Protein AF-0000000082288672 (afdb_homodimer)

Organism: NCBI:txid303405

Secondary structure (DSSP, 8-state):
---EEEEE----SEETTEE--B-THHHHHHHHHHHHTT-EEEEEESS-B---B-GGGGSGGGS-HHHHHHHH-HHHHHHHHTBEEHHHH--TTS-SEEEE---TTHHHHSSS-HHHHHHHHHHHHTT-EEEEETTGGGGGGG-B-TTSSBTTTT-EE--S-HHHHHHTT-TTTSSS-HHHHHHHTT-EE---SSTTS--EEEETTEEEE-SGGGHHHHHHHHHHHHH-/---EEEEE----SEETTEE--B-THHHHHHHHHHHHTT-EEEEEESS-B---B-GGGGSGGGS-HHHHHHHH-HHHHHHHHTBEEHHHH--TTS-SEEEE---TTHHHHSSS-HHHHHHHHHHHHTT-EEEEETTGGGGGGG-B-TTSSBTTTT-EE--S-HHHHHHTT-TTTSSS-HHHHHHHTT-EE---SSTTS--EEEETTEEEE-SGGGHHHHHHHHHHHHH-

Radius of gyration: 23.81 Å; Cα contacts (8 Å, |Δi|>4): 1147; chains: 2; bounding box: 45×72×55 Å

Sequence (456 aa):
MTKKICFVVTSAPFLKDMKTGLWLEELAAPYYVFKEAGYDITITTPAGGPIPIDCNSLRGDFFTDAAKKFLYDADAMDMFCHSKKLEDVTVPGDFDCLYLPGGHGCCTDGINNPVLKKSIEATYNAGKLVATVCHGPIALAECNKSDGTPLVQDLIVTGFSDAEEAAVQQTEAVPFLIETRFKEQGAKYEKAENDWAPKVCVDGNLVTGQNPASSEPAAKKVVELLSAMTKKICFVVTSAPFLKDMKTGLWLEELAAPYYVFKEAGYDITITTPAGGPIPIDCNSLRGDFFTDAAKKFLYDADAMDMFCHSKKLEDVTVPGDFDCLYLPGGHGCCTDGINNPVLKKSIEATYNAGKLVATVCHGPIALAECNKSDGTPLVQDLIVTGFSDAEEAAVQQTEAVPFLIETRFKEQGAKYEKAENDWAPKVCVDGNLVTGQNPASSEPAAKKVVELLSA

InterPro domains:
  IPR002818 DJ-1/PfpI [PF01965] (26-224)
  IPR050325 Protein/nucleic acid deglycase [PTHR48094] (3-226)

Nearest PDB structures (foldseek):
  1u9c-assembly1_A  TM=9.443E-01  e=1.542E-27  Geobacillus stearothermophilus
  4p5p-assembly1_A  TM=9.470E-01  e=6.143E-25  Francisella tularensis subsp. novicida U112
  4qyx-assembly1_A  TM=9.037E-01  e=1.713E-18  Saccharomyces cerevisiae
  1pv2-assembly3_E  TM=8.055E-01  e=6.759E-15  Escherichia coli
  1n57-assembly1_A  TM=8.035E-01  e=1.278E-14  Escherichia coli

Solvent-accessible surface area (backbone atoms only — not comparable to full-atom values): 22171 Å² total; per-residue (Å²): 131,78,50,28,38,33,35,48,36,38,55,24,35,36,45,83,90,40,82,22,4,24,31,46,40,30,49,28,33,27,49,51,53,40,48,74,72,59,37,46,79,44,47,21,14,76,72,28,36,31,52,12,46,22,38,71,31,46,39,77,85,50,40,34,71,44,30,57,50,36,78,63,30,35,72,56,41,39,38,45,19,52,15,40,33,39,80,79,66,68,46,82,76,73,44,53,24,42,36,23,34,18,22,60,2,22,60,49,60,36,47,99,32,68,63,60,35,49,50,52,34,44,31,46,73,69,68,23,33,35,32,25,18,18,42,23,42,52,34,47,76,77,21,42,40,97,87,66,46,51,50,46,40,74,31,47,35,35,25,34,39,55,68,54,35,50,73,70,70,40,65,84,73,41,86,68,50,48,45,60,51,40,45,74,51,45,23,46,69,52,75,43,94,47,85,79,48,56,32,66,28,72,42,91,48,37,38,19,4,20,32,74,62,7,22,46,62,37,36,52,50,50,52,54,62,72,70,99,129,75,50,29,38,34,34,46,37,38,55,24,35,35,44,86,90,41,81,22,5,23,31,46,41,30,48,28,34,27,50,52,53,39,49,74,72,58,38,47,78,46,47,22,12,77,73,28,37,32,53,11,46,22,37,71,30,46,38,76,86,48,41,34,70,44,30,56,49,36,78,64,30,36,71,58,40,40,38,43,20,52,15,40,32,39,80,79,62,66,47,83,76,73,45,51,25,43,35,22,34,17,22,61,1,21,61,50,61,35,47,99,31,68,65,59,36,49,48,52,33,44,32,46,74,69,66,22,32,35,34,26,18,17,41,23,42,51,34,48,77,79,22,41,41,98,87,66,45,52,50,48,40,74,31,46,35,36,26,34,39,56,68,54,36,49,74,71,69,41,65,86,74,41,85,67,51,48,45,60,52,40,45,74,51,45,23,47,69,54,76,44,96,46,85,78,47,55,31,68,27,70,42,90,46,37,37,20,5,20,30,73,62,6,22,48,60,36,35,50,48,50,52,54,60,72,71,100

Foldseek 3Di:
DAAEEEEEFFQFQDLVPHGKWFLQLLCQLLVVLSVVLVHHYAYEYQVFFATHHGCVCCDDPSVDPSSVVQVVDPVNVVRRRGHHNLLVPQDQPPHLEYEYGDMLSCLVALPPPPSNQVSQQSCVQVQGAYEYEAHRCVNQLPHDHPVRARPQAAFEEAYAAPVNCVVVPCCVSGPHGNQVSSVVSHHNYDDDPDPPAWDWGDDRRYIYIYHSNPSNVSSNVSSVVVVD/DAAEEEEEFFQFQDLVPHGKWFLQLLCQLLVVLSVVLVHHYAYEYQVFFATHHGCVCCDDPSVDPSSVVQVVDPVNVVRRRGHHNLLVPQDQPPHLEYEYGDMLSCLVALPPPPSNQVSQASCVQVQGAYEYEAHRCVNQLPHDHPVRARPQAAFEEAYAAPVNCVVVPCCVSGPHGNQVSSVVSHHNYDDDPDPPAWDWGDDRRYIYIYHSNPSNVSSVVSSVVVVD

pLDDT: mean 97.33, std 4.99, range [58.31, 99.0]

Structure (mmCIF, N/CA/C/O backbone):
data_AF-0000000082288672-model_v1
#
loop_
_entity.id
_entity.type
_entity.pdbx_description
1 polymer 'ThiJ/PfpI domain containing protein'
#
loop_
_atom_site.group_PDB
_atom_site.id
_atom_site.type_symbol
_atom_site.label_atom_id
_atom_site.label_alt_id
_atom_site.label_comp_id
_atom_site.label_asym_id
_atom_site.label_entity_id
_atom_site.label_seq_id
_atom_site.pdbx_PDB_ins_code
_atom_site.Cartn_x
_atom_site.Cartn_y
_atom_site.Cartn_z
_atom_site.occupancy
_atom_site.B_iso_or_equiv
_atom_site.auth_seq_id
_atom_site.auth_comp_id
_atom_site.auth_asym_id
_atom_site.auth_atom_id
_atom_site.pdbx_PDB_model_num
ATOM 1 N N . MET A 1 1 ? -23.422 -23.062 -4.637 1 79.06 1 MET A N 1
ATOM 2 C CA . MET A 1 1 ? -22.828 -22.109 -3.711 1 79.06 1 MET A CA 1
ATOM 3 C C . MET A 1 1 ? -21.75 -21.266 -4.406 1 79.06 1 MET A C 1
ATOM 5 O O . MET A 1 1 ? -21.125 -21.734 -5.355 1 79.06 1 MET A O 1
ATOM 9 N N . THR A 1 2 ? -21.625 -19.969 -4.117 1 93 2 THR A N 1
ATOM 10 C CA . THR A 1 2 ? -20.656 -19.078 -4.75 1 93 2 THR A CA 1
ATOM 11 C C . THR A 1 2 ? -19.234 -19.531 -4.477 1 93 2 THR A C 1
ATOM 13 O O . THR A 1 2 ? -18.891 -19.891 -3.344 1 93 2 THR A O 1
ATOM 16 N N . LYS A 1 3 ? -18.422 -19.766 -5.547 1 97 3 LYS A N 1
ATOM 17 C CA . LYS A 1 3 ? -17.031 -20.172 -5.367 1 97 3 LYS A CA 1
ATOM 18 C C . LYS A 1 3 ? -16.234 -19.094 -4.645 1 97 3 LYS A C 1
ATOM 20 O O . LYS A 1 3 ? -16.547 -17.906 -4.758 1 97 3 LYS A O 1
ATOM 25 N N . LYS A 1 4 ? -15.273 -19.547 -3.865 1 97.56 4 LYS A N 1
ATOM 26 C CA . LYS A 1 4 ? -14.445 -18.641 -3.059 1 97.56 4 LYS A CA 1
ATOM 27 C C . LYS A 1 4 ? -12.984 -18.703 -3.48 1 97.56 4 LYS A C 1
ATOM 29 O O . LYS A 1 4 ? -12.391 -19.797 -3.521 1 97.56 4 LYS A O 1
ATOM 34 N N . ILE A 1 5 ? -12.422 -17.516 -3.787 1 98 5 ILE A N 1
ATOM 35 C CA . ILE A 1 5 ? -11.023 -17.406 -4.188 1 98 5 ILE A CA 1
ATOM 36 C C . ILE A 1 5 ? -10.227 -16.688 -3.096 1 98 5 ILE A C 1
ATOM 38 O O . ILE A 1 5 ? -10.656 -15.641 -2.596 1 98 5 ILE A O 1
ATOM 42 N N . CYS A 1 6 ? -9.125 -17.25 -2.721 1 97.88 6 CYS A N 1
ATOM 43 C CA . CYS A 1 6 ? -8.172 -16.578 -1.85 1 97.88 6 CYS A CA 1
ATOM 44 C C . CYS A 1 6 ? -6.902 -16.203 -2.613 1 97.88 6 CYS A C 1
ATOM 46 O O . CYS A 1 6 ? -6.141 -17.078 -3.021 1 97.88 6 CYS A O 1
ATOM 48 N N . PHE A 1 7 ? -6.742 -14.898 -2.814 1 98.56 7 PHE A N 1
ATOM 49 C CA . PHE A 1 7 ? -5.445 -14.445 -3.305 1 98.56 7 PHE A CA 1
ATOM 50 C C . PHE A 1 7 ? -4.406 -14.469 -2.189 1 98.56 7 PHE A C 1
ATOM 52 O O . PHE A 1 7 ? -4.672 -14.008 -1.077 1 98.56 7 PHE A O 1
ATOM 59 N N . VAL A 1 8 ? -3.25 -15.016 -2.469 1 98.12 8 VAL A N 1
ATOM 60 C CA . VAL A 1 8 ? -2.102 -14.898 -1.575 1 98.12 8 VAL A CA 1
ATOM 61 C C . VAL A 1 8 ? -1.013 -14.062 -2.24 1 98.12 8 VAL A C 1
ATOM 63 O O . VAL A 1 8 ? -0.284 -14.555 -3.105 1 98.12 8 VAL A O 1
ATOM 66 N N . VAL A 1 9 ? -0.902 -12.805 -1.812 1 98.88 9 VAL A N 1
ATOM 67 C CA . VAL A 1 9 ? -0.042 -11.805 -2.436 1 98.88 9 VAL A CA 1
ATOM 68 C C . VAL A 1 9 ? 1.149 -11.508 -1.528 1 98.88 9 VAL A C 1
ATOM 70 O O . VAL A 1 9 ? 1.031 -11.562 -0.302 1 98.88 9 VAL A O 1
ATOM 73 N N . THR A 1 10 ? 2.303 -11.227 -2.092 1 98.94 10 THR A N 1
ATOM 74 C CA . THR A 1 10 ? 3.502 -10.93 -1.315 1 98.94 10 THR A CA 1
ATOM 75 C C . THR A 1 10 ? 3.289 -9.703 -0.437 1 98.94 10 THR A C 1
ATOM 77 O O . THR A 1 10 ? 2.596 -8.758 -0.832 1 98.94 10 THR A O 1
ATOM 80 N N . SER A 1 11 ? 3.93 -9.688 0.722 1 98.81 11 SER A N 1
ATOM 81 C CA . SER A 1 11 ? 4.02 -8.523 1.599 1 98.81 11 SER A CA 1
ATOM 82 C C . SER A 1 11 ? 5.363 -7.82 1.445 1 98.81 11 SER A C 1
ATOM 84 O O . SER A 1 11 ? 5.605 -6.793 2.082 1 98.81 11 SER A O 1
ATOM 86 N N . ALA A 1 12 ? 6.254 -8.367 0.629 1 98.88 12 ALA A N 1
ATOM 87 C CA . ALA A 1 12 ? 7.648 -7.938 0.673 1 98.88 12 ALA A CA 1
ATOM 88 C C . ALA A 1 12 ? 7.895 -6.777 -0.289 1 98.88 12 ALA A C 1
ATOM 90 O O . ALA A 1 12 ? 7.777 -6.938 -1.506 1 98.88 12 ALA A O 1
ATOM 91 N N . PRO A 1 13 ? 8.312 -5.664 0.252 1 98.81 13 PRO A N 1
ATOM 92 C CA . PRO A 1 13 ? 8.594 -4.523 -0.622 1 98.81 13 PRO A CA 1
ATOM 93 C C . PRO A 1 13 ? 10 -4.57 -1.213 1 98.81 13 PRO A C 1
ATOM 95 O O . PRO A 1 13 ? 10.328 -3.775 -2.1 1 98.81 13 PRO A O 1
ATOM 98 N N . PHE A 1 14 ? 10.805 -5.488 -0.729 1 98.69 14 PHE A N 1
ATOM 99 C CA . PHE A 1 14 ? 12.195 -5.547 -1.169 1 98.69 14 PHE A CA 1
ATOM 100 C C . PHE A 1 14 ? 12.625 -6.988 -1.407 1 98.69 14 PHE A C 1
ATOM 102 O O . PHE A 1 14 ? 12.18 -7.898 -0.711 1 98.69 14 PHE A O 1
ATOM 109 N N . LEU A 1 15 ? 13.375 -7.25 -2.396 1 98.62 15 LEU A N 1
ATOM 110 C CA . LEU A 1 15 ? 14.258 -8.398 -2.551 1 98.62 15 LEU A CA 1
ATOM 111 C C . LEU A 1 15 ? 15.711 -8.008 -2.312 1 98.62 15 LEU A C 1
ATOM 113 O O . LEU A 1 15 ? 16.344 -7.387 -3.174 1 98.62 15 LEU A O 1
ATOM 117 N N . LYS A 1 16 ? 16.172 -8.297 -1.104 1 96.69 16 LYS A N 1
ATOM 118 C CA . LYS A 1 16 ? 17.422 -7.727 -0.642 1 96.69 16 LYS A CA 1
ATOM 119 C C . LYS A 1 16 ? 17.375 -6.203 -0.633 1 96.69 16 LYS A C 1
ATOM 121 O O . LYS A 1 16 ? 16.5 -5.613 0.007 1 96.69 16 LYS A O 1
ATOM 126 N N . ASP A 1 17 ? 18.094 -5.523 -1.464 1 95.88 17 ASP A N 1
ATOM 127 C CA . ASP A 1 17 ? 18.109 -4.062 -1.465 1 95.88 17 ASP A CA 1
ATOM 128 C C . ASP A 1 17 ? 17.297 -3.504 -2.629 1 95.88 17 ASP A C 1
ATOM 130 O O . ASP A 1 17 ? 17.125 -2.289 -2.746 1 95.88 17 ASP A O 1
ATOM 134 N N . MET A 1 18 ? 16.734 -4.367 -3.391 1 97.56 18 MET A N 1
ATOM 135 C CA . MET A 1 18 ? 15.992 -3.938 -4.566 1 97.56 18 MET A CA 1
ATOM 136 C C . MET A 1 18 ? 14.516 -3.729 -4.23 1 97.56 18 MET A C 1
ATOM 138 O O . MET A 1 18 ? 13.844 -4.652 -3.77 1 97.56 18 MET A O 1
ATOM 142 N N . LYS A 1 19 ? 14.055 -2.543 -4.488 1 98.56 19 LYS A N 1
ATOM 143 C CA . LYS A 1 19 ? 12.625 -2.285 -4.352 1 98.56 19 LYS A CA 1
ATOM 144 C C . LYS A 1 19 ? 11.812 -3.189 -5.27 1 98.56 19 LYS A C 1
ATOM 146 O O . LYS A 1 19 ? 12.148 -3.357 -6.445 1 98.56 19 LYS A O 1
ATOM 151 N N . THR A 1 20 ? 10.797 -3.809 -4.727 1 98.75 20 THR A N 1
ATOM 152 C CA . THR A 1 20 ? 9.914 -4.664 -5.516 1 98.75 20 THR A CA 1
ATOM 153 C C . THR A 1 20 ? 8.562 -4.84 -4.82 1 98.75 20 THR A C 1
ATOM 155 O O . THR A 1 20 ? 8.164 -3.998 -4.016 1 98.75 20 THR A O 1
ATOM 158 N N . GLY A 1 21 ? 7.797 -5.844 -5.121 1 98.88 21 GLY A N 1
ATOM 159 C CA . GLY A 1 21 ? 6.473 -6.184 -4.629 1 98.88 21 GLY A CA 1
ATOM 160 C C . GLY A 1 21 ? 5.676 -7.043 -5.598 1 98.88 21 GLY A C 1
ATOM 161 O O . GLY A 1 21 ? 6.242 -7.887 -6.293 1 98.88 21 GLY A O 1
ATOM 162 N N . LEU A 1 22 ? 4.422 -6.84 -5.523 1 98.94 22 LEU A N 1
ATOM 163 C CA . LEU A 1 22 ? 3.469 -7.465 -6.434 1 98.94 22 LEU A CA 1
ATOM 164 C C . LEU A 1 22 ? 3.631 -6.918 -7.848 1 98.94 22 LEU A C 1
ATOM 166 O O . LEU A 1 22 ? 3.811 -5.711 -8.031 1 98.94 22 LEU A O 1
ATOM 170 N N . TRP A 1 23 ? 3.703 -7.785 -8.812 1 98.94 23 TRP A N 1
ATOM 171 C CA . TRP A 1 23 ? 3.459 -7.336 -10.18 1 98.94 23 TRP A CA 1
ATOM 172 C C . TRP A 1 23 ? 1.972 -7.105 -10.422 1 98.94 23 TRP A C 1
ATOM 174 O O . TRP A 1 23 ? 1.2 -8.062 -10.547 1 98.94 23 TRP A O 1
ATOM 184 N N . LEU A 1 24 ? 1.504 -5.895 -10.539 1 98.94 24 LEU A N 1
ATOM 185 C CA . LEU A 1 24 ? 0.118 -5.496 -10.312 1 98.94 24 LEU A CA 1
ATOM 186 C C . LEU A 1 24 ? -0.819 -6.234 -11.266 1 98.94 24 LEU A C 1
ATOM 188 O O . LEU A 1 24 ? -1.89 -6.691 -10.852 1 98.94 24 LEU A O 1
ATOM 192 N N . GLU A 1 25 ? -0.435 -6.375 -12.547 1 98.88 25 GLU A N 1
ATOM 193 C CA . GLU A 1 25 ? -1.271 -7.043 -13.539 1 98.88 25 GLU A CA 1
ATOM 194 C C . GLU A 1 25 ? -1.664 -8.445 -13.078 1 98.88 25 GLU A C 1
ATOM 196 O O . GLU A 1 25 ? -2.768 -8.914 -13.367 1 98.88 25 GLU A O 1
ATOM 201 N N . GLU A 1 26 ? -0.837 -9.086 -12.281 1 98.94 26 GLU A N 1
ATOM 202 C CA . GLU A 1 26 ? -1.009 -10.492 -11.922 1 98.94 26 GLU A CA 1
ATOM 203 C C . GLU A 1 26 ? -2.033 -10.656 -10.805 1 98.94 26 GLU A C 1
ATOM 205 O O . GLU A 1 26 ? -2.484 -11.766 -10.531 1 98.94 26 GLU A O 1
ATOM 210 N N . LEU A 1 27 ? -2.4 -9.633 -10.188 1 99 27 LEU A N 1
ATOM 211 C CA . LEU A 1 27 ? -3.547 -9.586 -9.289 1 99 27 LEU A CA 1
ATOM 212 C C . LEU A 1 27 ? -4.77 -9.008 -9.992 1 99 27 LEU A C 1
ATOM 214 O O . LEU A 1 27 ? -5.871 -9.547 -9.875 1 99 27 LEU A O 1
ATOM 218 N N . ALA A 1 28 ? -4.594 -7.914 -10.734 1 98.94 28 ALA A N 1
ATOM 219 C CA . ALA A 1 28 ? -5.676 -7.113 -11.297 1 98.94 28 ALA A CA 1
ATOM 220 C C . ALA A 1 28 ? -6.484 -7.914 -12.312 1 98.94 28 ALA A C 1
ATOM 222 O O . ALA A 1 28 ? -7.711 -8 -12.211 1 98.94 28 ALA A O 1
ATOM 223 N N . ALA A 1 29 ? -5.801 -8.508 -13.273 1 98.94 29 ALA A N 1
ATOM 224 C CA . ALA A 1 29 ? -6.512 -9.234 -14.32 1 98.94 29 ALA A CA 1
ATOM 225 C C . ALA A 1 29 ? -7.285 -10.422 -13.742 1 98.94 29 ALA A C 1
ATOM 227 O O . ALA A 1 29 ? -8.484 -10.562 -13.977 1 98.94 29 ALA A O 1
ATOM 228 N N . PRO A 1 30 ? -6.605 -11.266 -12.914 1 99 30 PRO A N 1
ATOM 229 C CA . PRO A 1 30 ? -7.355 -12.375 -12.312 1 99 30 PRO A CA 1
ATOM 230 C C . PRO A 1 30 ? -8.508 -11.891 -11.43 1 99 30 PRO A C 1
ATOM 232 O O . PRO A 1 30 ? -9.57 -12.523 -11.398 1 99 30 PRO A O 1
ATOM 235 N N . TYR A 1 31 ? -8.305 -10.789 -10.656 1 99 31 TYR A N 1
ATOM 236 C CA . TYR A 1 31 ? -9.367 -10.219 -9.828 1 99 31 TYR A CA 1
ATOM 237 C C . TYR A 1 31 ? -10.633 -10 -10.641 1 99 31 TYR A C 1
ATOM 239 O O . TYR A 1 31 ? -11.719 -10.414 -10.242 1 99 31 TYR A O 1
ATOM 247 N N . TYR A 1 32 ? -10.531 -9.398 -11.805 1 98.94 32 TYR A N 1
ATOM 248 C CA . TYR A 1 32 ? -11.719 -9.055 -12.578 1 98.94 32 TYR A CA 1
ATOM 249 C C . TYR A 1 32 ? -12.289 -10.289 -13.273 1 98.94 32 TYR A C 1
ATOM 251 O O . TYR A 1 32 ? -13.508 -10.398 -13.453 1 98.94 32 TYR A O 1
ATOM 259 N N . VAL A 1 33 ? -11.406 -11.266 -13.688 1 98.94 33 VAL A N 1
ATOM 260 C CA . VAL A 1 33 ? -11.898 -12.531 -14.234 1 98.94 33 VAL A CA 1
ATOM 261 C C . VAL A 1 33 ? -12.773 -13.242 -13.203 1 98.94 33 VAL A C 1
ATOM 263 O O . VAL A 1 33 ? -13.875 -13.695 -13.516 1 98.94 33 VAL A O 1
ATOM 266 N N . PHE A 1 34 ? -12.32 -13.312 -11.953 1 98.94 34 PHE A N 1
ATOM 267 C CA . PHE A 1 34 ? -13.047 -14 -10.891 1 98.94 34 PHE A CA 1
ATOM 268 C C . PHE A 1 34 ? -14.297 -13.219 -10.5 1 98.94 34 PHE A C 1
ATOM 270 O O . PHE A 1 34 ? -15.344 -13.812 -10.227 1 98.94 34 PHE A O 1
ATOM 277 N N . LYS A 1 35 ? -14.172 -11.883 -10.445 1 98.81 35 LYS A N 1
ATOM 278 C CA . LYS A 1 35 ? -15.328 -11.047 -10.148 1 98.81 35 LYS A CA 1
ATOM 279 C C . LYS A 1 35 ? -16.422 -11.234 -11.195 1 98.81 35 LYS A C 1
ATOM 281 O O . LYS A 1 35 ? -17.594 -11.359 -10.844 1 98.81 35 LYS A O 1
ATOM 286 N N . GLU A 1 36 ? -16.031 -11.219 -12.477 1 98.5 36 GLU A N 1
ATOM 287 C CA . GLU A 1 36 ? -16.984 -11.406 -13.57 1 98.5 36 GLU A CA 1
ATOM 288 C C . GLU A 1 36 ? -17.656 -12.773 -13.484 1 98.5 36 GLU A C 1
ATOM 290 O O . GLU A 1 36 ? -18.828 -12.906 -13.828 1 98.5 36 GLU A O 1
ATOM 295 N N . ALA A 1 37 ? -16.953 -13.805 -12.992 1 98.62 37 ALA A N 1
ATOM 296 C CA . ALA A 1 37 ? -17.5 -15.148 -12.828 1 98.62 37 ALA A CA 1
ATOM 297 C C . ALA A 1 37 ? -18.422 -15.227 -11.617 1 98.62 37 ALA A C 1
ATOM 299 O O . ALA A 1 37 ? -19.047 -16.266 -11.375 1 98.62 37 ALA A O 1
ATOM 300 N N . GLY A 1 38 ? -18.469 -14.156 -10.797 1 98.44 38 GLY A N 1
ATOM 301 C CA . GLY A 1 38 ? -19.375 -14.102 -9.648 1 98.44 38 GLY A CA 1
ATOM 302 C C . GLY A 1 38 ? -18.797 -14.734 -8.398 1 98.44 38 GLY A C 1
ATOM 303 O O . GLY A 1 38 ? -19.531 -15.148 -7.508 1 98.44 38 GLY A O 1
ATOM 304 N N . TYR A 1 39 ? -17.469 -14.867 -8.289 1 98.56 39 TYR A N 1
ATOM 305 C CA . TYR A 1 39 ? -16.828 -15.523 -7.16 1 98.56 39 TYR A CA 1
ATOM 306 C C . TYR A 1 39 ? -16.609 -14.555 -6.008 1 98.56 39 TYR A C 1
ATOM 308 O O . TYR A 1 39 ? -16.516 -13.344 -6.215 1 98.56 39 TYR A O 1
ATOM 316 N N . ASP A 1 40 ? -16.656 -15.039 -4.797 1 97.69 40 ASP A N 1
ATOM 317 C CA . ASP A 1 40 ? -16.25 -14.281 -3.621 1 97.69 40 ASP A CA 1
ATOM 318 C C . ASP A 1 40 ? -14.727 -14.227 -3.512 1 97.69 40 ASP A C 1
ATOM 320 O O . ASP A 1 40 ? -14.055 -15.25 -3.594 1 97.69 40 ASP A O 1
ATOM 324 N N . ILE A 1 41 ? -14.242 -13.031 -3.355 1 98.19 41 ILE A N 1
ATOM 325 C CA . ILE A 1 41 ? -12.797 -12.844 -3.43 1 98.19 41 ILE A CA 1
ATOM 326 C C . ILE A 1 41 ? -12.273 -12.344 -2.084 1 98.19 41 ILE A C 1
ATOM 328 O O . ILE A 1 41 ? -12.844 -11.43 -1.486 1 98.19 41 ILE A O 1
ATOM 332 N N . THR A 1 42 ? -11.242 -12.938 -1.58 1 98 42 THR A N 1
ATOM 333 C CA . THR A 1 42 ? -10.445 -12.492 -0.443 1 98 42 THR A CA 1
ATOM 334 C C . THR A 1 42 ? -8.992 -12.258 -0.854 1 98 42 THR A C 1
ATOM 336 O O . THR A 1 42 ? -8.414 -13.078 -1.569 1 98 42 THR A O 1
ATOM 339 N N . ILE A 1 43 ? -8.422 -11.125 -0.447 1 98.62 43 ILE A N 1
ATOM 340 C CA . ILE A 1 43 ? -7 -10.883 -0.684 1 98.62 43 ILE A CA 1
ATOM 341 C C . ILE A 1 43 ? -6.23 -11.016 0.626 1 98.62 43 ILE A C 1
ATOM 343 O O . ILE A 1 43 ? -6.539 -10.336 1.609 1 98.62 43 ILE A O 1
ATOM 347 N N . THR A 1 44 ? -5.238 -11.914 0.618 1 98.12 44 THR A N 1
ATOM 348 C CA . THR A 1 44 ? -4.402 -12.141 1.789 1 98.12 44 THR A CA 1
ATOM 349 C C . THR A 1 44 ? -2.932 -11.891 1.458 1 98.12 44 THR A C 1
ATOM 351 O O . THR A 1 44 ? -2.537 -11.938 0.291 1 98.12 44 THR A O 1
ATOM 354 N N . THR A 1 45 ? -2.188 -11.586 2.451 1 98.38 45 THR A N 1
ATOM 355 C CA . THR A 1 45 ? -0.731 -11.523 2.428 1 98.38 45 THR A CA 1
ATOM 356 C C . THR A 1 45 ? -0.141 -12.156 3.684 1 98.38 45 THR A C 1
ATOM 358 O O . THR A 1 45 ? -0.85 -12.367 4.672 1 98.38 45 THR A O 1
ATOM 361 N N . PRO A 1 46 ? 1.136 -12.531 3.617 1 97.75 46 PRO A N 1
ATOM 362 C CA . PRO A 1 46 ? 1.745 -13.094 4.824 1 97.75 46 PRO A CA 1
ATOM 363 C C . PRO A 1 46 ? 1.651 -12.148 6.023 1 97.75 46 PRO A C 1
ATOM 365 O O . PRO A 1 46 ? 1.387 -12.602 7.145 1 97.75 46 PRO A O 1
ATOM 368 N N . ALA A 1 47 ? 1.77 -10.844 5.816 1 97.69 47 ALA A N 1
ATOM 369 C CA . ALA A 1 47 ? 1.87 -9.898 6.93 1 97.69 47 ALA A CA 1
ATOM 370 C C . ALA A 1 47 ? 0.528 -9.227 7.199 1 97.69 47 ALA A C 1
ATOM 372 O O . ALA A 1 47 ? 0.333 -8.617 8.258 1 97.69 47 ALA A O 1
ATOM 373 N N . GLY A 1 48 ? -0.468 -9.383 6.262 1 98.06 48 GLY A N 1
ATOM 374 C CA . GLY A 1 48 ? -1.64 -8.523 6.312 1 98.06 48 GLY A CA 1
ATOM 375 C C . GLY A 1 48 ? -1.322 -7.066 6.023 1 98.06 48 GLY A C 1
ATOM 376 O O . GLY A 1 48 ? -0.153 -6.688 5.941 1 98.06 48 GLY A O 1
ATOM 377 N N . GLY A 1 49 ? -2.41 -6.242 5.777 1 98.38 49 GLY A N 1
ATOM 378 C CA . GLY A 1 49 ? -2.191 -4.82 5.574 1 98.38 49 GLY A CA 1
ATOM 379 C C . GLY A 1 49 ? -1.94 -4.457 4.125 1 98.38 49 GLY A C 1
ATOM 380 O O . GLY A 1 49 ? -2.301 -5.211 3.219 1 98.38 49 GLY A O 1
ATOM 381 N N . PRO A 1 50 ? -1.392 -3.283 3.906 1 98.88 50 PRO A N 1
ATOM 382 C CA . PRO A 1 50 ? -1.206 -2.807 2.533 1 98.88 50 PRO A CA 1
ATOM 383 C C . PRO A 1 50 ? -0.157 -3.607 1.767 1 98.88 50 PRO A C 1
ATOM 385 O O . PRO A 1 50 ? 0.812 -4.086 2.359 1 98.88 50 PRO A O 1
ATOM 388 N N . ILE A 1 51 ? -0.324 -3.711 0.471 1 98.94 51 ILE A N 1
ATOM 389 C CA . ILE A 1 51 ? 0.505 -4.547 -0.391 1 98.94 51 ILE A CA 1
ATOM 390 C C . ILE A 1 51 ? 1.458 -3.668 -1.199 1 98.94 51 ILE A C 1
ATOM 392 O O . ILE A 1 51 ? 1.033 -2.695 -1.828 1 98.94 51 ILE A O 1
ATOM 396 N N . PRO A 1 52 ? 2.783 -3.932 -1.14 1 98.94 52 PRO A N 1
ATOM 397 C CA . PRO A 1 52 ? 3.701 -3.197 -2.016 1 98.94 52 PRO A CA 1
ATOM 398 C C . PRO A 1 52 ? 3.58 -3.613 -3.479 1 98.94 52 PRO A C 1
ATOM 400 O O . PRO A 1 52 ? 3.354 -4.789 -3.773 1 98.94 52 PRO A O 1
ATOM 403 N N . ILE A 1 53 ? 3.74 -2.676 -4.344 1 98.94 53 ILE A N 1
ATOM 404 C CA . ILE A 1 53 ? 3.746 -2.922 -5.781 1 98.94 53 ILE A CA 1
ATOM 405 C C . ILE A 1 53 ? 5.164 -2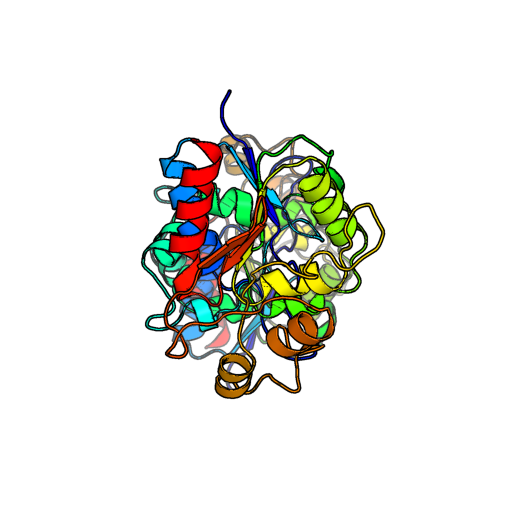.762 -6.328 1 98.94 53 ILE A C 1
ATOM 407 O O . ILE A 1 53 ? 5.895 -1.86 -5.914 1 98.94 53 ILE A O 1
ATOM 411 N N . ASP A 1 54 ? 5.637 -3.691 -7.152 1 98.88 54 ASP A N 1
ATOM 412 C CA . ASP A 1 54 ? 6.75 -3.373 -8.047 1 98.88 54 ASP A CA 1
ATOM 413 C C . ASP A 1 54 ? 6.34 -2.33 -9.078 1 98.88 54 ASP A C 1
ATOM 415 O O . ASP A 1 54 ? 5.652 -2.65 -10.055 1 98.88 54 ASP A O 1
ATOM 419 N N . CYS A 1 55 ? 6.746 -1.137 -8.961 1 98.5 55 CYS A N 1
ATOM 420 C CA . CYS A 1 55 ? 6.156 -0.025 -9.695 1 98.5 55 CYS A CA 1
ATOM 421 C C . CYS A 1 55 ? 6.621 -0.021 -11.148 1 98.5 55 CYS A C 1
ATOM 423 O O . CYS A 1 55 ? 6.109 0.745 -11.961 1 98.5 55 CYS A O 1
ATOM 425 N N . ASN A 1 56 ? 7.605 -0.922 -11.484 1 98.31 56 ASN A N 1
ATOM 426 C CA . ASN A 1 56 ? 7.832 -1.172 -12.906 1 98.31 56 ASN A CA 1
ATOM 427 C C . ASN A 1 56 ? 6.574 -1.699 -13.594 1 98.31 56 ASN A C 1
ATOM 429 O O . ASN A 1 56 ? 6.387 -1.498 -14.789 1 98.31 56 ASN A O 1
ATOM 433 N N . SER A 1 57 ? 5.715 -2.338 -12.828 1 98.81 57 SER A N 1
ATOM 434 C CA . SER A 1 57 ? 4.477 -2.875 -13.383 1 98.81 57 SER A CA 1
ATOM 435 C C . SER A 1 57 ? 3.473 -1.763 -13.664 1 98.81 57 SER A C 1
ATOM 437 O O . SER A 1 57 ? 2.395 -2.016 -14.203 1 98.81 57 SER A O 1
ATOM 439 N N . LEU A 1 58 ? 3.795 -0.503 -13.281 1 98.81 58 LEU A N 1
ATOM 440 C CA . LEU A 1 58 ? 2.951 0.657 -13.547 1 98.81 58 LEU A CA 1
ATOM 441 C C . LEU A 1 58 ? 3.482 1.459 -14.727 1 98.81 58 LEU A C 1
ATOM 443 O O . LEU A 1 58 ? 3.102 2.615 -14.922 1 98.81 58 LEU A O 1
ATOM 447 N N . ARG A 1 59 ? 4.402 0.889 -15.523 1 98.5 59 ARG A N 1
ATOM 448 C CA . ARG A 1 59 ? 5.055 1.629 -16.594 1 98.5 59 ARG A CA 1
ATOM 449 C C . ARG A 1 59 ? 4.777 0.984 -17.953 1 98.5 59 ARG A C 1
ATOM 451 O O . ARG A 1 59 ? 4.738 -0.243 -18.062 1 98.5 59 ARG A O 1
ATOM 458 N N . GLY A 1 60 ? 4.637 1.821 -18.953 1 97.5 60 GLY A N 1
ATOM 459 C CA . GLY A 1 60 ? 4.551 1.357 -20.328 1 97.5 60 GLY A CA 1
ATOM 460 C C . GLY A 1 60 ? 3.467 0.314 -20.547 1 97.5 60 GLY A C 1
ATOM 461 O O . GLY A 1 60 ? 2.35 0.463 -20.047 1 97.5 60 GLY A O 1
ATOM 462 N N . ASP A 1 61 ? 3.816 -0.762 -21.266 1 96.25 61 ASP A N 1
ATOM 463 C CA . ASP A 1 61 ? 2.859 -1.803 -21.641 1 96.25 61 ASP A CA 1
ATOM 464 C C . ASP A 1 61 ? 2.559 -2.713 -20.438 1 96.25 61 ASP A C 1
ATOM 466 O O . ASP A 1 61 ? 1.592 -3.477 -20.469 1 96.25 61 ASP A O 1
ATOM 470 N N . PHE A 1 62 ? 3.395 -2.58 -19.453 1 97.31 62 PHE A N 1
ATOM 471 C CA . PHE A 1 62 ? 3.172 -3.385 -18.25 1 97.31 62 PHE A CA 1
ATOM 472 C C . PHE A 1 62 ? 1.987 -2.852 -17.453 1 97.31 62 PHE A C 1
ATOM 474 O O . PHE A 1 62 ? 1.43 -3.561 -16.609 1 97.31 62 PHE A O 1
ATOM 481 N N . PHE A 1 63 ? 1.743 -1.537 -17.641 1 98.62 63 PHE A N 1
ATOM 482 C CA . PHE A 1 63 ? 0.608 -0.915 -16.969 1 98.62 63 PHE A CA 1
ATOM 483 C C . PHE A 1 63 ? -0.675 -1.132 -17.766 1 98.62 63 PHE A C 1
ATOM 485 O O . PHE A 1 63 ? -1.15 -0.222 -18.453 1 98.62 63 PHE A O 1
ATOM 492 N N . THR A 1 64 ? -1.268 -2.338 -17.578 1 98.75 64 THR A N 1
ATOM 493 C CA . THR A 1 64 ? -2.375 -2.828 -18.406 1 98.75 64 THR A CA 1
ATOM 494 C C . THR A 1 64 ? -3.676 -2.125 -18.031 1 98.75 64 THR A C 1
ATOM 496 O O . THR A 1 64 ? -3.744 -1.439 -17 1 98.75 64 THR A O 1
ATOM 499 N N . ASP A 1 65 ? -4.699 -2.275 -18.875 1 98.69 65 ASP A N 1
ATOM 500 C CA . ASP A 1 65 ? -6.012 -1.7 -18.594 1 98.69 65 ASP A CA 1
ATOM 501 C C . ASP A 1 65 ? -6.586 -2.256 -17.281 1 98.69 65 ASP A C 1
ATOM 503 O O . ASP A 1 65 ? -7.223 -1.526 -16.531 1 98.69 65 ASP A O 1
ATOM 507 N N . ALA A 1 66 ? -6.367 -3.531 -17 1 98.88 66 ALA A N 1
ATOM 508 C CA . ALA A 1 66 ? -6.836 -4.125 -15.758 1 98.88 66 ALA A CA 1
ATOM 509 C C . ALA A 1 66 ? -6.141 -3.494 -14.555 1 98.88 66 ALA A C 1
ATOM 511 O O . ALA A 1 66 ? -6.777 -3.234 -13.531 1 98.88 66 ALA A O 1
ATOM 512 N N . ALA A 1 67 ? -4.844 -3.301 -14.703 1 98.88 67 ALA A N 1
ATOM 513 C CA . ALA A 1 67 ? -4.082 -2.67 -13.633 1 98.88 67 ALA A CA 1
ATOM 514 C C . ALA A 1 67 ? -4.57 -1.248 -13.367 1 98.88 67 ALA A C 1
ATOM 516 O O . ALA A 1 67 ? -4.766 -0.851 -12.219 1 98.88 67 ALA A O 1
ATOM 517 N N . LYS A 1 68 ? -4.754 -0.472 -14.453 1 98.88 68 LYS A N 1
ATOM 518 C CA . LYS A 1 68 ? -5.277 0.886 -14.336 1 98.88 68 LYS A CA 1
ATOM 519 C C . LYS A 1 68 ? -6.652 0.893 -13.664 1 98.88 68 LYS A C 1
ATOM 521 O O . LYS A 1 68 ? -6.898 1.683 -12.758 1 98.88 68 LYS A O 1
ATOM 526 N N . LYS A 1 69 ? -7.508 -0 -14.141 1 98.88 69 LYS A N 1
ATOM 527 C CA . LYS A 1 69 ? -8.852 -0.117 -13.57 1 98.88 69 LYS A CA 1
ATOM 528 C C . LYS A 1 69 ? -8.789 -0.463 -12.086 1 98.88 69 LYS A C 1
ATOM 530 O O . LYS A 1 69 ? -9.539 0.093 -11.281 1 98.88 69 LYS A O 1
ATOM 535 N N . PHE A 1 70 ? -7.906 -1.35 -11.711 1 98.94 70 PHE A N 1
ATOM 536 C CA . PHE A 1 70 ? -7.773 -1.825 -10.344 1 98.94 70 PHE A CA 1
ATOM 537 C C . PHE A 1 70 ? -7.43 -0.676 -9.398 1 98.94 70 PHE A C 1
ATOM 539 O O . PHE A 1 70 ? -8.039 -0.534 -8.336 1 98.94 70 PHE A O 1
ATOM 546 N N . LEU A 1 71 ? -6.504 0.185 -9.805 1 98.88 71 LEU A N 1
ATOM 547 C CA . LEU A 1 71 ? -6.043 1.277 -8.961 1 98.88 71 LEU A CA 1
ATOM 548 C C . LEU A 1 71 ? -7.137 2.32 -8.766 1 98.88 71 LEU A C 1
ATOM 550 O O . LEU A 1 71 ? -7.129 3.064 -7.785 1 98.88 71 LEU A O 1
ATOM 554 N N . TYR A 1 72 ? -8.109 2.359 -9.68 1 98.81 72 TYR A N 1
ATOM 555 C CA . TYR A 1 72 ? -9.195 3.324 -9.586 1 98.81 72 TYR A CA 1
ATOM 556 C C . TYR A 1 72 ? -10.453 2.678 -9.008 1 98.81 72 TYR A C 1
ATOM 558 O O . TYR A 1 72 ? -11.477 3.338 -8.836 1 98.81 72 TYR A O 1
ATOM 566 N N . ASP A 1 73 ? -10.453 1.366 -8.711 1 98.88 73 ASP A N 1
ATOM 567 C CA . ASP A 1 73 ? -11.555 0.613 -8.117 1 98.88 73 ASP A CA 1
ATOM 568 C C . ASP A 1 73 ? -11.469 0.624 -6.594 1 98.88 73 ASP A C 1
ATOM 570 O O . ASP A 1 73 ? -10.734 -0.171 -6.004 1 98.88 73 ASP A O 1
ATOM 574 N N . ALA A 1 74 ? -12.273 1.446 -5.965 1 98.81 74 ALA A N 1
ATOM 575 C CA . ALA A 1 74 ? -12.195 1.667 -4.523 1 98.81 74 ALA A CA 1
ATOM 576 C C . ALA A 1 74 ? -12.414 0.366 -3.756 1 98.81 74 ALA A C 1
ATOM 578 O O . ALA A 1 74 ? -11.797 0.141 -2.715 1 98.81 74 ALA A O 1
ATOM 579 N N . ASP A 1 75 ? -13.289 -0.473 -4.242 1 98.75 75 ASP A N 1
ATOM 580 C CA . ASP A 1 75 ? -13.562 -1.734 -3.561 1 98.75 75 ASP A CA 1
ATOM 581 C C . ASP A 1 75 ? -12.375 -2.684 -3.666 1 98.75 75 ASP A C 1
ATOM 583 O O . ASP A 1 75 ? -12.008 -3.34 -2.688 1 98.75 75 ASP A O 1
ATOM 587 N N . ALA A 1 76 ? -11.766 -2.799 -4.844 1 98.88 76 ALA A N 1
ATOM 588 C CA . ALA A 1 76 ? -10.578 -3.625 -5.023 1 98.88 76 ALA A CA 1
ATOM 589 C C . ALA A 1 76 ? -9.414 -3.107 -4.176 1 98.88 76 ALA A C 1
ATOM 591 O O . ALA A 1 76 ? -8.75 -3.881 -3.48 1 98.88 76 ALA A O 1
ATOM 592 N N . MET A 1 77 ? -9.273 -1.751 -4.219 1 98.94 77 MET A N 1
ATOM 593 C CA . MET A 1 77 ? -8.188 -1.12 -3.473 1 98.94 77 MET A CA 1
ATOM 594 C C . MET A 1 77 ? -8.398 -1.283 -1.971 1 98.94 77 MET A C 1
ATOM 596 O O . MET A 1 77 ? -7.43 -1.394 -1.214 1 98.94 77 MET A O 1
ATOM 600 N N . ASP A 1 78 ? -9.648 -1.332 -1.554 1 98.88 78 ASP A N 1
ATOM 601 C CA . ASP A 1 78 ? -9.914 -1.54 -0.134 1 98.88 78 ASP A CA 1
ATOM 602 C C . ASP A 1 78 ? -9.398 -2.898 0.33 1 98.88 78 ASP A C 1
ATOM 604 O O . ASP A 1 78 ? -8.766 -3 1.385 1 98.88 78 ASP A O 1
ATOM 608 N N . MET A 1 79 ? -9.609 -3.973 -0.446 1 98.81 79 MET A N 1
ATOM 609 C CA . MET A 1 79 ? -9.047 -5.281 -0.123 1 98.81 79 MET A CA 1
ATOM 610 C C . MET A 1 79 ? -7.527 -5.258 -0.199 1 98.81 79 MET A C 1
ATOM 612 O O . MET A 1 79 ? -6.852 -5.871 0.628 1 98.81 79 MET A O 1
ATOM 616 N N . PHE A 1 80 ? -7.027 -4.488 -1.162 1 98.94 80 PHE A N 1
ATOM 617 C CA . PHE A 1 80 ? -5.602 -4.379 -1.447 1 98.94 80 PHE A CA 1
ATOM 618 C C . PHE A 1 80 ? -4.875 -3.666 -0.312 1 98.94 80 PHE A C 1
ATOM 620 O O . PHE A 1 80 ? -3.805 -4.102 0.118 1 98.94 80 PHE A O 1
ATOM 627 N N . CYS A 1 81 ? -5.43 -2.609 0.277 1 98.81 81 CYS A N 1
ATOM 628 C CA . CYS A 1 81 ? -4.824 -1.803 1.33 1 98.81 81 CYS A CA 1
ATOM 629 C C . CYS A 1 81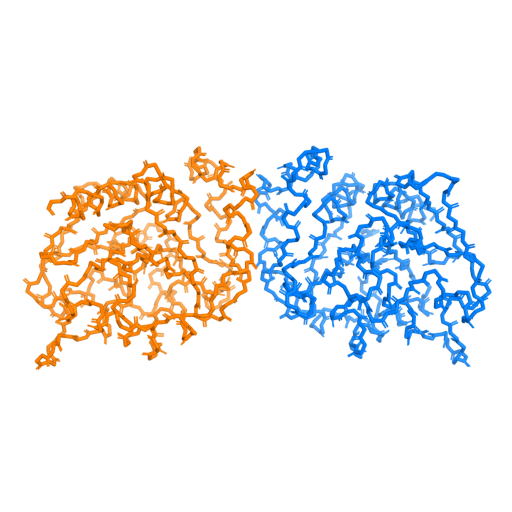 ? -5.016 -2.455 2.695 1 98.81 81 CYS A C 1
ATOM 631 O O . CYS A 1 81 ? -4.336 -2.096 3.658 1 98.81 81 CYS A O 1
ATOM 633 N N . HIS A 1 82 ? -5.977 -3.373 2.781 1 98.88 82 HIS A N 1
ATOM 634 C CA . HIS A 1 82 ? -6.344 -3.99 4.051 1 98.88 82 HIS A CA 1
ATOM 635 C C . HIS A 1 82 ? -6.414 -5.508 3.924 1 98.88 82 HIS A C 1
ATOM 637 O O . HIS A 1 82 ? -7.359 -6.133 4.414 1 98.88 82 HIS A O 1
ATOM 643 N N . SER A 1 83 ? -5.422 -6.059 3.174 1 98.69 83 SER A N 1
ATOM 644 C CA . SER A 1 83 ? -5.387 -7.508 3.01 1 98.69 83 SER A CA 1
ATOM 645 C C . SER A 1 83 ? -5.395 -8.219 4.359 1 98.69 83 SER A C 1
ATOM 647 O O . SER A 1 83 ? -4.918 -7.668 5.355 1 98.69 83 SER A O 1
ATOM 649 N N . LYS A 1 84 ? -5.992 -9.367 4.406 1 97.56 84 LYS A N 1
ATOM 650 C CA . LYS A 1 84 ? -6 -10.188 5.613 1 97.56 84 LYS A CA 1
ATOM 651 C C . LYS A 1 84 ? -4.695 -10.969 5.758 1 97.56 84 LYS A C 1
ATOM 653 O O . LYS A 1 84 ? -4.07 -11.328 4.758 1 97.56 84 LYS A O 1
ATOM 658 N N . LYS A 1 85 ? -4.289 -11.164 7.016 1 97.5 85 LYS A N 1
ATOM 659 C CA . LYS A 1 85 ? -3.152 -12.047 7.258 1 97.5 85 LYS A CA 1
ATOM 660 C C . LYS A 1 85 ? -3.484 -13.492 6.875 1 97.5 85 LYS A C 1
ATOM 662 O O . LYS A 1 85 ? -4.52 -14.023 7.285 1 97.5 85 LYS A O 1
ATOM 667 N N . LEU A 1 86 ? -2.633 -14.055 6.039 1 96.69 86 LEU A N 1
ATOM 668 C CA . LEU A 1 86 ? -2.883 -15.406 5.543 1 96.69 86 LEU A CA 1
ATOM 669 C C . LEU A 1 86 ? -3.16 -16.375 6.691 1 96.69 86 LEU A C 1
ATOM 671 O O . LEU A 1 86 ? -4.078 -17.188 6.617 1 96.69 86 LEU A O 1
ATOM 675 N N . GLU A 1 87 ? -2.443 -16.203 7.797 1 95 87 GLU A N 1
ATOM 676 C CA . GLU A 1 87 ? -2.549 -17.109 8.945 1 95 87 GLU A CA 1
ATOM 677 C C . GLU A 1 87 ? -3.928 -17.016 9.594 1 95 87 GLU A C 1
ATOM 679 O O . GLU A 1 87 ? -4.375 -17.953 10.258 1 95 87 GLU A O 1
ATOM 684 N N . ASP A 1 88 ? -4.602 -15.906 9.367 1 93.94 88 ASP A N 1
ATOM 685 C CA . ASP A 1 88 ? -5.875 -15.656 10.039 1 93.94 88 ASP A CA 1
ATOM 686 C C . ASP A 1 88 ? -7.043 -16.188 9.211 1 93.94 88 ASP A C 1
ATOM 688 O O . ASP A 1 88 ? -8.18 -16.25 9.703 1 93.94 88 ASP A O 1
ATOM 692 N N . VAL A 1 89 ? -6.852 -16.5 7.93 1 89.19 89 VAL A N 1
ATOM 693 C CA . VAL A 1 89 ? -7.984 -16.875 7.086 1 89.19 89 VAL A CA 1
ATOM 694 C C . VAL A 1 89 ? -7.918 -18.359 6.75 1 89.19 89 VAL A C 1
ATOM 696 O O . VAL A 1 89 ? -8.914 -18.953 6.32 1 89.19 89 VAL A O 1
ATOM 699 N N . THR A 1 90 ? -6.82 -18.859 6.664 1 66.62 90 THR A N 1
ATOM 700 C CA . THR A 1 90 ? -6.648 -20.172 6.031 1 66.62 90 THR A CA 1
ATOM 701 C C . THR A 1 90 ? -7.109 -21.281 6.965 1 66.62 90 THR A C 1
ATOM 703 O O . THR A 1 90 ? -6.598 -21.422 8.078 1 66.62 90 THR A O 1
ATOM 706 N N . VAL A 1 91 ? -8.359 -21.5 6.773 1 60.81 91 VAL A N 1
ATOM 707 C CA . VAL A 1 91 ? -8.75 -22.828 7.215 1 60.81 91 VAL A CA 1
ATOM 708 C C . VAL A 1 91 ? -8.93 -23.75 6.004 1 60.81 91 VAL A C 1
ATOM 710 O O . VAL A 1 91 ? -9.43 -23.312 4.965 1 60.81 91 VAL A O 1
ATOM 713 N N . PRO A 1 92 ? -8.258 -24.859 6.074 1 58.78 92 PRO A N 1
ATOM 714 C CA . PRO A 1 92 ? -8.414 -25.859 5.012 1 58.78 92 PRO A CA 1
ATOM 715 C C . PRO A 1 92 ? -9.867 -26.031 4.582 1 58.78 92 PRO A C 1
ATOM 717 O O . PRO A 1 92 ? -10.758 -26.141 5.434 1 58.78 92 PRO A O 1
ATOM 720 N N . GLY A 1 93 ? -10.102 -25.688 3.35 1 71.12 93 GLY A N 1
ATOM 721 C CA . GLY A 1 93 ? -11.43 -25.984 2.824 1 71.12 93 GLY A CA 1
ATOM 722 C C . GLY A 1 93 ? -12.305 -24.75 2.678 1 71.12 93 GLY A C 1
ATOM 723 O O . GLY A 1 93 ? -13.383 -24.812 2.086 1 71.12 93 GLY A O 1
ATOM 724 N N . ASP A 1 94 ? -11.859 -23.672 3.088 1 85.88 94 ASP A N 1
ATOM 725 C CA . ASP A 1 94 ? -12.734 -22.5 3.066 1 85.88 94 ASP A CA 1
ATOM 726 C C . ASP A 1 94 ? -12.734 -21.844 1.688 1 85.88 94 ASP A C 1
ATOM 728 O O . ASP A 1 94 ? -13.648 -21.078 1.356 1 85.88 94 ASP A O 1
ATOM 732 N N . PHE A 1 95 ? -11.75 -22.219 0.883 1 95.75 95 PHE A N 1
ATOM 733 C CA . PHE A 1 95 ? -11.641 -21.609 -0.441 1 95.75 95 PHE A CA 1
ATOM 734 C C . PHE A 1 95 ? -11.602 -22.688 -1.521 1 95.75 95 PHE A C 1
ATOM 736 O O . PHE A 1 95 ? -11.133 -23.797 -1.284 1 95.75 95 PHE A O 1
ATOM 743 N N . ASP A 1 96 ? -12.125 -22.359 -2.639 1 97.06 96 ASP A N 1
ATOM 744 C CA . ASP A 1 96 ? -12.125 -23.266 -3.779 1 97.06 96 ASP A CA 1
ATOM 745 C C . ASP A 1 96 ? -10.828 -23.156 -4.574 1 97.06 96 ASP A C 1
ATOM 747 O O . ASP A 1 96 ? -10.484 -24.062 -5.34 1 97.06 96 ASP A O 1
ATOM 751 N N . CYS A 1 97 ? -10.102 -22.062 -4.348 1 97.5 97 CYS A N 1
ATOM 752 C CA . CYS A 1 97 ? -8.836 -21.828 -5.035 1 97.5 97 CYS A CA 1
ATOM 753 C C . CYS A 1 97 ? -7.949 -20.875 -4.25 1 97.5 97 CYS A C 1
ATOM 755 O O . CYS A 1 97 ? -8.422 -19.844 -3.756 1 97.5 97 CYS A O 1
ATOM 757 N N . LEU A 1 98 ? -6.742 -21.281 -4.074 1 97.62 98 LEU A N 1
ATOM 758 C CA . LEU A 1 98 ? -5.68 -20.344 -3.715 1 97.62 98 LEU A CA 1
ATOM 759 C C . LEU A 1 98 ? -4.965 -19.828 -4.961 1 97.62 98 LEU A C 1
ATOM 761 O O . LEU A 1 98 ? -4.414 -20.625 -5.738 1 97.62 98 LEU A O 1
ATOM 765 N N . TYR A 1 99 ? -5.027 -18.578 -5.184 1 98.62 99 TYR A N 1
ATOM 766 C CA . TYR A 1 99 ? -4.371 -17.969 -6.34 1 98.62 99 TYR A CA 1
ATOM 767 C C . TYR A 1 99 ? -3.191 -17.109 -5.906 1 98.62 99 TYR A C 1
ATOM 769 O O . TYR A 1 99 ? -3.361 -16.125 -5.168 1 98.62 99 TYR A O 1
ATOM 777 N N . LEU A 1 100 ? -1.969 -17.406 -6.352 1 98.75 100 LEU A N 1
ATOM 778 C CA . LEU A 1 100 ? -0.749 -16.703 -5.965 1 98.75 100 LEU A CA 1
ATOM 779 C C . LEU A 1 100 ? -0.188 -15.898 -7.133 1 98.75 100 LEU A C 1
ATOM 781 O O . LEU A 1 100 ? 0.543 -16.438 -7.969 1 98.75 100 LEU A O 1
ATOM 785 N N . PRO A 1 101 ? -0.52 -14.57 -7.219 1 98.94 101 PRO A N 1
ATOM 786 C CA . PRO A 1 101 ? 0.167 -13.727 -8.203 1 98.94 101 PRO A CA 1
ATOM 787 C C . PRO A 1 101 ? 1.652 -13.547 -7.891 1 98.94 101 PRO A C 1
ATOM 789 O O . PRO A 1 101 ? 2.082 -13.773 -6.758 1 98.94 101 PRO A O 1
ATOM 792 N N . GLY A 1 102 ? 2.396 -13.172 -8.898 1 98.88 102 GLY A N 1
ATOM 793 C CA . GLY A 1 102 ? 3.84 -13.078 -8.734 1 98.88 102 GLY A CA 1
ATOM 794 C C . GLY A 1 102 ? 4.324 -11.664 -8.492 1 98.88 102 GLY A C 1
ATOM 795 O O . GLY A 1 102 ? 3.566 -10.812 -8.016 1 98.88 102 GLY A O 1
ATOM 796 N N . GLY A 1 103 ? 5.477 -11.406 -8.867 1 98.88 103 GLY A N 1
ATOM 797 C CA . GLY A 1 103 ? 6.363 -10.312 -8.508 1 98.88 103 GLY A CA 1
ATOM 798 C C . GLY A 1 103 ? 7.578 -10.766 -7.723 1 98.88 103 GLY A C 1
ATOM 799 O O . GLY A 1 103 ? 7.512 -11.742 -6.977 1 98.88 103 GLY A O 1
ATOM 800 N N . HIS A 1 104 ? 8.625 -9.969 -7.82 1 98.94 104 HIS A N 1
ATOM 801 C CA . HIS A 1 104 ? 9.859 -10.398 -7.18 1 98.94 104 HIS A CA 1
ATOM 802 C C . HIS A 1 104 ? 9.727 -10.398 -5.66 1 98.94 104 HIS A C 1
ATOM 804 O O . HIS A 1 104 ? 10.547 -10.992 -4.957 1 98.94 104 HIS A O 1
ATOM 810 N N . GLY A 1 105 ? 8.703 -9.727 -5.133 1 98.88 105 GLY A N 1
ATOM 811 C CA . GLY A 1 105 ? 8.438 -9.836 -3.707 1 98.88 105 GLY A CA 1
ATOM 812 C C . GLY A 1 105 ? 8.266 -11.266 -3.24 1 98.88 105 GLY A C 1
ATOM 813 O O . GLY A 1 105 ? 8.617 -11.602 -2.111 1 98.88 105 GLY A O 1
ATOM 814 N N . CYS A 1 106 ? 7.762 -12.148 -4.105 1 98.88 106 CYS A N 1
ATOM 815 C CA . CYS A 1 106 ? 7.543 -13.555 -3.785 1 98.88 106 CYS A CA 1
ATOM 816 C C . CYS A 1 106 ? 8.859 -14.242 -3.436 1 98.88 106 CYS A C 1
ATOM 818 O O . CYS A 1 106 ? 8.875 -15.203 -2.668 1 98.88 106 CYS A O 1
ATOM 820 N N . CYS A 1 107 ? 9.93 -13.711 -3.979 1 98.88 107 CYS A N 1
ATOM 821 C CA . CYS A 1 107 ? 11.242 -14.305 -3.746 1 98.88 107 CYS A CA 1
ATOM 822 C C . CYS A 1 107 ? 11.742 -13.984 -2.342 1 98.88 107 CYS A C 1
ATOM 824 O O . CYS A 1 107 ? 12.711 -14.586 -1.874 1 98.88 107 CYS A O 1
ATOM 826 N N . THR A 1 108 ? 11.141 -13.055 -1.647 1 98.81 108 THR A N 1
ATOM 827 C CA . THR A 1 108 ? 11.5 -12.688 -0.283 1 98.81 108 THR A CA 1
ATOM 828 C C . THR A 1 108 ? 10.641 -13.445 0.727 1 98.81 108 THR A C 1
ATOM 830 O O . THR A 1 108 ? 11.164 -14.055 1.661 1 98.81 108 THR A O 1
ATOM 833 N N . ASP A 1 109 ? 9.344 -13.555 0.504 1 98.75 109 ASP A N 1
ATOM 834 C CA . ASP A 1 109 ? 8.508 -14.078 1.579 1 98.75 109 ASP A CA 1
ATOM 835 C C . ASP A 1 109 ? 7.695 -15.281 1.104 1 98.75 109 ASP A C 1
ATOM 837 O O . ASP A 1 109 ? 6.887 -15.82 1.858 1 98.75 109 ASP A O 1
ATOM 841 N N . GLY A 1 110 ? 7.93 -15.695 -0.165 1 98.12 110 GLY A N 1
ATOM 842 C CA . GLY A 1 110 ? 7.289 -16.891 -0.68 1 98.12 110 GLY A CA 1
ATOM 843 C C . GLY A 1 110 ? 8.055 -18.156 -0.36 1 98.12 110 GLY A C 1
ATOM 844 O O . GLY A 1 110 ? 7.531 -19.266 -0.54 1 98.12 110 GLY A O 1
ATOM 845 N N . ILE A 1 111 ? 9.281 -17.969 0.068 1 97.62 111 ILE A N 1
ATOM 846 C CA . ILE A 1 111 ? 10.125 -19.094 0.458 1 97.62 111 ILE A CA 1
ATOM 847 C C . ILE A 1 111 ? 10.375 -19.047 1.964 1 97.62 111 ILE A C 1
ATOM 849 O O . ILE A 1 111 ? 10.289 -18 2.588 1 97.62 111 ILE A O 1
ATOM 853 N N . ASN A 1 112 ? 10.656 -20.188 2.635 1 97.81 112 ASN A N 1
ATOM 854 C CA . ASN A 1 112 ? 10.859 -20.312 4.074 1 97.81 112 ASN A CA 1
ATOM 855 C C . ASN A 1 112 ? 9.695 -19.719 4.859 1 97.81 112 ASN A C 1
ATOM 857 O O . ASN A 1 112 ? 9.898 -18.984 5.824 1 97.81 112 ASN A O 1
ATOM 861 N N . ASN A 1 113 ? 8.477 -19.938 4.328 1 97.38 113 ASN A N 1
ATOM 862 C CA . ASN A 1 113 ? 7.227 -19.469 4.914 1 97.38 113 ASN A CA 1
ATOM 863 C C . ASN A 1 113 ? 6.309 -20.625 5.281 1 97.38 113 ASN A C 1
ATOM 865 O O . ASN A 1 113 ? 5.508 -21.078 4.457 1 97.38 113 ASN A O 1
ATOM 869 N N . PRO A 1 114 ? 6.402 -21.016 6.543 1 96.62 114 PRO A N 1
ATOM 870 C CA . PRO A 1 114 ? 5.688 -22.234 6.934 1 96.62 114 PRO A CA 1
ATOM 871 C C . PRO A 1 114 ? 4.172 -22.094 6.789 1 96.62 114 PRO A C 1
ATOM 873 O O . PRO A 1 114 ? 3.484 -23.078 6.484 1 96.62 114 PRO A O 1
ATOM 876 N N . VAL A 1 115 ? 3.604 -20.922 6.992 1 96.06 115 VAL A N 1
ATOM 877 C CA . VAL A 1 115 ? 2.162 -20.719 6.879 1 96.06 115 VAL A CA 1
ATOM 878 C C . VAL A 1 115 ? 1.732 -20.859 5.422 1 96.06 115 VAL A C 1
ATOM 880 O O . VAL A 1 115 ? 0.727 -21.516 5.125 1 96.06 115 VAL A O 1
ATOM 883 N N . LEU A 1 116 ? 2.5 -20.234 4.551 1 96.75 116 LEU A N 1
ATOM 884 C CA . LEU A 1 116 ? 2.199 -20.344 3.127 1 96.75 116 LEU A CA 1
ATOM 885 C C . LEU A 1 116 ? 2.316 -21.781 2.646 1 96.75 116 LEU A C 1
ATOM 887 O O . LEU A 1 116 ? 1.43 -22.281 1.951 1 96.75 116 LEU A O 1
ATOM 891 N N . LYS A 1 117 ? 3.41 -22.453 3.014 1 96.56 117 LYS A N 1
ATOM 892 C CA . LYS A 1 117 ? 3.605 -23.844 2.66 1 96.56 117 LYS A CA 1
ATOM 893 C C . LYS A 1 117 ? 2.422 -24.703 3.109 1 96.56 117 LYS A C 1
ATOM 895 O O . LYS A 1 117 ? 1.856 -25.453 2.314 1 96.56 117 LYS A O 1
ATOM 900 N N . LYS A 1 118 ? 2.066 -24.516 4.348 1 95.62 118 LYS A N 1
ATOM 901 C CA . LYS A 1 118 ? 0.96 -25.281 4.906 1 95.62 118 LYS A CA 1
ATOM 902 C C . LYS A 1 118 ? -0.341 -25 4.16 1 95.62 118 LYS A C 1
ATOM 904 O O . LYS A 1 118 ? -1.124 -25.922 3.9 1 95.62 118 LYS A O 1
ATOM 909 N N . SER A 1 119 ? -0.615 -23.766 3.855 1 96.06 119 SER A N 1
ATOM 910 C CA . SER A 1 119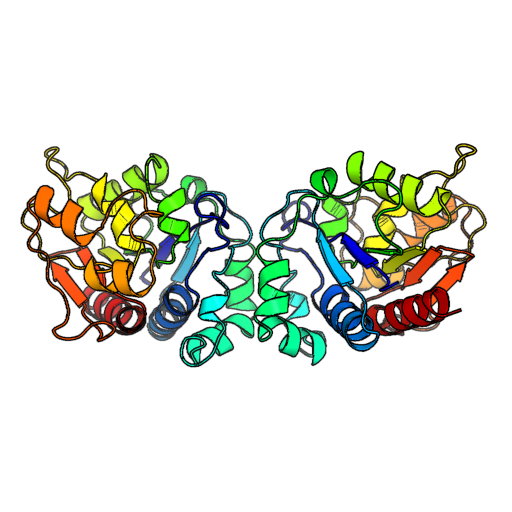 ? -1.84 -23.375 3.164 1 96.06 119 SER A CA 1
ATOM 911 C C . SER A 1 119 ? -1.909 -24 1.773 1 96.06 119 SER A C 1
ATOM 913 O O . SER A 1 119 ? -2.953 -24.516 1.37 1 96.06 119 SER A O 1
ATOM 915 N N . ILE A 1 120 ? -0.8 -23.953 1.054 1 96.88 120 ILE A N 1
ATOM 916 C CA . ILE A 1 120 ? -0.748 -24.516 -0.29 1 96.88 120 ILE A CA 1
ATOM 917 C C . ILE A 1 120 ? -0.946 -26.031 -0.221 1 96.88 120 ILE A C 1
ATOM 919 O O . ILE A 1 120 ? -1.779 -26.578 -0.941 1 96.88 120 ILE A O 1
ATOM 923 N N . GLU A 1 121 ? -0.209 -26.672 0.685 1 96.44 121 GLU A N 1
ATOM 924 C CA . GLU A 1 121 ? -0.29 -28.125 0.802 1 96.44 121 GLU A CA 1
ATOM 925 C C . GLU A 1 121 ? -1.695 -28.578 1.197 1 96.44 121 GLU A C 1
ATOM 927 O O . GLU A 1 121 ? -2.234 -29.531 0.629 1 96.44 121 GLU A O 1
ATOM 932 N N . ALA A 1 122 ? -2.26 -27.891 2.156 1 94.88 122 ALA A N 1
ATOM 933 C CA . ALA A 1 122 ? -3.6 -28.25 2.617 1 94.88 122 ALA A CA 1
ATOM 934 C C . ALA A 1 122 ? -4.625 -28.094 1.499 1 94.88 122 ALA A C 1
ATOM 936 O O . ALA A 1 122 ? -5.492 -28.953 1.317 1 94.88 122 ALA A O 1
ATOM 937 N N . THR A 1 123 ? -4.555 -27 0.784 1 95.38 123 THR A N 1
ATOM 938 C CA . THR A 1 123 ? -5.473 -26.75 -0.317 1 95.38 123 THR A CA 1
ATOM 939 C C . THR A 1 123 ? -5.32 -27.812 -1.408 1 95.38 123 THR A C 1
ATOM 941 O O . THR A 1 123 ? -6.305 -28.406 -1.838 1 95.38 123 THR A O 1
ATOM 944 N N . TYR A 1 124 ? -4.094 -28.031 -1.79 1 95.44 124 TYR A N 1
ATOM 945 C CA . TYR A 1 124 ? -3.787 -29 -2.84 1 95.44 124 TYR A CA 1
ATOM 946 C C . TYR A 1 124 ? -4.242 -30.406 -2.445 1 95.44 124 TYR A C 1
ATOM 948 O O . TYR A 1 124 ? -4.887 -31.094 -3.232 1 95.44 124 TYR A O 1
ATOM 956 N N . ASN A 1 125 ? -3.932 -30.781 -1.213 1 92.44 125 ASN A N 1
ATOM 957 C CA . ASN A 1 125 ? -4.234 -32.125 -0.749 1 92.44 125 ASN A CA 1
ATOM 958 C C . ASN A 1 125 ? -5.73 -32.344 -0.546 1 92.44 125 ASN A C 1
ATOM 960 O O . ASN A 1 125 ? -6.219 -33.469 -0.572 1 92.44 125 ASN A O 1
ATOM 964 N N . ALA A 1 126 ? -6.434 -31.297 -0.369 1 92.44 126 ALA A N 1
ATOM 965 C CA . ALA A 1 126 ? -7.883 -31.375 -0.226 1 92.44 126 ALA A CA 1
ATOM 966 C C . ALA A 1 126 ? -8.562 -31.438 -1.589 1 92.44 126 ALA A C 1
ATOM 968 O O . ALA A 1 126 ? -9.797 -31.484 -1.673 1 92.44 126 ALA A O 1
ATOM 969 N N . GLY A 1 127 ? -7.789 -31.359 -2.637 1 94.06 127 GLY A N 1
ATOM 970 C CA . GLY A 1 127 ? -8.328 -31.438 -3.986 1 94.06 127 GLY A CA 1
ATOM 971 C C . GLY A 1 127 ? -8.82 -30.109 -4.512 1 94.06 127 GLY A C 1
ATOM 972 O O . GLY A 1 127 ? -9.523 -30.062 -5.527 1 94.06 127 GLY A O 1
ATOM 973 N N . LYS A 1 128 ? -8.555 -29.062 -3.781 1 95.69 128 LYS A N 1
ATOM 974 C CA . LYS A 1 128 ? -8.906 -27.703 -4.219 1 95.69 128 LYS A CA 1
ATOM 975 C C . LYS A 1 128 ? -7.828 -27.125 -5.125 1 95.69 128 LYS A C 1
ATOM 977 O O . LYS A 1 128 ? -6.699 -27.609 -5.148 1 95.69 128 LYS A O 1
ATOM 982 N N . LEU A 1 129 ? -8.164 -26.078 -5.84 1 97.69 129 LEU A N 1
ATOM 983 C CA . LEU A 1 129 ? -7.258 -25.547 -6.852 1 97.69 129 LEU A CA 1
ATOM 984 C C . LEU A 1 129 ? -6.18 -24.672 -6.211 1 97.69 129 LEU A C 1
ATOM 986 O O . LEU A 1 129 ? -6.461 -23.906 -5.289 1 97.69 129 LEU A O 1
ATOM 990 N N . VAL A 1 130 ? -5.004 -24.906 -6.625 1 98.06 130 VAL A N 1
ATOM 991 C CA . VAL A 1 130 ? -3.902 -23.969 -6.426 1 98.06 130 VAL A CA 1
ATOM 992 C C . VAL A 1 130 ? -3.465 -23.391 -7.77 1 98.06 130 VAL A C 1
ATOM 994 O O . VAL A 1 130 ? -3.131 -24.141 -8.695 1 98.06 130 VAL A O 1
ATOM 997 N N . ALA A 1 131 ? -3.512 -22.109 -7.891 1 98.81 131 ALA A N 1
ATOM 998 C CA . ALA A 1 131 ? -3.113 -21.422 -9.117 1 98.81 131 ALA A CA 1
ATOM 999 C C . ALA A 1 131 ? -2.064 -20.344 -8.828 1 98.81 131 ALA A C 1
ATOM 1001 O O . ALA A 1 131 ? -2.139 -19.656 -7.816 1 98.81 131 ALA A O 1
ATOM 1002 N N . THR A 1 132 ? -1.031 -20.281 -9.656 1 98.88 132 THR A N 1
ATOM 1003 C CA . THR A 1 132 ? 0.06 -19.344 -9.406 1 98.88 132 THR A CA 1
ATOM 1004 C C . THR A 1 132 ? 0.721 -18.922 -10.719 1 98.88 132 THR A C 1
ATOM 1006 O O . THR A 1 132 ? 0.667 -19.656 -11.711 1 98.88 132 THR A O 1
ATOM 1009 N N . VAL A 1 133 ? 1.297 -17.703 -10.797 1 98.94 133 VAL A N 1
ATOM 1010 C CA . VAL A 1 133 ? 1.852 -17.172 -12.039 1 98.94 133 VAL A CA 1
ATOM 1011 C C . VAL A 1 133 ? 3.191 -16.484 -11.758 1 98.94 133 VAL A C 1
ATOM 1013 O O . VAL A 1 133 ? 3.453 -16.062 -10.633 1 98.94 133 VAL A O 1
ATOM 1016 N N . CYS A 1 134 ? 4.074 -16.453 -12.789 1 98.88 134 CYS A N 1
ATOM 1017 C CA . CYS A 1 134 ? 5.316 -15.688 -12.781 1 98.88 134 CYS A CA 1
ATOM 1018 C C . CYS A 1 134 ? 6.223 -16.125 -11.641 1 98.88 134 CYS A C 1
ATOM 1020 O O . CYS A 1 134 ? 6.68 -17.266 -11.602 1 98.88 134 CYS A O 1
ATOM 1022 N N . HIS A 1 135 ? 6.5 -15.234 -10.656 1 98.94 135 HIS A N 1
ATOM 1023 C CA . HIS A 1 135 ? 7.359 -15.594 -9.531 1 98.94 135 HIS A CA 1
ATOM 1024 C C . HIS A 1 135 ? 6.555 -16.266 -8.422 1 98.94 135 HIS A C 1
ATOM 1026 O O . HIS A 1 135 ? 7.133 -16.844 -7.496 1 98.94 135 HIS A O 1
ATOM 1032 N N . GLY A 1 136 ? 5.223 -16.312 -8.492 1 98.88 136 GLY A N 1
ATOM 1033 C CA . GLY A 1 136 ? 4.379 -16.984 -7.516 1 98.88 136 GLY A CA 1
ATOM 1034 C C . GLY A 1 136 ? 4.746 -18.438 -7.312 1 98.88 136 GLY A C 1
ATOM 1035 O O . GLY A 1 136 ? 4.84 -18.906 -6.176 1 98.88 136 GLY A O 1
ATOM 1036 N N . PRO A 1 137 ? 5.039 -19.188 -8.352 1 98.88 137 PRO A N 1
ATOM 1037 C CA . PRO A 1 137 ? 5.348 -20.625 -8.281 1 98.88 137 PRO A CA 1
ATOM 1038 C C . PRO A 1 137 ? 6.566 -20.922 -7.41 1 98.88 137 PRO A C 1
ATOM 1040 O O . PRO A 1 137 ? 6.82 -22.078 -7.074 1 98.88 137 PRO A O 1
ATOM 1043 N N . ILE A 1 138 ? 7.348 -19.891 -7.027 1 98.88 138 ILE A N 1
ATOM 1044 C CA . ILE A 1 138 ? 8.516 -20.125 -6.191 1 98.88 138 ILE A CA 1
ATOM 1045 C C . ILE A 1 138 ? 8.094 -20.781 -4.879 1 98.88 138 ILE A C 1
ATOM 1047 O O . ILE A 1 138 ? 8.844 -21.562 -4.297 1 98.88 138 ILE A O 1
ATOM 1051 N N . ALA A 1 139 ? 6.898 -20.516 -4.453 1 98.56 139 ALA A N 1
ATOM 1052 C CA . ALA A 1 139 ? 6.371 -21.047 -3.201 1 98.56 139 ALA A CA 1
ATOM 1053 C C . ALA A 1 139 ? 6.16 -22.562 -3.295 1 98.56 139 ALA A C 1
ATOM 1055 O O . ALA A 1 139 ? 6.195 -23.266 -2.281 1 98.56 139 ALA A O 1
ATOM 1056 N N . LEU A 1 140 ? 5.934 -23.109 -4.484 1 98.81 140 LEU A N 1
ATOM 1057 C CA . LEU A 1 140 ? 5.676 -24.531 -4.684 1 98.81 140 LEU A CA 1
ATOM 1058 C C . LEU A 1 140 ? 6.934 -25.344 -4.434 1 98.81 140 LEU A C 1
ATOM 1060 O O . LEU A 1 140 ? 6.848 -26.531 -4.121 1 98.81 140 LEU A O 1
ATOM 1064 N N . ALA A 1 141 ? 8.086 -24.688 -4.566 1 98.25 141 ALA A N 1
ATOM 1065 C CA . ALA A 1 141 ? 9.359 -25.391 -4.496 1 98.25 141 ALA A CA 1
ATOM 1066 C C . ALA A 1 141 ? 9.586 -26 -3.109 1 98.25 141 ALA A C 1
ATOM 1068 O O . ALA A 1 141 ? 10.359 -26.938 -2.951 1 98.25 141 ALA A O 1
ATOM 1069 N N . GLU A 1 142 ? 8.891 -25.5 -2.104 1 96.88 142 GLU A N 1
ATOM 1070 C CA . GLU A 1 142 ? 9.078 -26.016 -0.75 1 96.88 142 GLU A CA 1
ATOM 1071 C C . GLU A 1 142 ? 7.902 -26.875 -0.318 1 96.88 142 GLU A C 1
ATOM 1073 O O . GLU A 1 142 ? 7.895 -27.406 0.792 1 96.88 142 GLU A O 1
ATOM 1078 N N . CYS A 1 143 ? 6.949 -27 -1.153 1 98.25 143 CYS A N 1
ATOM 1079 C CA . CYS A 1 143 ? 5.73 -27.719 -0.811 1 98.25 143 CYS A CA 1
ATOM 1080 C C . CYS A 1 143 ? 5.844 -29.188 -1.195 1 98.25 143 CYS A C 1
ATOM 1082 O O . CYS A 1 143 ? 6.562 -29.531 -2.135 1 98.25 143 CYS A O 1
ATOM 1084 N N . ASN A 1 144 ? 5.164 -30 -0.474 1 98 144 ASN A N 1
ATOM 1085 C CA . ASN A 1 144 ? 5.172 -31.438 -0.703 1 98 144 ASN A CA 1
ATOM 1086 C C . ASN A 1 144 ? 3.762 -31.984 -0.891 1 98 144 ASN A C 1
ATOM 1088 O O . ASN A 1 144 ? 2.795 -31.406 -0.398 1 98 144 ASN A O 1
ATOM 1092 N N . LYS A 1 145 ? 3.74 -33.125 -1.602 1 96.75 145 LYS A N 1
ATOM 1093 C CA . LYS A 1 145 ? 2.525 -33.938 -1.604 1 96.75 145 LYS A CA 1
ATOM 1094 C C . LYS A 1 145 ? 2.348 -34.656 -0.277 1 96.75 145 LYS A C 1
ATOM 1096 O O . LYS A 1 145 ? 3.211 -34.594 0.6 1 96.75 145 LYS A O 1
ATOM 1101 N N . SER A 1 146 ? 1.208 -35.312 -0.144 1 95.5 146 SER A N 1
ATOM 1102 C CA . SER A 1 146 ? 0.883 -36 1.097 1 95.5 146 SER A CA 1
ATOM 1103 C C . SER A 1 146 ? 1.884 -37.125 1.385 1 95.5 146 SER A C 1
ATOM 1105 O O . SER A 1 146 ? 2.107 -37.469 2.543 1 95.5 146 SER A O 1
ATOM 1107 N N . ASP A 1 147 ? 2.59 -37.656 0.358 1 95.94 147 ASP A N 1
ATOM 1108 C CA . ASP A 1 147 ? 3.518 -38.75 0.539 1 95.94 147 ASP A CA 1
ATOM 1109 C C . ASP A 1 147 ? 4.934 -38.25 0.81 1 95.94 147 ASP A C 1
ATOM 1111 O O . ASP A 1 147 ? 5.871 -39.031 0.921 1 95.94 147 ASP A O 1
ATOM 1115 N N . GLY A 1 148 ? 5.098 -36.906 0.833 1 96.19 148 GLY A N 1
ATOM 1116 C CA . GLY A 1 148 ? 6.379 -36.312 1.206 1 96.19 148 GLY A CA 1
ATOM 1117 C C . GLY A 1 148 ? 7.227 -35.938 0.01 1 96.19 148 GLY A C 1
ATOM 1118 O O . GLY A 1 148 ? 8.25 -35.25 0.16 1 96.19 148 GLY A O 1
ATOM 1119 N N . THR A 1 149 ? 6.785 -36.344 -1.191 1 97.62 149 THR A N 1
ATOM 1120 C CA . THR A 1 149 ? 7.531 -35.969 -2.387 1 97.62 149 THR A CA 1
ATOM 1121 C C . THR A 1 149 ? 7.254 -34.531 -2.756 1 97.62 149 THR A C 1
ATOM 1123 O O . THR A 1 149 ? 6.223 -33.969 -2.377 1 97.62 149 THR A O 1
ATOM 1126 N N . PRO A 1 150 ? 8.164 -33.906 -3.473 1 98.62 150 PRO A N 1
ATOM 1127 C CA . PRO A 1 150 ? 7.926 -32.531 -3.893 1 98.62 150 PRO A CA 1
ATOM 1128 C C . PRO A 1 150 ? 6.586 -32.344 -4.609 1 98.62 150 PRO A C 1
ATOM 1130 O O . PRO A 1 150 ? 6.188 -33.219 -5.395 1 98.62 150 PRO A O 1
ATOM 1133 N N . LEU A 1 151 ? 5.941 -31.297 -4.359 1 98.69 151 LEU A N 1
ATOM 1134 C CA . LEU A 1 151 ? 4.605 -31.062 -4.898 1 98.69 151 LEU A CA 1
ATOM 1135 C C . LEU A 1 151 ? 4.621 -31.109 -6.422 1 98.69 151 LEU A C 1
ATOM 1137 O O . LEU A 1 151 ? 3.717 -31.688 -7.039 1 98.69 151 LEU A O 1
ATOM 1141 N N . VAL A 1 152 ? 5.73 -30.641 -7.016 1 98.81 152 VAL A N 1
ATOM 1142 C CA . VAL A 1 152 ? 5.746 -30.422 -8.461 1 98.81 152 VAL A CA 1
ATOM 1143 C C . VAL A 1 152 ? 6.266 -31.672 -9.156 1 98.81 152 VAL A C 1
ATOM 1145 O O . VAL A 1 152 ? 6.293 -31.734 -10.391 1 98.81 152 VAL A O 1
ATOM 1148 N N . GLN A 1 153 ? 6.754 -32.656 -8.367 1 98.75 153 GLN A N 1
ATOM 1149 C CA . GLN A 1 153 ? 7.344 -33.844 -8.961 1 98.75 153 GLN A CA 1
ATOM 1150 C C . GLN A 1 153 ? 6.367 -34.531 -9.922 1 98.75 153 GLN A C 1
ATOM 1152 O O . GLN A 1 153 ? 5.223 -34.812 -9.555 1 98.75 153 GLN A O 1
ATOM 1157 N N . ASP A 1 154 ? 6.77 -34.719 -11.125 1 98.69 154 ASP A N 1
ATOM 1158 C CA . ASP A 1 154 ? 6.09 -35.469 -12.188 1 98.69 154 ASP A CA 1
ATOM 1159 C C . ASP A 1 154 ? 4.875 -34.688 -12.703 1 98.69 154 ASP A C 1
ATOM 1161 O O . ASP A 1 154 ? 4.07 -35.219 -13.469 1 98.69 154 ASP A O 1
ATOM 1165 N N . LEU A 1 155 ? 4.691 -33.438 -12.32 1 98.88 155 LEU A N 1
ATOM 1166 C CA . LEU A 1 155 ? 3.59 -32.594 -12.789 1 98.88 155 LEU A CA 1
ATOM 1167 C C . LEU A 1 155 ? 4.051 -31.672 -13.898 1 98.88 155 LEU A C 1
ATOM 1169 O O . LEU A 1 155 ? 5.207 -31.25 -13.922 1 98.88 155 LEU A O 1
ATOM 1173 N N . ILE A 1 156 ? 3.164 -31.422 -14.828 1 98.94 156 ILE A N 1
ATOM 1174 C CA . ILE A 1 156 ? 3.404 -30.391 -15.844 1 98.94 156 ILE A CA 1
ATOM 1175 C C . ILE A 1 156 ? 3.197 -29 -15.242 1 98.94 156 ILE A C 1
ATOM 1177 O O . ILE A 1 156 ? 2.076 -28.641 -14.891 1 98.94 156 ILE A O 1
ATOM 1181 N N . VAL A 1 157 ? 4.281 -28.25 -15.117 1 98.94 157 VAL A N 1
ATOM 1182 C CA . VAL A 1 157 ? 4.211 -26.953 -14.469 1 98.94 157 VAL A CA 1
ATOM 1183 C C . VAL A 1 157 ? 5.004 -25.922 -15.273 1 98.94 157 VAL A C 1
ATOM 1185 O O . VAL A 1 157 ? 5.805 -26.297 -16.141 1 98.94 157 VAL A O 1
ATOM 1188 N N . THR A 1 158 ? 4.703 -24.688 -15.094 1 98.94 158 THR A N 1
ATOM 1189 C CA . THR A 1 158 ? 5.508 -23.578 -15.578 1 98.94 158 THR A CA 1
ATOM 1190 C C . THR A 1 158 ? 5.738 -22.547 -14.469 1 98.94 158 THR A C 1
ATOM 1192 O O . THR A 1 158 ? 5.469 -22.828 -13.297 1 98.94 158 THR A O 1
ATOM 1195 N N . GLY A 1 159 ? 6.375 -21.516 -14.68 1 98.88 159 GLY A N 1
ATOM 1196 C CA . GLY A 1 159 ? 6.812 -20.391 -13.867 1 98.88 159 GLY A CA 1
ATOM 1197 C C . GLY A 1 159 ? 7.805 -19.5 -14.586 1 98.88 159 GLY A C 1
ATOM 1198 O O . GLY A 1 159 ? 8.195 -19.781 -15.719 1 98.88 159 GLY A O 1
ATOM 1199 N N . PHE A 1 160 ? 8.117 -18.469 -13.938 1 98.94 160 PHE A N 1
ATOM 1200 C CA . PHE A 1 160 ? 9.039 -17.547 -14.602 1 98.94 160 PHE A CA 1
ATOM 1201 C C . PHE A 1 160 ? 10.305 -18.281 -15.031 1 98.94 160 PHE A C 1
ATOM 1203 O O . PHE A 1 160 ? 11.008 -18.859 -14.203 1 98.94 160 PHE A O 1
ATOM 1210 N N . SER A 1 161 ? 10.609 -18.25 -16.312 1 98.88 161 SER A N 1
ATOM 1211 C CA . SER A 1 161 ? 11.672 -19.078 -16.875 1 98.88 161 SER A CA 1
ATOM 1212 C C . SER A 1 161 ? 13.047 -18.516 -16.547 1 98.88 161 SER A C 1
ATOM 1214 O O . SER A 1 161 ? 13.188 -17.328 -16.25 1 98.88 161 SER A O 1
ATOM 1216 N N . ASP A 1 162 ? 14.031 -19.422 -16.547 1 98.81 162 ASP A N 1
ATOM 1217 C CA . ASP A 1 162 ? 15.414 -18.984 -16.344 1 98.81 162 ASP A CA 1
ATOM 1218 C C . ASP A 1 162 ? 15.812 -17.922 -17.359 1 98.81 162 ASP A C 1
ATOM 1220 O O . ASP A 1 162 ? 16.516 -16.969 -17.031 1 98.81 162 ASP A O 1
ATOM 1224 N N . ALA A 1 163 ? 15.367 -18.094 -18.594 1 98.75 163 ALA A N 1
ATOM 1225 C CA . ALA A 1 163 ? 15.68 -17.156 -19.656 1 98.75 163 ALA A CA 1
ATOM 1226 C C . ALA A 1 163 ? 15.062 -15.789 -19.375 1 98.75 163 ALA A C 1
ATOM 1228 O O . ALA A 1 163 ? 15.711 -14.758 -19.578 1 98.75 163 ALA A O 1
ATOM 1229 N N . GLU A 1 164 ? 13.844 -15.711 -18.922 1 98.81 164 GLU A N 1
ATOM 1230 C CA . GLU A 1 164 ? 13.18 -14.445 -18.609 1 98.81 164 GLU A CA 1
ATOM 1231 C C . GLU A 1 164 ? 13.844 -13.773 -17.406 1 98.81 164 GLU A C 1
ATOM 1233 O O . GLU A 1 164 ? 14.008 -12.547 -17.391 1 98.81 164 GLU A O 1
ATOM 1238 N N . GLU A 1 165 ? 14.234 -14.594 -16.406 1 98.81 165 GLU A N 1
ATOM 1239 C CA . GLU A 1 165 ? 14.938 -14.039 -15.25 1 98.81 165 GLU A CA 1
ATOM 1240 C C . GLU A 1 165 ? 16.25 -13.391 -15.664 1 98.81 165 GLU A C 1
ATOM 1242 O O . GLU A 1 165 ? 16.609 -12.312 -15.18 1 98.81 165 GLU A O 1
ATOM 1247 N N . ALA A 1 166 ? 16.969 -14.078 -16.5 1 98.69 166 ALA A N 1
ATOM 1248 C CA . ALA A 1 166 ? 18.219 -13.531 -17.031 1 98.69 166 ALA A CA 1
ATOM 1249 C C . ALA A 1 166 ? 17.969 -12.234 -17.797 1 98.69 166 ALA A C 1
ATOM 1251 O O . ALA A 1 166 ? 18.75 -11.289 -17.703 1 98.69 166 ALA A O 1
ATOM 1252 N N . ALA A 1 167 ? 16.906 -12.18 -18.594 1 98.25 167 ALA A N 1
ATOM 1253 C CA . ALA A 1 167 ? 16.578 -11.016 -19.422 1 98.25 167 ALA A CA 1
ATOM 1254 C C . ALA A 1 167 ? 16.328 -9.789 -18.547 1 98.25 167 ALA A C 1
ATOM 1256 O O . ALA A 1 167 ? 16.625 -8.664 -18.953 1 98.25 167 ALA A O 1
ATOM 1257 N N . VAL A 1 168 ? 15.75 -10.031 -17.312 1 97.38 168 VAL A N 1
ATOM 1258 C CA . VAL A 1 168 ? 15.484 -8.883 -16.453 1 97.38 168 VAL A CA 1
ATOM 1259 C C . VAL A 1 168 ? 16.656 -8.672 -15.492 1 97.38 168 VAL A C 1
ATOM 1261 O O . VAL A 1 168 ? 16.578 -7.848 -14.578 1 97.38 168 VAL A O 1
ATOM 1264 N N . GLN A 1 169 ? 17.734 -9.445 -15.641 1 97.75 169 GLN A N 1
ATOM 1265 C CA . GLN A 1 169 ? 19.031 -9.305 -14.984 1 97.75 169 GLN A CA 1
ATOM 1266 C C . GLN A 1 169 ? 18.891 -9.477 -13.469 1 97.75 169 GLN A C 1
ATOM 1268 O O . GLN A 1 169 ? 19.484 -8.719 -12.703 1 97.75 169 GLN A O 1
ATOM 1273 N N . GLN A 1 170 ? 18.047 -10.57 -13.023 1 97.94 170 GLN A N 1
ATOM 1274 C CA . GLN A 1 170 ? 17.859 -10.773 -11.594 1 97.94 170 GLN A CA 1
ATOM 1275 C C . GLN A 1 170 ? 18.234 -12.195 -11.188 1 97.94 170 GLN A C 1
ATOM 1277 O O . GLN A 1 170 ? 17.859 -12.664 -10.109 1 97.94 170 GLN A O 1
ATOM 1282 N N . THR A 1 171 ? 19.062 -12.875 -12.008 1 98.19 171 THR A N 1
ATOM 1283 C CA . THR A 1 171 ? 19.406 -14.266 -11.766 1 98.19 171 THR A CA 1
ATOM 1284 C C . THR A 1 171 ? 20.172 -14.414 -10.445 1 98.19 171 THR A C 1
ATOM 1286 O O . THR A 1 171 ? 20.031 -15.414 -9.75 1 98.19 171 THR A O 1
ATOM 1289 N N . GLU A 1 172 ? 20.953 -13.367 -10.086 1 97.56 172 GLU A N 1
ATOM 1290 C CA . GLU A 1 172 ? 21.766 -13.445 -8.875 1 97.56 172 GLU A CA 1
ATOM 1291 C C . GLU A 1 172 ? 21 -12.938 -7.66 1 97.56 172 GLU A C 1
ATOM 1293 O O . GLU A 1 172 ? 21.391 -13.18 -6.52 1 97.56 172 GLU A O 1
ATOM 1298 N N . ALA A 1 173 ? 19.922 -12.258 -7.934 1 97.94 173 ALA A N 1
ATOM 1299 C CA . ALA A 1 173 ? 19.156 -11.656 -6.844 1 97.94 173 ALA A CA 1
ATOM 1300 C C . ALA A 1 173 ? 18.172 -12.648 -6.246 1 97.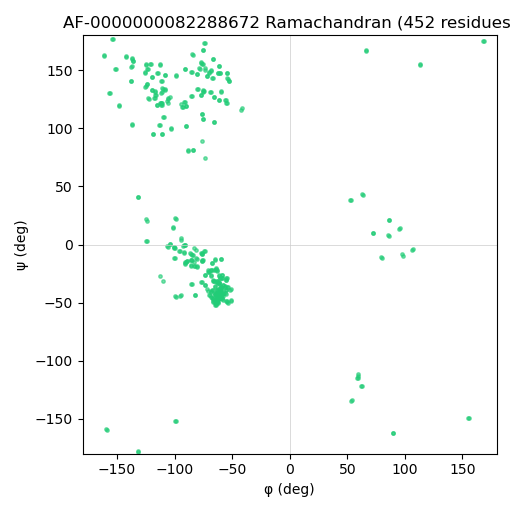94 173 ALA A C 1
ATOM 1302 O O . ALA A 1 173 ? 17.922 -12.648 -5.039 1 97.94 173 ALA A O 1
ATOM 1303 N N . VAL A 1 174 ? 17.656 -13.508 -7.082 1 98.75 174 VAL A N 1
ATOM 1304 C CA . VAL A 1 174 ? 16.625 -14.43 -6.613 1 98.75 174 VAL A CA 1
ATOM 1305 C C . VAL A 1 174 ? 17.266 -15.578 -5.84 1 98.75 174 VAL A C 1
ATOM 1307 O O . VAL A 1 174 ? 18.438 -15.906 -6.062 1 98.75 174 VAL A O 1
ATOM 1310 N N . PRO A 1 175 ? 16.547 -16.172 -4.879 1 98.62 175 PRO A N 1
ATOM 1311 C CA . PRO A 1 175 ? 17.141 -17.234 -4.07 1 98.62 175 PRO A CA 1
ATOM 1312 C C . PRO A 1 175 ? 17.453 -18.484 -4.887 1 98.62 175 PRO A C 1
ATOM 1314 O O . PRO A 1 175 ? 18.359 -19.25 -4.531 1 98.62 175 PRO A O 1
ATOM 1317 N N . PHE A 1 176 ? 16.719 -18.781 -5.895 1 98.75 176 PHE A N 1
ATOM 1318 C CA . PHE A 1 176 ? 16.969 -19.812 -6.895 1 98.75 176 PHE A CA 1
ATOM 1319 C C . PHE A 1 176 ? 16.156 -19.562 -8.148 1 98.75 176 PHE A C 1
ATOM 1321 O O . PHE A 1 176 ? 15.234 -18.734 -8.141 1 98.75 176 PHE A O 1
ATOM 1328 N N . LEU A 1 177 ? 16.5 -20.172 -9.219 1 98.88 177 LEU A N 1
ATOM 1329 C CA . LEU A 1 177 ? 15.766 -20.094 -10.477 1 98.88 177 LEU A CA 1
ATOM 1330 C C . LEU A 1 177 ? 14.641 -21.125 -10.508 1 98.88 177 LEU A C 1
ATOM 1332 O O . LEU A 1 177 ? 14.883 -22.328 -10.328 1 98.88 177 LEU A O 1
ATOM 1336 N N . ILE A 1 178 ? 13.414 -20.703 -10.797 1 98.88 178 ILE A N 1
ATOM 1337 C CA . ILE A 1 178 ? 12.219 -21.531 -10.664 1 98.88 178 ILE A CA 1
ATOM 1338 C C . ILE A 1 178 ? 12.281 -22.703 -11.633 1 98.88 178 ILE A C 1
ATOM 1340 O O . ILE A 1 178 ? 12.086 -23.859 -11.242 1 98.88 178 ILE A O 1
ATOM 1344 N N . GLU A 1 179 ? 12.555 -22.406 -12.922 1 98.94 179 GLU A N 1
ATOM 1345 C CA . GLU A 1 179 ? 12.656 -23.453 -13.922 1 98.94 179 GLU A CA 1
ATOM 1346 C C . GLU A 1 179 ? 13.672 -24.531 -13.508 1 98.94 179 GLU A C 1
ATOM 1348 O O . GLU A 1 179 ? 13.359 -25.719 -13.508 1 98.94 179 GLU A O 1
ATOM 1353 N N . THR A 1 180 ? 14.836 -24.062 -13.102 1 98.94 180 THR A N 1
ATOM 1354 C CA . THR A 1 180 ? 15.906 -24.984 -12.711 1 98.94 180 THR A CA 1
ATOM 1355 C C . THR A 1 180 ? 15.5 -25.797 -11.492 1 98.94 180 THR A C 1
ATOM 1357 O O . THR A 1 180 ? 15.672 -27.016 -11.477 1 98.94 180 THR A O 1
ATOM 1360 N N . ARG A 1 181 ? 14.969 -25.156 -10.492 1 98.88 181 ARG A N 1
ATOM 1361 C CA . ARG A 1 181 ? 14.57 -25.828 -9.258 1 98.88 181 ARG A CA 1
ATOM 1362 C C . ARG A 1 181 ? 13.469 -26.844 -9.523 1 98.88 181 ARG A C 1
ATOM 1364 O O . ARG A 1 181 ? 13.5 -27.953 -8.992 1 98.88 181 ARG A O 1
ATOM 1371 N N . PHE A 1 182 ? 12.484 -26.453 -10.336 1 98.94 182 PHE A N 1
ATOM 1372 C CA . PHE A 1 182 ? 11.391 -27.359 -10.656 1 98.94 182 PHE A CA 1
ATOM 1373 C C . PHE A 1 182 ? 11.914 -28.609 -11.375 1 98.94 182 PHE A C 1
ATOM 1375 O O . PHE A 1 182 ? 11.523 -29.719 -11.039 1 98.94 182 PHE A O 1
ATOM 1382 N N . LYS A 1 183 ? 12.797 -28.422 -12.312 1 98.88 183 LYS A N 1
ATOM 1383 C CA . LYS A 1 183 ? 13.383 -29.562 -13.031 1 98.88 183 LYS A CA 1
ATOM 1384 C C . LYS A 1 183 ? 14.172 -30.453 -12.086 1 98.88 183 LYS A C 1
ATOM 1386 O O . LYS A 1 183 ? 14.078 -31.688 -12.164 1 98.88 183 LYS A O 1
ATOM 1391 N N . GLU A 1 184 ? 14.922 -29.844 -11.164 1 98.81 184 GLU A N 1
ATOM 1392 C CA . GLU A 1 184 ? 15.68 -30.594 -10.164 1 98.81 184 GLU A CA 1
ATOM 1393 C C . GLU A 1 184 ? 14.758 -31.438 -9.289 1 98.81 184 GLU A C 1
ATOM 1395 O O . GLU A 1 184 ? 15.141 -32.531 -8.836 1 98.81 184 GLU A O 1
ATOM 1400 N N . GLN A 1 185 ? 13.562 -30.984 -9.117 1 98.81 185 GLN A N 1
ATOM 1401 C CA . GLN A 1 185 ? 12.602 -31.641 -8.234 1 98.81 185 GLN A CA 1
ATOM 1402 C C . GLN A 1 185 ? 11.773 -32.656 -9 1 98.81 185 GLN A C 1
ATOM 1404 O O . GLN A 1 185 ? 10.844 -33.25 -8.438 1 98.81 185 GLN A O 1
ATOM 1409 N N . GLY A 1 186 ? 12.039 -32.781 -10.297 1 98.75 186 GLY A N 1
ATOM 1410 C CA . GLY A 1 186 ? 11.398 -33.844 -11.078 1 98.75 186 GLY A CA 1
ATOM 1411 C C . GLY A 1 186 ? 10.141 -33.375 -11.781 1 98.75 186 GLY A C 1
ATOM 1412 O O . GLY A 1 186 ? 9.375 -34.219 -12.297 1 98.75 186 GLY A O 1
ATOM 1413 N N . ALA A 1 187 ? 9.914 -32.125 -11.859 1 98.88 187 ALA A N 1
ATOM 1414 C CA . ALA A 1 187 ? 8.758 -31.578 -12.57 1 98.88 187 ALA A CA 1
ATOM 1415 C C . ALA A 1 187 ? 8.938 -31.688 -14.078 1 98.88 187 ALA A C 1
ATOM 1417 O O . ALA A 1 187 ? 10.07 -31.719 -14.57 1 98.88 187 ALA A O 1
ATOM 1418 N N . LYS A 1 188 ? 7.809 -31.812 -14.781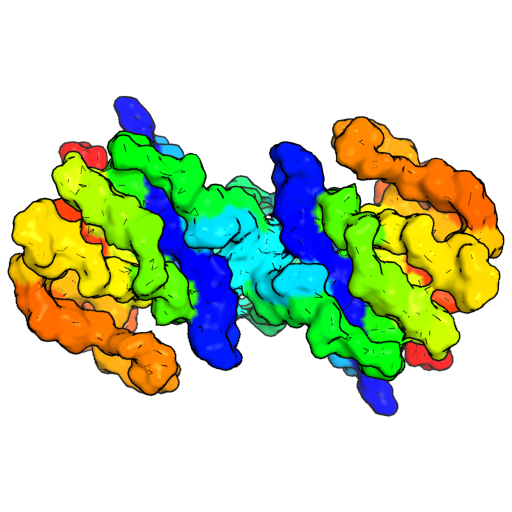 1 98.88 188 LYS A N 1
ATOM 1419 C CA . LYS A 1 188 ? 7.789 -31.625 -16.234 1 98.88 188 LYS A CA 1
ATOM 1420 C C . LYS A 1 188 ? 7.559 -30.156 -16.594 1 98.88 188 LYS A C 1
ATOM 1422 O O . LYS A 1 188 ? 6.457 -29.781 -17 1 98.88 188 LYS A O 1
ATOM 1427 N N . TYR A 1 189 ? 8.617 -29.406 -16.531 1 98.88 189 TYR A N 1
ATOM 1428 C CA . TYR A 1 189 ? 8.547 -27.969 -16.734 1 98.88 189 TYR A CA 1
ATOM 1429 C C . TYR A 1 189 ? 8.359 -27.641 -18.219 1 98.88 189 TYR A C 1
ATOM 1431 O O . TYR A 1 189 ? 9.055 -28.203 -19.078 1 98.88 189 TYR A O 1
ATOM 1439 N N . GLU A 1 190 ? 7.402 -26.766 -18.5 1 98.88 190 GLU A N 1
ATOM 1440 C CA . GLU A 1 190 ? 7.184 -26.25 -19.844 1 98.88 190 GLU A CA 1
ATOM 1441 C C . GLU A 1 190 ? 7.246 -24.734 -19.875 1 98.88 190 GLU A C 1
ATOM 1443 O O . GLU A 1 190 ? 7.035 -24.078 -18.844 1 98.88 190 GLU A O 1
ATOM 1448 N N . LYS A 1 191 ? 7.641 -24.188 -20.984 1 98.5 191 LYS A N 1
ATOM 1449 C CA . LYS A 1 191 ? 7.59 -22.734 -21.172 1 98.5 191 LYS A CA 1
ATOM 1450 C C . LYS A 1 191 ? 7.188 -22.375 -22.594 1 98.5 191 LYS A C 1
ATOM 1452 O O . LYS A 1 191 ? 7.199 -23.234 -23.484 1 98.5 191 LYS A O 1
ATOM 1457 N N . ALA A 1 192 ? 6.758 -21.156 -22.797 1 98.56 192 ALA A N 1
ATOM 1458 C CA . ALA A 1 192 ? 6.398 -20.672 -24.125 1 98.56 192 ALA A CA 1
ATOM 1459 C C . ALA A 1 192 ? 7.598 -20.719 -25.062 1 98.56 192 ALA A C 1
ATOM 1461 O O . ALA A 1 192 ? 8.75 -20.688 -24.609 1 98.56 192 ALA A O 1
ATOM 1462 N N . GLU A 1 193 ? 7.258 -20.828 -26.312 1 97.69 193 GLU A N 1
ATOM 1463 C CA . GLU A 1 193 ? 8.312 -20.859 -27.328 1 97.69 193 GLU A CA 1
ATOM 1464 C C . GLU A 1 193 ? 9.156 -19.578 -27.266 1 97.69 193 GLU A C 1
ATOM 1466 O O . GLU A 1 193 ? 10.383 -19.641 -27.391 1 97.69 193 GLU A O 1
ATOM 1471 N N . ASN A 1 194 ? 8.445 -18.469 -27.125 1 97.75 194 ASN A N 1
ATOM 1472 C CA . ASN A 1 194 ? 9.117 -17.188 -27 1 97.75 194 ASN A CA 1
ATOM 1473 C C . ASN A 1 194 ? 8.953 -16.594 -25.609 1 97.75 194 ASN A C 1
ATOM 1475 O O . ASN A 1 194 ? 7.871 -16.672 -25.031 1 97.75 194 ASN A O 1
ATOM 1479 N N . ASP A 1 195 ? 10.047 -16 -25.172 1 96.94 195 ASP A N 1
ATOM 1480 C CA . ASP A 1 195 ? 9.961 -15.305 -23.891 1 96.94 195 ASP A CA 1
ATOM 1481 C C . ASP A 1 195 ? 8.82 -14.289 -23.906 1 96.94 195 ASP A C 1
ATOM 1483 O O . ASP A 1 195 ? 8.531 -13.688 -24.938 1 96.94 195 ASP A O 1
ATOM 1487 N N . TRP A 1 196 ? 8.156 -14.164 -22.797 1 97.44 196 TRP A N 1
ATOM 1488 C CA . TRP A 1 196 ? 7.145 -13.148 -22.531 1 97.44 196 TRP A CA 1
ATOM 1489 C C . TRP A 1 196 ? 5.809 -13.531 -23.156 1 97.44 196 TRP A C 1
ATOM 1491 O O . TRP A 1 196 ? 4.785 -12.898 -22.891 1 97.44 196 TRP A O 1
ATOM 1501 N N . ALA A 1 197 ? 5.758 -14.57 -24.047 1 98.44 197 ALA A N 1
ATOM 1502 C CA . ALA A 1 197 ? 4.48 -15.094 -24.516 1 98.44 197 ALA A CA 1
ATOM 1503 C C . ALA A 1 197 ? 3.752 -15.844 -23.406 1 98.44 197 ALA A C 1
ATOM 1505 O O . ALA A 1 197 ? 4.387 -16.469 -22.547 1 98.44 197 ALA A O 1
ATOM 1506 N N . PRO A 1 198 ? 2.455 -15.805 -23.438 1 98.81 198 PRO A N 1
ATOM 1507 C CA . PRO A 1 198 ? 1.707 -16.484 -22.375 1 98.81 198 PRO A CA 1
ATOM 1508 C C . PRO A 1 198 ? 1.865 -18.016 -22.438 1 98.81 198 PRO A C 1
ATOM 1510 O O . PRO A 1 198 ? 1.964 -18.578 -23.531 1 98.81 198 PRO A O 1
ATOM 1513 N N . LYS A 1 199 ? 1.932 -18.672 -21.312 1 98.94 199 LYS A N 1
ATOM 1514 C CA . LYS A 1 199 ? 1.944 -20.125 -21.125 1 98.94 199 LYS A CA 1
ATOM 1515 C C . LYS A 1 199 ? 1.271 -20.516 -19.812 1 98.94 199 LYS A C 1
ATOM 1517 O O . LYS A 1 199 ? 1.632 -20.016 -18.75 1 98.94 199 LYS A O 1
ATOM 1522 N N . VAL A 1 200 ? 0.228 -21.297 -19.922 1 98.94 200 VAL A N 1
ATOM 1523 C CA . VAL A 1 200 ? -0.443 -21.844 -18.75 1 98.94 200 VAL A CA 1
ATOM 1524 C C . VAL A 1 200 ? -0.333 -23.375 -18.766 1 98.94 200 VAL A C 1
ATOM 1526 O O . VAL A 1 200 ? -0.543 -24 -19.797 1 98.94 200 VAL A O 1
ATOM 1529 N N . CYS A 1 201 ? 0.101 -23.953 -17.703 1 98.94 201 CYS A N 1
ATOM 1530 C CA . CYS A 1 201 ? 0.113 -25.391 -17.5 1 98.94 201 CYS A CA 1
ATOM 1531 C C . CYS A 1 201 ? -0.904 -25.812 -16.453 1 98.94 201 CYS A C 1
ATOM 1533 O O . CYS A 1 201 ? -1.054 -25.141 -15.422 1 98.94 201 CYS A O 1
ATOM 1535 N N . VAL A 1 202 ? -1.643 -26.844 -16.781 1 98.88 202 VAL A N 1
ATOM 1536 C CA . VAL A 1 202 ? -2.6 -27.422 -15.844 1 98.88 202 VAL A CA 1
ATOM 1537 C C . VAL A 1 202 ? -2.287 -28.906 -15.633 1 98.88 202 VAL A C 1
ATOM 1539 O O . VAL A 1 202 ? -2.145 -29.656 -16.594 1 98.88 202 VAL A O 1
ATOM 1542 N N . ASP A 1 203 ? -2.121 -29.297 -14.398 1 98.81 203 ASP A N 1
ATOM 1543 C CA . ASP A 1 203 ? -1.993 -30.703 -14.023 1 98.81 203 ASP A CA 1
ATOM 1544 C C . ASP A 1 203 ? -2.814 -31 -12.773 1 98.81 203 ASP A C 1
ATOM 1546 O O . ASP A 1 203 ? -2.41 -30.672 -11.656 1 98.81 203 ASP A O 1
ATOM 1550 N N . GLY A 1 204 ? -3.979 -31.641 -12.977 1 97.31 204 GLY A N 1
ATOM 1551 C CA . GLY A 1 204 ? -4.906 -31.828 -11.867 1 97.31 204 GLY A CA 1
ATOM 1552 C C . GLY A 1 204 ? -5.422 -30.531 -11.297 1 97.31 204 GLY A C 1
ATOM 1553 O O . GLY A 1 204 ? -5.969 -29.688 -12.023 1 97.31 204 GLY A O 1
ATOM 1554 N N . ASN A 1 205 ? -5.141 -30.375 -9.953 1 96.75 205 ASN A N 1
ATOM 1555 C CA . ASN A 1 205 ? -5.652 -29.188 -9.305 1 96.75 205 ASN A CA 1
ATOM 1556 C C . ASN A 1 205 ? -4.574 -28.109 -9.164 1 96.75 205 ASN A C 1
ATOM 1558 O O . ASN A 1 205 ? -4.672 -27.234 -8.312 1 96.75 205 ASN A O 1
ATOM 1562 N N . LEU A 1 206 ? -3.555 -28.172 -9.992 1 98.81 206 LEU A N 1
ATOM 1563 C CA . LEU A 1 206 ? -2.504 -27.156 -10.023 1 98.81 206 LEU A CA 1
ATOM 1564 C C . LEU A 1 206 ? -2.502 -26.422 -11.352 1 98.81 206 LEU A C 1
ATOM 1566 O O . LEU A 1 206 ? -2.412 -27.047 -12.414 1 98.81 206 LEU A O 1
ATOM 1570 N N . VAL A 1 207 ? -2.699 -25.125 -11.312 1 98.94 207 VAL A N 1
ATOM 1571 C CA . VAL A 1 207 ? -2.611 -24.234 -12.469 1 98.94 207 VAL A CA 1
ATOM 1572 C C . VAL A 1 207 ? -1.407 -23.312 -12.32 1 98.94 207 VAL A C 1
ATOM 1574 O O . VAL A 1 207 ? -1.275 -22.609 -11.305 1 98.94 207 VAL A O 1
ATOM 1577 N N . THR A 1 208 ? -0.482 -23.312 -13.242 1 98.94 208 THR A N 1
ATOM 1578 C CA . THR A 1 208 ? 0.677 -22.422 -13.18 1 98.94 208 THR A CA 1
ATOM 1579 C C . THR A 1 208 ? 0.78 -21.578 -14.453 1 98.94 208 THR A C 1
ATOM 1581 O O . THR A 1 208 ? 0.494 -22.062 -15.547 1 98.94 208 THR A O 1
ATOM 1584 N N . GLY A 1 209 ? 1.083 -20.344 -14.344 1 98.94 209 GLY A N 1
ATOM 1585 C CA . GLY A 1 209 ? 1.368 -19.438 -15.438 1 98.94 209 GLY A CA 1
ATOM 1586 C C . GLY A 1 209 ? 2.801 -18.938 -15.438 1 98.94 209 GLY A C 1
ATOM 1587 O O . GLY A 1 209 ? 3.375 -18.672 -14.375 1 98.94 209 GLY A O 1
ATOM 1588 N N . GLN A 1 210 ? 3.332 -18.703 -16.547 1 98.94 210 GLN A N 1
ATOM 1589 C CA . GLN A 1 210 ? 4.77 -18.5 -16.703 1 98.94 210 GLN A CA 1
ATOM 1590 C C . GLN A 1 210 ? 5.172 -17.078 -16.359 1 98.94 210 GLN A C 1
ATOM 1592 O O . GLN A 1 210 ? 6.223 -16.859 -15.742 1 98.94 210 GLN A O 1
ATOM 1597 N N . ASN A 1 211 ? 4.438 -16.125 -16.797 1 98.81 211 ASN A N 1
ATOM 1598 C CA . ASN A 1 211 ? 4.836 -14.711 -16.812 1 98.81 211 ASN A CA 1
ATOM 1599 C C . ASN A 1 211 ? 3.621 -13.789 -16.766 1 98.81 211 ASN A C 1
ATOM 1601 O O . ASN A 1 211 ? 2.482 -14.258 -16.703 1 98.81 211 ASN A O 1
ATOM 1605 N N . PRO A 1 212 ? 3.799 -12.477 -16.703 1 98.81 212 PRO A N 1
ATOM 1606 C CA . PRO A 1 212 ? 2.668 -11.562 -16.562 1 98.81 212 PRO A CA 1
ATOM 1607 C C . PRO A 1 212 ? 1.609 -11.758 -17.641 1 98.81 212 PRO A C 1
ATOM 1609 O O . PRO A 1 212 ? 0.41 -11.68 -17.359 1 98.81 212 PRO A O 1
ATOM 1612 N N . ALA A 1 213 ? 2.002 -12.055 -18.844 1 98.69 213 ALA A N 1
ATOM 1613 C CA . ALA A 1 213 ? 1.06 -12.266 -19.953 1 98.69 213 ALA A CA 1
ATOM 1614 C C . ALA A 1 213 ? 0.187 -13.492 -19.688 1 98.69 213 ALA A C 1
ATOM 1616 O O . ALA A 1 213 ? -0.835 -13.688 -20.359 1 98.69 213 ALA A O 1
ATOM 1617 N N . SER A 1 214 ? 0.532 -14.336 -18.703 1 98.88 214 SER A N 1
ATOM 1618 C CA . SER A 1 214 ? -0.153 -15.594 -18.422 1 98.88 214 SER A CA 1
ATOM 1619 C C . SER A 1 214 ? -1.197 -15.422 -17.328 1 98.88 214 SER A C 1
ATOM 1621 O O . SER A 1 214 ? -1.96 -16.344 -17.047 1 98.88 214 SER A O 1
ATOM 1623 N N . SER A 1 215 ? -1.283 -14.227 -16.688 1 98.81 215 SER A N 1
ATOM 1624 C CA . SER A 1 215 ? -2.127 -14.047 -15.508 1 98.81 215 SER A CA 1
ATOM 1625 C C . SER A 1 215 ? -3.604 -14.188 -15.859 1 98.81 215 SER A C 1
ATOM 1627 O O . SER A 1 215 ? -4.344 -14.914 -15.188 1 98.81 215 SER A O 1
ATOM 1629 N N . GLU A 1 216 ? -4.043 -13.469 -16.938 1 98.88 216 GLU A N 1
ATOM 1630 C CA . GLU A 1 216 ? -5.449 -13.555 -17.312 1 98.88 216 GLU A CA 1
ATOM 1631 C C . GLU A 1 216 ? -5.801 -14.953 -17.812 1 98.88 216 GLU A C 1
ATOM 1633 O O . GLU A 1 216 ? -6.785 -15.547 -17.375 1 98.88 216 GLU A O 1
ATOM 1638 N N . PRO A 1 217 ? -4.961 -15.57 -18.719 1 98.94 217 PRO A N 1
ATOM 1639 C CA . PRO A 1 217 ? -5.262 -16.938 -19.156 1 98.94 217 PRO A CA 1
ATOM 1640 C C . PRO A 1 217 ? -5.297 -17.922 -17.984 1 98.94 217 PRO A C 1
ATOM 1642 O O . PRO A 1 217 ? -6.117 -18.844 -17.984 1 98.94 217 PRO A O 1
ATOM 1645 N N . ALA A 1 218 ? -4.402 -17.797 -17 1 98.94 218 ALA A N 1
ATOM 1646 C CA . ALA A 1 218 ? -4.406 -18.688 -15.844 1 98.94 218 ALA A CA 1
ATOM 1647 C C . ALA A 1 218 ? -5.703 -18.547 -15.047 1 98.94 218 ALA A C 1
ATOM 1649 O O . ALA A 1 218 ? -6.289 -19.547 -14.617 1 98.94 218 ALA A O 1
ATOM 1650 N N . ALA A 1 219 ? -6.141 -17.297 -14.844 1 98.94 219 ALA A N 1
ATOM 1651 C CA . ALA A 1 219 ? -7.387 -17.062 -14.125 1 98.94 219 ALA A CA 1
ATOM 1652 C C . ALA A 1 219 ? -8.578 -17.656 -14.875 1 98.94 219 ALA A C 1
ATOM 1654 O O . ALA A 1 219 ? -9.469 -18.25 -14.258 1 98.94 219 ALA A O 1
ATOM 1655 N N . LYS A 1 220 ? -8.594 -17.484 -16.172 1 98.94 220 LYS A N 1
ATOM 1656 C CA . LYS A 1 220 ? -9.672 -18.047 -16.984 1 98.94 220 LYS A CA 1
ATOM 1657 C C . LYS A 1 220 ? -9.688 -19.562 -16.875 1 98.94 220 LYS A C 1
ATOM 1659 O O . LYS A 1 220 ? -10.758 -20.188 -16.844 1 98.94 220 LYS A O 1
ATOM 1664 N N . LYS A 1 221 ? -8.5 -20.172 -16.828 1 98.88 221 LYS A N 1
ATOM 1665 C CA . LYS A 1 221 ? -8.43 -21.625 -16.641 1 98.88 221 LYS A CA 1
ATOM 1666 C C . LYS A 1 221 ? -9.016 -22.031 -15.297 1 98.88 221 LYS A C 1
ATOM 1668 O O . LYS A 1 221 ? -9.688 -23.062 -15.195 1 98.88 221 LYS A O 1
ATOM 1673 N N . VAL A 1 222 ? -8.75 -21.234 -14.242 1 98.94 222 VAL A N 1
ATOM 1674 C CA . VAL A 1 222 ? -9.32 -21.5 -12.922 1 98.94 222 VAL A CA 1
ATOM 1675 C C . VAL A 1 222 ? -10.844 -21.484 -13 1 98.94 222 VAL A C 1
ATOM 1677 O O . VAL A 1 222 ? -11.508 -22.375 -12.469 1 98.94 222 VAL A O 1
ATOM 1680 N N . VAL A 1 223 ? -11.398 -20.469 -13.688 1 98.88 223 VAL A N 1
ATOM 1681 C CA . VAL A 1 223 ? -12.844 -20.359 -13.82 1 98.88 223 VAL A CA 1
ATOM 1682 C C . VAL A 1 223 ? -13.391 -21.594 -14.547 1 98.88 223 VAL A C 1
ATOM 1684 O O . VAL A 1 223 ? -14.414 -22.156 -14.156 1 98.88 223 VAL A O 1
ATOM 1687 N N . GLU A 1 224 ? -12.672 -22.031 -15.648 1 98.62 224 GLU A N 1
ATOM 1688 C CA . GLU A 1 224 ? -13.07 -23.219 -16.391 1 98.62 224 GLU A CA 1
ATOM 1689 C C . GLU A 1 224 ? -13.117 -24.453 -15.484 1 98.62 224 GLU A C 1
ATOM 1691 O O . GLU A 1 224 ? -14.078 -25.219 -15.523 1 98.62 224 GLU A O 1
ATOM 1696 N N . LEU A 1 225 ? -12.125 -24.594 -14.609 1 98.5 225 LEU A N 1
ATOM 1697 C CA . LEU A 1 225 ? -12 -25.766 -13.75 1 98.5 225 LEU A CA 1
ATOM 1698 C C . LEU A 1 225 ? -13.039 -25.75 -12.641 1 98.5 225 LEU A C 1
ATOM 1700 O O . LEU A 1 225 ? -13.539 -26.797 -12.234 1 98.5 225 LEU A O 1
ATOM 1704 N N . LEU A 1 226 ? -13.383 -24.562 -12.133 1 98 226 LEU A N 1
ATOM 1705 C CA . LEU A 1 226 ? -14.328 -24.438 -11.023 1 98 226 LEU A CA 1
ATOM 1706 C C . LEU A 1 226 ? -15.766 -24.547 -11.523 1 98 226 LEU A C 1
ATOM 1708 O O . LEU A 1 226 ? -16.688 -24.781 -10.734 1 98 226 LEU A O 1
ATOM 1712 N N . SER A 1 227 ? -15.93 -24.328 -12.82 1 94.44 227 SER A N 1
ATOM 1713 C CA . SER A 1 227 ? -17.266 -24.438 -13.398 1 94.44 227 SER A CA 1
ATOM 1714 C C . SER A 1 227 ? -17.547 -25.844 -13.898 1 94.44 227 SER A C 1
ATOM 1716 O O . SER A 1 227 ? -18.672 -26.172 -14.289 1 94.44 227 SER A O 1
ATOM 1718 N N . ALA A 1 228 ? -16.531 -26.594 -14.039 1 85.12 228 ALA A N 1
ATOM 1719 C CA . ALA A 1 228 ? -16.688 -27.984 -14.5 1 85.12 228 ALA A CA 1
ATOM 1720 C C . ALA A 1 228 ? -17.281 -28.859 -13.406 1 85.12 228 ALA A C 1
ATOM 1722 O O . ALA A 1 228 ? -17.125 -28.578 -12.219 1 85.12 228 ALA A O 1
ATOM 1723 N N . MET B 1 1 ? 20.297 26 -2.693 1 79.19 1 MET B N 1
ATOM 1724 C CA . MET B 1 1 ? 20.203 24.547 -2.564 1 79.19 1 MET B CA 1
ATOM 1725 C C . MET B 1 1 ? 18.75 24.094 -2.668 1 79.19 1 MET B C 1
ATOM 1727 O O . MET B 1 1 ? 17.844 24.828 -2.307 1 79.19 1 MET B O 1
ATOM 1731 N N . THR B 1 2 ? 18.438 22.953 -3.328 1 92.88 2 THR B N 1
ATOM 1732 C CA . THR B 1 2 ? 17.094 22.453 -3.512 1 92.88 2 THR B CA 1
ATOM 1733 C C . THR B 1 2 ? 16.438 22.156 -2.166 1 92.88 2 THR B C 1
ATOM 1735 O O . THR B 1 2 ? 17.062 21.562 -1.28 1 92.88 2 THR B O 1
ATOM 1738 N N . LYS B 1 3 ? 15.258 22.766 -1.897 1 96.94 3 LYS B N 1
ATOM 1739 C CA . LYS B 1 3 ? 14.547 22.5 -0.649 1 96.94 3 LYS B CA 1
ATOM 1740 C C . LYS B 1 3 ? 14.141 21.031 -0.54 1 96.94 3 LYS B C 1
ATOM 1742 O O . LYS B 1 3 ? 13.914 20.375 -1.554 1 96.94 3 LYS B O 1
ATOM 1747 N N . LYS B 1 4 ? 14.125 20.547 0.692 1 97.5 4 LYS B N 1
ATOM 1748 C CA . LYS B 1 4 ? 13.828 19.156 0.97 1 97.5 4 LYS B CA 1
ATOM 1749 C C . LYS B 1 4 ? 12.562 19.016 1.821 1 97.5 4 LYS B C 1
ATOM 1751 O O . LYS B 1 4 ? 12.469 19.625 2.893 1 97.5 4 LYS B O 1
ATOM 1756 N N . ILE B 1 5 ? 11.625 18.203 1.307 1 98.06 5 ILE B N 1
ATOM 1757 C CA . ILE B 1 5 ? 10.367 17.953 2.002 1 98.06 5 ILE B CA 1
ATOM 1758 C C . ILE B 1 5 ? 10.328 16.5 2.488 1 98.06 5 ILE B C 1
ATOM 1760 O O . ILE B 1 5 ? 10.625 15.578 1.727 1 98.06 5 ILE B O 1
ATOM 1764 N N . CYS B 1 6 ? 10 16.312 3.723 1 97.88 6 CYS B N 1
ATOM 1765 C CA . CYS B 1 6 ? 9.711 14.984 4.262 1 97.88 6 CYS B CA 1
ATOM 1766 C C . CYS B 1 6 ? 8.227 14.828 4.566 1 97.88 6 CYS B C 1
ATOM 1768 O O . CYS B 1 6 ? 7.707 15.477 5.477 1 97.88 6 CYS B O 1
ATOM 1770 N N . PHE B 1 7 ? 7.582 14 3.76 1 98.62 7 PHE B N 1
ATOM 1771 C CA . PHE B 1 7 ? 6.234 13.594 4.133 1 98.62 7 PHE B CA 1
ATOM 1772 C C . PHE B 1 7 ? 6.266 12.578 5.266 1 98.62 7 PHE B C 1
ATOM 1774 O O . PHE B 1 7 ? 7.047 11.625 5.227 1 98.62 7 PHE B O 1
ATOM 1781 N N . VAL B 1 8 ? 5.465 12.789 6.273 1 98.19 8 VAL B N 1
ATOM 1782 C CA . VAL B 1 8 ? 5.234 11.781 7.305 1 98.19 8 VAL B CA 1
ATOM 1783 C C . VAL B 1 8 ? 3.793 11.281 7.23 1 98.19 8 VAL B C 1
ATOM 1785 O O . VAL B 1 8 ? 2.873 11.961 7.699 1 98.19 8 VAL B O 1
ATOM 1788 N N . VAL B 1 9 ? 3.617 10.102 6.66 1 98.88 9 VAL B N 1
ATOM 1789 C CA . VAL B 1 9 ? 2.309 9.539 6.348 1 98.88 9 VAL B CA 1
ATOM 1790 C C . VAL B 1 9 ? 2.004 8.375 7.293 1 98.88 9 VAL B C 1
ATOM 1792 O O . VAL B 1 9 ? 2.912 7.66 7.719 1 98.88 9 VAL B O 1
ATOM 1795 N N . THR B 1 10 ? 0.749 8.195 7.656 1 98.94 10 THR B N 1
ATOM 1796 C CA . THR B 1 10 ? 0.349 7.117 8.562 1 98.94 10 THR B CA 1
ATOM 1797 C C . THR B 1 10 ? 0.697 5.754 7.969 1 98.94 10 THR B C 1
ATOM 1799 O O . THR B 1 10 ? 0.62 5.562 6.754 1 98.94 10 THR B O 1
ATOM 1802 N N . SER B 1 11 ? 1.024 4.809 8.836 1 98.81 11 SER B N 1
ATOM 1803 C CA . SER B 1 11 ? 1.183 3.4 8.484 1 98.81 11 SER B CA 1
ATOM 1804 C C . SER B 1 11 ? -0.056 2.594 8.859 1 98.81 11 SER B C 1
ATOM 1806 O O . SER B 1 11 ? -0.12 1.39 8.609 1 98.81 11 SER B O 1
ATOM 1808 N N . ALA B 1 12 ? -1.035 3.227 9.484 1 98.88 12 ALA B N 1
ATOM 1809 C CA . ALA B 1 12 ? -2.092 2.467 10.148 1 98.88 12 ALA B CA 1
ATOM 1810 C C . ALA B 1 12 ? -3.254 2.199 9.195 1 98.88 12 ALA B C 1
ATOM 1812 O O . ALA B 1 12 ? -3.93 3.131 8.75 1 98.88 12 ALA B O 1
ATOM 1813 N N . PRO B 1 13 ? -3.529 0.941 8.953 1 98.81 13 PRO B N 1
ATOM 1814 C CA . PRO B 1 13 ? -4.656 0.616 8.078 1 98.81 13 PRO B CA 1
ATOM 1815 C C . PRO B 1 13 ? -5.992 0.597 8.812 1 98.81 13 PRO B C 1
ATOM 1817 O O . PRO B 1 13 ? -7.047 0.519 8.18 1 98.81 13 PRO B O 1
ATOM 1820 N N . PHE B 1 14 ? -5.941 0.682 10.125 1 98.69 14 PHE B N 1
ATOM 1821 C CA . PHE B 1 14 ? -7.16 0.582 10.914 1 98.69 14 PHE B CA 1
ATOM 1822 C C . PHE B 1 14 ? -7.168 1.615 12.031 1 98.69 14 PHE B C 1
ATOM 1824 O O . PHE B 1 14 ? -6.117 1.951 12.586 1 98.69 14 PHE B O 1
ATOM 1831 N N . LEU B 1 15 ? -8.242 2.201 12.32 1 98.62 15 LEU B N 1
ATOM 1832 C CA . LEU B 1 15 ? -8.594 2.834 13.586 1 98.62 15 LEU B CA 1
ATOM 1833 C C . LEU B 1 15 ? -9.555 1.956 14.383 1 98.62 15 LEU B C 1
ATOM 1835 O O . LEU B 1 15 ? -10.742 1.884 14.07 1 98.62 15 LEU B O 1
ATOM 1839 N N . LYS B 1 16 ? -8.977 1.251 15.344 1 96.62 16 LYS B N 1
ATOM 1840 C CA . LYS B 1 16 ? -9.711 0.164 15.984 1 96.62 16 LYS B CA 1
ATOM 1841 C C . LYS B 1 16 ? -10.133 -0.893 14.969 1 96.62 16 LYS B C 1
ATOM 1843 O O . LYS B 1 16 ? -9.289 -1.444 14.258 1 96.62 16 LYS B O 1
ATOM 1848 N N . ASP B 1 17 ? -11.391 -1.062 14.703 1 95.81 17 ASP B N 1
ATOM 1849 C CA . ASP B 1 17 ? -11.852 -2.09 13.773 1 95.81 17 ASP B CA 1
ATOM 1850 C C . ASP B 1 17 ? -12.242 -1.48 12.43 1 95.81 17 ASP B C 1
ATOM 1852 O O . ASP B 1 17 ? -12.578 -2.201 11.484 1 95.81 17 ASP B O 1
ATOM 1856 N N . MET B 1 18 ? -12.094 -0.215 12.328 1 97.56 18 MET B N 1
ATOM 1857 C CA . MET B 1 18 ? -12.492 0.472 11.102 1 97.56 18 MET B CA 1
ATOM 1858 C C . MET B 1 18 ? -11.328 0.559 10.117 1 97.56 18 MET B C 1
ATOM 1860 O O . MET B 1 18 ? -10.281 1.114 10.445 1 97.56 18 MET B O 1
ATOM 1864 N N . LYS B 1 19 ? -11.562 0.029 8.945 1 98.56 19 LYS B N 1
ATOM 1865 C CA . LYS B 1 19 ? -10.57 0.199 7.883 1 98.56 19 LYS B CA 1
ATOM 1866 C C . LYS B 1 19 ? -10.352 1.676 7.574 1 98.56 19 LYS B C 1
ATOM 1868 O O . LYS B 1 19 ? -11.305 2.445 7.465 1 98.56 19 LYS B O 1
ATOM 1873 N N . THR B 1 20 ? -9.094 2.076 7.5 1 98.75 20 THR B N 1
ATOM 1874 C CA . THR B 1 20 ? -8.75 3.455 7.16 1 98.75 20 THR B CA 1
ATOM 1875 C C . THR B 1 20 ? -7.316 3.547 6.645 1 98.75 20 THR B C 1
ATOM 1877 O O . THR B 1 20 ? -6.773 2.568 6.125 1 98.75 20 THR B O 1
ATOM 1880 N N . GLY B 1 21 ? -6.676 4.672 6.68 1 98.88 21 GLY B N 1
ATOM 1881 C CA . GLY B 1 21 ? -5.34 5 6.203 1 98.88 21 GLY B CA 1
ATOM 1882 C C . GLY B 1 21 ? -5.172 6.465 5.859 1 98.88 21 GLY B C 1
ATOM 1883 O O . GLY B 1 21 ? -5.758 7.332 6.512 1 98.88 21 GLY B O 1
ATOM 1884 N N . LEU B 1 22 ? -4.336 6.664 4.914 1 98.94 22 LEU B N 1
ATOM 1885 C CA . LEU B 1 22 ? -4.09 7.98 4.336 1 98.94 22 LEU B CA 1
ATOM 1886 C C . LEU B 1 22 ? -5.305 8.461 3.547 1 98.94 22 LEU B C 1
ATOM 1888 O O . LEU B 1 22 ? -5.922 7.68 2.816 1 98.94 22 LEU B O 1
ATOM 1892 N N . TRP B 1 23 ? -5.715 9.664 3.785 1 98.94 23 TRP B N 1
ATOM 1893 C CA . TRP B 1 23 ? -6.59 10.305 2.809 1 98.94 23 TRP B CA 1
ATOM 1894 C C . TRP B 1 23 ? -5.801 10.75 1.581 1 98.94 23 TRP B C 1
ATOM 1896 O O . TRP B 1 23 ? -5.066 11.742 1.635 1 98.94 23 TRP B O 1
ATOM 1906 N N . LEU B 1 24 ? -5.934 10.117 0.444 1 98.94 24 LEU B N 1
ATOM 1907 C CA . LEU B 1 24 ? -4.965 10.117 -0.643 1 98.94 24 LEU B CA 1
ATOM 1908 C C . LEU B 1 24 ? -4.727 11.531 -1.158 1 98.94 24 LEU B C 1
ATOM 1910 O O . LEU B 1 24 ? -3.586 11.922 -1.422 1 98.94 24 LEU B O 1
ATOM 1914 N N . GLU B 1 25 ? -5.797 12.336 -1.296 1 98.88 25 GLU B N 1
ATOM 1915 C CA . GLU B 1 25 ? -5.676 13.703 -1.805 1 98.88 25 GLU B CA 1
ATOM 1916 C C . GLU B 1 25 ? -4.672 14.508 -0.989 1 98.88 25 GLU B C 1
ATOM 1918 O O . GLU B 1 25 ? -3.965 15.359 -1.531 1 98.88 25 GLU B O 1
ATOM 1923 N N . GLU B 1 26 ? -4.512 14.195 0.272 1 98.94 26 GLU B N 1
ATOM 1924 C CA . GLU B 1 26 ? -3.727 15.008 1.198 1 98.94 26 GLU B CA 1
ATOM 1925 C C . GLU B 1 26 ? -2.236 14.711 1.059 1 98.94 26 GLU B C 1
ATOM 1927 O O . GLU B 1 26 ? -1.401 15.453 1.589 1 98.94 26 GLU B O 1
ATOM 1932 N N . LEU B 1 27 ? -1.892 13.711 0.388 1 99 27 LEU B N 1
ATOM 1933 C CA . LEU B 1 27 ? -0.525 13.453 -0.052 1 99 27 LEU B CA 1
ATOM 1934 C C . LEU B 1 27 ? -0.333 13.875 -1.505 1 99 27 LEU B C 1
ATOM 1936 O O . LEU B 1 27 ? 0.66 14.523 -1.842 1 99 27 LEU B O 1
ATOM 1940 N N . ALA B 1 28 ? -1.296 13.539 -2.375 1 98.94 28 ALA B N 1
ATOM 1941 C CA . ALA B 1 28 ? -1.168 13.664 -3.824 1 98.94 28 ALA B CA 1
ATOM 1942 C C . ALA B 1 28 ? -1.044 15.133 -4.234 1 98.94 28 ALA B C 1
ATOM 1944 O O . ALA B 1 28 ? -0.111 15.508 -4.953 1 98.94 28 ALA B O 1
ATOM 1945 N N . ALA B 1 29 ? -1.967 15.953 -3.779 1 98.94 29 ALA B N 1
ATOM 1946 C CA . ALA B 1 29 ? -1.946 17.359 -4.188 1 98.94 29 ALA B CA 1
ATOM 1947 C C . ALA B 1 29 ? -0.672 18.047 -3.711 1 98.94 29 ALA B C 1
ATOM 1949 O O . ALA B 1 29 ? 0.038 18.672 -4.504 1 98.94 29 ALA B O 1
ATOM 1950 N N . PRO B 1 30 ? -0.325 17.906 -2.393 1 99 30 PRO B N 1
ATOM 1951 C CA . PRO B 1 30 ? 0.926 18.531 -1.946 1 99 30 PRO B CA 1
ATOM 1952 C C . PRO B 1 30 ? 2.148 17.984 -2.678 1 99 30 PRO B C 1
ATOM 1954 O O . PRO B 1 30 ? 3.09 18.719 -2.959 1 99 30 PRO B O 1
ATOM 1957 N N . TYR B 1 31 ? 2.189 16.656 -2.963 1 99 31 TYR B N 1
ATOM 1958 C CA . TYR B 1 31 ? 3.289 16.047 -3.707 1 99 31 TYR B CA 1
ATOM 1959 C C . TYR B 1 31 ? 3.549 16.812 -5.004 1 99 31 TYR B C 1
ATOM 1961 O O . TYR B 1 31 ? 4.688 17.172 -5.301 1 99 31 TYR B O 1
ATOM 1969 N N . TYR B 1 32 ? 2.504 17.078 -5.754 1 98.94 32 TYR B N 1
ATOM 1970 C CA . TYR B 1 32 ? 2.691 17.703 -7.062 1 98.94 32 TYR B CA 1
ATOM 1971 C C . TYR B 1 32 ? 3.002 19.188 -6.918 1 98.94 32 TYR B C 1
ATOM 1973 O O . TYR B 1 32 ? 3.75 19.75 -7.719 1 98.94 32 TYR B O 1
ATOM 1981 N N . VAL B 1 33 ? 2.441 19.875 -5.863 1 98.94 33 VAL B N 1
ATOM 1982 C CA . VAL B 1 33 ? 2.803 21.266 -5.594 1 98.94 33 VAL B CA 1
ATOM 1983 C C . VAL B 1 33 ? 4.301 21.359 -5.312 1 98.94 33 VAL B C 1
ATOM 1985 O O . VAL B 1 33 ? 4.988 22.219 -5.871 1 98.94 33 VAL B O 1
ATOM 1988 N N . PHE B 1 34 ? 4.848 20.469 -4.484 1 98.94 34 PHE B N 1
ATOM 1989 C CA . PHE B 1 34 ? 6.258 20.5 -4.117 1 98.94 34 PHE B CA 1
ATOM 1990 C C . PHE B 1 34 ? 7.133 20.078 -5.293 1 98.94 34 PHE B C 1
ATOM 1992 O O . PHE B 1 34 ? 8.211 20.641 -5.5 1 98.94 34 PHE B O 1
ATOM 1999 N N . LYS B 1 35 ? 6.664 19.078 -6.055 1 98.81 35 LYS B N 1
ATOM 2000 C CA . LYS B 1 35 ? 7.395 18.656 -7.246 1 98.81 35 LYS B CA 1
ATOM 2001 C C . LYS B 1 35 ? 7.512 19.797 -8.25 1 98.81 35 LYS B C 1
ATOM 2003 O O . LYS B 1 35 ? 8.586 20.016 -8.82 1 98.81 35 LYS B O 1
ATOM 2008 N N . GLU B 1 36 ? 6.402 20.484 -8.492 1 98.5 36 GLU B N 1
ATOM 2009 C CA . GLU B 1 36 ? 6.391 21.609 -9.422 1 98.5 36 GLU B CA 1
ATOM 2010 C C . GLU B 1 36 ? 7.324 22.719 -8.961 1 98.5 36 GLU B C 1
ATOM 2012 O O . GLU B 1 36 ? 7.945 23.391 -9.781 1 98.5 36 GLU B O 1
ATOM 2017 N N . ALA B 1 37 ? 7.488 22.906 -7.633 1 98.62 37 ALA B N 1
ATOM 2018 C CA . ALA B 1 37 ? 8.375 23.922 -7.066 1 98.62 37 ALA B CA 1
ATOM 2019 C C . ALA B 1 37 ? 9.836 23.469 -7.16 1 98.62 37 ALA B C 1
ATOM 2021 O O . ALA B 1 37 ? 10.742 24.234 -6.82 1 98.62 37 ALA B O 1
ATOM 2022 N N . GLY B 1 38 ? 10.094 22.203 -7.574 1 98.44 38 GLY B N 1
ATOM 2023 C CA . GLY B 1 38 ? 11.445 21.703 -7.762 1 98.44 38 GLY B CA 1
ATOM 2024 C C . GLY B 1 38 ? 12.062 21.156 -6.488 1 98.44 38 GLY B C 1
ATOM 2025 O O . GLY B 1 38 ? 13.289 21.109 -6.363 1 98.44 38 GLY B O 1
ATOM 2026 N N . TYR B 1 39 ? 11.273 20.781 -5.48 1 98.5 39 TYR B N 1
ATOM 2027 C CA . TYR B 1 39 ? 11.781 20.328 -4.191 1 98.5 39 TYR B CA 1
ATOM 2028 C C . TYR B 1 39 ? 12.109 18.828 -4.234 1 98.5 39 TYR B C 1
ATOM 2030 O O . TYR B 1 39 ? 11.531 18.094 -5.023 1 98.5 39 TYR B O 1
ATOM 2038 N N . ASP B 1 40 ? 13.094 18.422 -3.482 1 97.69 40 ASP B N 1
ATOM 2039 C CA . ASP B 1 40 ? 13.352 17 -3.242 1 97.69 40 ASP B CA 1
ATOM 2040 C C . ASP B 1 40 ? 12.367 16.422 -2.229 1 97.69 40 ASP B C 1
ATOM 2042 O O . ASP B 1 40 ? 12.172 17 -1.154 1 97.69 40 ASP B O 1
ATOM 2046 N N . ILE B 1 41 ? 11.773 15.336 -2.621 1 98.25 41 ILE B N 1
ATOM 2047 C CA . ILE B 1 41 ? 10.68 14.812 -1.812 1 98.25 41 ILE B CA 1
ATOM 2048 C C . ILE B 1 41 ? 11.055 13.438 -1.266 1 98.25 41 ILE B C 1
ATOM 2050 O O . ILE B 1 41 ? 11.562 12.586 -2.002 1 98.25 41 ILE B O 1
ATOM 2054 N N . THR B 1 42 ? 10.875 13.203 -0.003 1 98 42 THR B N 1
ATOM 2055 C CA . THR B 1 42 ? 10.945 11.914 0.673 1 98 42 THR B CA 1
ATOM 2056 C C . THR B 1 42 ? 9.609 11.578 1.33 1 98 42 THR B C 1
ATOM 2058 O O . THR B 1 42 ? 8.984 12.43 1.964 1 98 42 THR B O 1
ATOM 2061 N N . ILE B 1 43 ? 9.133 10.352 1.125 1 98.62 43 ILE B N 1
ATOM 2062 C CA . ILE B 1 43 ? 7.934 9.891 1.815 1 98.62 43 ILE B CA 1
ATOM 2063 C C . ILE B 1 43 ? 8.312 8.906 2.918 1 98.62 43 ILE B C 1
ATOM 2065 O O . ILE B 1 43 ? 8.969 7.895 2.656 1 98.62 43 ILE B O 1
ATOM 2069 N N . THR B 1 44 ? 7.918 9.242 4.164 1 98.12 44 THR B N 1
ATOM 2070 C CA . THR B 1 44 ? 8.188 8.391 5.316 1 98.12 44 THR B CA 1
ATOM 2071 C C . THR B 1 44 ? 6.891 7.977 6 1 98.12 44 THR B C 1
ATOM 2073 O O . THR B 1 44 ? 5.859 8.633 5.836 1 98.12 44 THR B O 1
ATOM 2076 N N . THR B 1 45 ? 6.941 6.895 6.68 1 98.44 45 THR B N 1
ATOM 2077 C CA . THR B 1 45 ? 5.91 6.414 7.59 1 98.44 45 THR B CA 1
ATOM 2078 C C . THR B 1 45 ? 6.531 5.871 8.875 1 98.44 45 THR B C 1
ATOM 2080 O O . THR B 1 45 ? 7.73 5.598 8.922 1 98.44 45 THR B O 1
ATOM 2083 N N . PRO B 1 46 ? 5.73 5.797 9.93 1 97.81 46 PRO B N 1
ATOM 2084 C CA . PRO B 1 46 ? 6.285 5.227 11.164 1 97.81 46 PRO B CA 1
ATOM 2085 C C . PRO B 1 46 ? 6.852 3.822 10.961 1 97.81 46 PRO B C 1
ATOM 2087 O O . PRO B 1 46 ? 7.91 3.496 11.508 1 97.81 46 PRO B O 1
ATOM 2090 N N . ALA B 1 47 ? 6.23 2.998 10.109 1 97.62 47 ALA B N 1
ATOM 2091 C CA . ALA B 1 47 ? 6.605 1.591 10 1 97.62 47 ALA B CA 1
ATOM 2092 C C . ALA B 1 47 ? 7.496 1.351 8.789 1 97.62 47 ALA B C 1
ATOM 2094 O O . ALA B 1 47 ? 8.141 0.305 8.68 1 97.62 47 ALA B O 1
ATOM 2095 N N . GLY B 1 48 ? 7.605 2.363 7.871 1 98 48 GLY B N 1
ATOM 2096 C CA . GLY B 1 48 ? 8.18 2.086 6.562 1 98 48 GLY B CA 1
ATOM 2097 C C . GLY B 1 48 ? 7.324 1.148 5.727 1 98 48 GLY B C 1
ATOM 2098 O O . GLY B 1 48 ? 6.359 0.567 6.227 1 98 48 GLY B O 1
ATOM 2099 N N . GLY B 1 49 ? 7.645 1.073 4.379 1 98.38 49 GLY B N 1
ATOM 2100 C CA . GLY B 1 49 ? 6.922 0.139 3.527 1 98.38 49 GLY B CA 1
ATOM 2101 C C . GLY B 1 49 ? 5.68 0.74 2.898 1 98.38 49 GLY B C 1
ATOM 2102 O O . GLY B 1 49 ? 5.562 1.962 2.791 1 98.38 49 GLY B O 1
ATOM 2103 N N . PRO B 1 50 ? 4.797 -0.109 2.426 1 98.88 50 PRO B N 1
ATOM 2104 C CA . PRO B 1 50 ? 3.613 0.382 1.712 1 98.88 50 PRO B CA 1
ATOM 2105 C C . PRO B 1 50 ? 2.637 1.117 2.627 1 98.88 50 PRO B C 1
ATOM 2107 O O . PRO B 1 50 ? 2.518 0.781 3.809 1 98.88 50 PRO B O 1
ATOM 2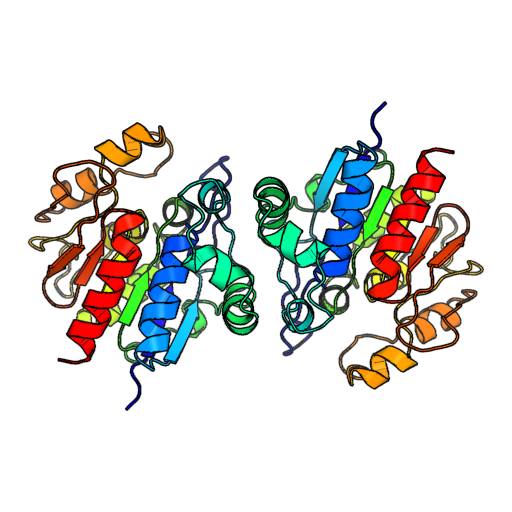110 N N . ILE B 1 51 ? 1.925 2.066 2.084 1 98.94 51 ILE B N 1
ATOM 2111 C CA . ILE B 1 51 ? 1.043 2.953 2.836 1 98.94 51 ILE B CA 1
ATOM 2112 C C . ILE B 1 51 ? -0.412 2.562 2.59 1 98.94 51 ILE B C 1
ATOM 2114 O O . ILE B 1 51 ? -0.836 2.414 1.441 1 98.94 51 ILE B O 1
ATOM 2118 N N . PRO B 1 52 ? -1.199 2.309 3.652 1 98.94 52 PRO B N 1
ATOM 2119 C CA . PRO B 1 52 ? -2.631 2.078 3.449 1 98.94 52 PRO B CA 1
ATOM 2120 C C . PRO B 1 52 ? -3.389 3.35 3.072 1 98.94 52 PRO B C 1
ATOM 2122 O O . PRO B 1 52 ? -3.064 4.434 3.564 1 98.94 52 PRO B O 1
ATOM 2125 N N . ILE B 1 53 ? -4.367 3.199 2.242 1 98.94 53 ILE B N 1
ATOM 2126 C CA . ILE B 1 53 ? -5.246 4.297 1.85 1 98.94 53 ILE B CA 1
ATOM 2127 C C . ILE B 1 53 ? -6.629 4.098 2.475 1 98.94 53 ILE B C 1
ATOM 2129 O O . ILE B 1 53 ? -7.133 2.975 2.541 1 98.94 53 ILE B O 1
ATOM 2133 N N . ASP B 1 54 ? -7.207 5.137 3.076 1 98.88 54 ASP B N 1
ATOM 2134 C CA . ASP B 1 54 ? -8.656 5.145 3.264 1 98.88 54 ASP B CA 1
ATOM 2135 C C . ASP B 1 54 ? -9.383 5.203 1.921 1 98.88 54 ASP B C 1
ATOM 2137 O O . ASP B 1 54 ? -9.453 6.262 1.293 1 98.88 54 ASP B O 1
ATOM 2141 N N . CYS B 1 55 ? -9.953 4.164 1.472 1 98.5 55 CYS B N 1
ATOM 2142 C CA . CYS B 1 55 ? -10.383 4.031 0.083 1 98.5 55 CYS B CA 1
ATOM 2143 C C . CYS B 1 55 ? -11.656 4.82 -0.172 1 98.5 55 CYS B C 1
ATOM 2145 O O . CYS B 1 55 ? -12.086 4.969 -1.318 1 98.5 55 CYS B O 1
ATOM 2147 N N . ASN B 1 56 ? -12.281 5.375 0.922 1 98.31 56 ASN B N 1
ATOM 2148 C CA . ASN B 1 56 ? -13.297 6.395 0.683 1 98.31 56 ASN B CA 1
ATOM 2149 C C . ASN B 1 56 ? -12.719 7.59 -0.075 1 98.31 56 ASN B C 1
ATOM 2151 O O . ASN B 1 56 ? -13.445 8.281 -0.795 1 98.31 56 ASN B O 1
ATOM 2155 N N . SER B 1 57 ? -11.43 7.809 0.07 1 98.81 57 SER B N 1
ATOM 2156 C CA . SER B 1 57 ? -10.781 8.914 -0.621 1 98.81 57 SER B CA 1
ATOM 2157 C C . SER B 1 57 ? -10.625 8.625 -2.109 1 98.81 57 SER B C 1
ATOM 2159 O O . SER B 1 57 ? -10.164 9.484 -2.871 1 98.81 57 SER B O 1
ATOM 2161 N N . LEU B 1 58 ? -10.977 7.395 -2.555 1 98.81 58 LEU B N 1
ATOM 2162 C CA . LEU B 1 58 ? -10.938 7.008 -3.959 1 98.81 58 LEU B CA 1
ATOM 2163 C C . LEU B 1 58 ? -12.328 7.039 -4.574 1 98.81 58 LEU B C 1
ATOM 2165 O O . LEU B 1 58 ? -12.555 6.465 -5.641 1 98.81 58 LEU B O 1
ATOM 2169 N N . ARG B 1 59 ? -13.312 7.672 -3.914 1 98.56 59 ARG B N 1
ATOM 2170 C CA . ARG B 1 59 ? -14.695 7.645 -4.371 1 98.56 59 ARG B CA 1
ATOM 2171 C C . ARG B 1 59 ? -15.203 9.047 -4.668 1 98.56 59 ARG B C 1
ATOM 2173 O O . ARG B 1 59 ? -14.875 10 -3.951 1 98.56 59 ARG B O 1
ATOM 2180 N N . GLY B 1 60 ? -16.031 9.148 -5.688 1 97.5 60 GLY B N 1
ATOM 2181 C CA . GLY B 1 60 ? -16.734 10.383 -5.98 1 97.5 60 GLY B CA 1
ATOM 2182 C C . GLY B 1 60 ? -15.82 11.578 -6.105 1 97.5 60 GLY B C 1
ATOM 2183 O O . GLY B 1 60 ? -14.773 11.5 -6.75 1 97.5 60 GLY B O 1
ATOM 2184 N N . ASP B 1 61 ? -16.203 12.695 -5.473 1 96.31 61 ASP B N 1
ATOM 2185 C CA . ASP B 1 61 ? -15.477 13.953 -5.574 1 96.31 61 ASP B CA 1
ATOM 2186 C C . ASP B 1 61 ? -14.203 13.922 -4.73 1 96.31 61 ASP B C 1
ATOM 2188 O O . ASP B 1 61 ? -13.32 14.766 -4.891 1 96.31 61 ASP B O 1
ATOM 2192 N N . PHE B 1 62 ? -14.148 12.938 -3.871 1 97.38 62 PHE B N 1
ATOM 2193 C CA . PHE B 1 62 ? -12.961 12.797 -3.041 1 97.38 62 PHE B CA 1
ATOM 2194 C C . PHE B 1 62 ? -11.789 12.273 -3.861 1 97.38 62 PHE B C 1
ATOM 2196 O O . PHE B 1 62 ? -10.633 12.398 -3.451 1 97.38 62 PHE B O 1
ATOM 2203 N N . PHE B 1 63 ? -12.156 11.547 -4.938 1 98.62 63 PHE B N 1
ATOM 2204 C CA . PHE B 1 63 ? -11.125 11.023 -5.832 1 98.62 63 PHE B CA 1
ATOM 2205 C C . PHE B 1 63 ? -10.711 12.078 -6.848 1 98.62 63 PHE B C 1
ATOM 2207 O O . PHE B 1 63 ? -11.117 12.031 -8.008 1 98.62 63 PHE B O 1
ATOM 2214 N N . THR B 1 64 ? -9.812 12.992 -6.387 1 98.75 64 THR B N 1
ATOM 2215 C CA . THR B 1 64 ? -9.453 14.203 -7.121 1 98.75 64 THR B CA 1
ATOM 2216 C C . THR B 1 64 ? -8.531 13.867 -8.289 1 98.75 64 THR B C 1
ATOM 2218 O O . THR B 1 64 ? -8.008 12.75 -8.375 1 98.75 64 THR B O 1
ATOM 2221 N N . ASP B 1 65 ? -8.328 14.828 -9.203 1 98.69 65 ASP B N 1
ATOM 2222 C CA . ASP B 1 65 ? -7.422 14.648 -10.328 1 98.69 65 ASP B CA 1
ATOM 2223 C C . ASP B 1 65 ? -5.996 14.375 -9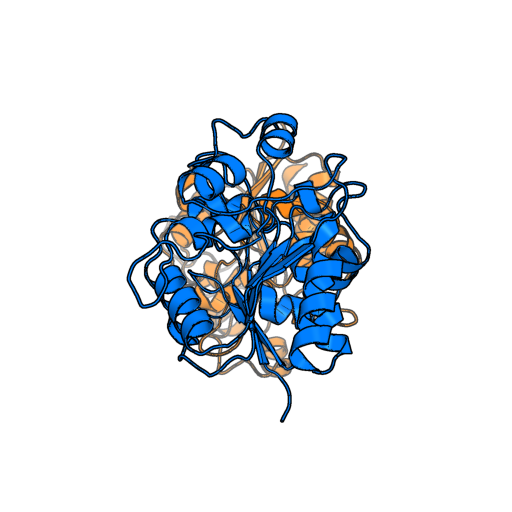.852 1 98.69 65 ASP B C 1
ATOM 2225 O O . ASP B 1 65 ? -5.277 13.57 -10.453 1 98.69 65 ASP B O 1
ATOM 2229 N N . ALA B 1 66 ? -5.574 15.023 -8.773 1 98.88 66 ALA B N 1
ATOM 2230 C CA . ALA B 1 66 ? -4.242 14.781 -8.227 1 98.88 66 ALA B CA 1
ATOM 2231 C C . ALA B 1 66 ? -4.113 13.359 -7.703 1 98.88 66 ALA B C 1
ATOM 2233 O O . ALA B 1 66 ? -3.082 12.711 -7.891 1 98.88 66 ALA B O 1
ATOM 2234 N N . ALA B 1 67 ? -5.16 12.914 -7.031 1 98.88 67 ALA B N 1
ATOM 2235 C CA . ALA B 1 67 ? -5.16 11.547 -6.52 1 98.88 67 ALA B CA 1
ATOM 2236 C C . ALA B 1 67 ? -5.09 10.531 -7.656 1 98.88 67 ALA B C 1
ATOM 2238 O O . ALA B 1 67 ? -4.316 9.57 -7.598 1 98.88 67 ALA B O 1
ATOM 2239 N N . LYS B 1 68 ? -5.922 10.734 -8.695 1 98.88 68 LYS B N 1
ATOM 2240 C CA . LYS B 1 68 ? -5.902 9.875 -9.875 1 98.88 68 LYS B CA 1
ATOM 2241 C C . LYS B 1 68 ? -4.523 9.859 -10.523 1 98.88 68 LYS B C 1
ATOM 2243 O O . LYS B 1 68 ? -3.99 8.797 -10.844 1 98.88 68 LYS B O 1
ATOM 2248 N N . LYS B 1 69 ? -3.979 11.055 -10.695 1 98.88 69 LYS B N 1
ATOM 2249 C CA . LYS B 1 69 ? -2.65 11.188 -11.289 1 98.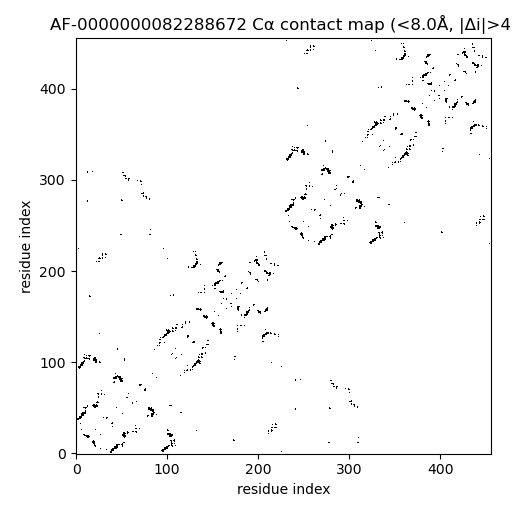88 69 LYS B CA 1
ATOM 2250 C C . LYS B 1 69 ? -1.604 10.453 -10.453 1 98.88 69 LYS B C 1
ATOM 2252 O O . LYS B 1 69 ? -0.73 9.773 -11 1 98.88 69 LYS B O 1
ATOM 2257 N N . PHE B 1 70 ? -1.688 10.562 -9.156 1 98.94 70 PHE B N 1
ATOM 2258 C CA . PHE B 1 70 ? -0.728 9.977 -8.234 1 98.94 70 PHE B CA 1
ATOM 2259 C C . PHE B 1 70 ? -0.693 8.461 -8.383 1 98.94 70 PHE B C 1
ATOM 2261 O O . PHE B 1 70 ? 0.382 7.863 -8.461 1 98.94 70 PHE B O 1
ATOM 2268 N N . LEU B 1 71 ? -1.862 7.828 -8.477 1 98.88 71 LEU B N 1
ATOM 2269 C CA . LEU B 1 71 ? -1.951 6.371 -8.547 1 98.88 71 LEU B CA 1
ATOM 2270 C C . LEU B 1 71 ? -1.396 5.855 -9.867 1 98.88 71 LEU B C 1
ATOM 2272 O O . LEU B 1 71 ? -0.98 4.695 -9.961 1 98.88 71 LEU B O 1
ATOM 2276 N N . TYR B 1 72 ? -1.344 6.715 -10.891 1 98.81 72 TYR B N 1
ATOM 2277 C CA . TYR B 1 72 ? -0.833 6.305 -12.188 1 98.81 72 TYR B CA 1
ATOM 2278 C C . TYR B 1 72 ? 0.604 6.777 -12.383 1 98.81 72 TYR B C 1
ATOM 2280 O O . TYR B 1 72 ? 1.21 6.523 -13.43 1 98.81 72 TYR B O 1
ATOM 2288 N N . ASP B 1 73 ? 1.202 7.512 -11.422 1 98.88 73 ASP B N 1
ATOM 2289 C CA . ASP B 1 73 ? 2.578 8 -11.445 1 98.88 73 ASP B CA 1
ATOM 2290 C C . ASP B 1 73 ? 3.527 6.988 -10.805 1 98.88 73 ASP B C 1
ATOM 2292 O O . ASP B 1 73 ? 3.66 6.941 -9.578 1 98.88 73 ASP B O 1
ATOM 2296 N N . ALA B 1 74 ? 4.246 6.246 -11.625 1 98.81 74 ALA B N 1
ATOM 2297 C CA . ALA B 1 74 ? 5.078 5.145 -11.156 1 98.81 74 ALA B CA 1
ATOM 2298 C C . ALA B 1 74 ? 6.137 5.633 -10.172 1 98.81 74 ALA B C 1
ATOM 2300 O O . ALA B 1 74 ? 6.473 4.934 -9.219 1 98.81 74 ALA B O 1
ATOM 2301 N N . ASP B 1 75 ? 6.676 6.809 -10.406 1 98.75 75 ASP B N 1
ATOM 2302 C CA . ASP B 1 75 ? 7.699 7.34 -9.516 1 98.75 75 ASP B CA 1
ATOM 2303 C C . ASP B 1 75 ? 7.109 7.707 -8.156 1 98.75 75 ASP B C 1
ATOM 2305 O O . ASP B 1 75 ? 7.707 7.43 -7.113 1 98.75 75 ASP B O 1
ATOM 2309 N N . ALA B 1 76 ? 5.945 8.352 -8.133 1 98.88 76 ALA B N 1
ATOM 2310 C CA . ALA B 1 76 ? 5.266 8.688 -6.883 1 98.88 76 ALA B CA 1
ATOM 2311 C C . ALA B 1 76 ? 4.875 7.422 -6.121 1 98.88 76 ALA B C 1
ATOM 2313 O O . ALA B 1 76 ? 5.121 7.316 -4.918 1 98.88 76 ALA B O 1
ATOM 2314 N N . MET B 1 77 ? 4.332 6.453 -6.914 1 98.94 77 MET B N 1
ATOM 2315 C CA . MET B 1 77 ? 3.893 5.199 -6.312 1 98.94 77 MET B CA 1
ATOM 2316 C C . MET B 1 77 ? 5.078 4.41 -5.766 1 98.94 77 MET B C 1
ATOM 2318 O O . MET B 1 77 ? 4.953 3.707 -4.762 1 98.94 77 MET B O 1
ATOM 2322 N N . ASP B 1 78 ? 6.227 4.566 -6.395 1 98.88 78 ASP B N 1
ATOM 2323 C CA . ASP B 1 78 ? 7.414 3.885 -5.891 1 98.88 78 ASP B CA 1
ATOM 2324 C C . ASP B 1 78 ? 7.777 4.379 -4.492 1 98.88 78 ASP B C 1
ATOM 2326 O O . ASP B 1 78 ? 8.094 3.578 -3.607 1 98.88 78 ASP B O 1
ATOM 2330 N N . MET B 1 79 ? 7.742 5.695 -4.246 1 98.81 79 MET B N 1
ATOM 2331 C CA . MET B 1 79 ? 7.973 6.234 -2.908 1 98.81 79 MET B CA 1
ATOM 2332 C C . MET B 1 79 ? 6.875 5.797 -1.946 1 98.81 79 MET B C 1
ATOM 2334 O O . MET B 1 79 ? 7.148 5.488 -0.785 1 98.81 79 MET B O 1
ATOM 2338 N N . PHE B 1 80 ? 5.652 5.723 -2.486 1 98.94 80 PHE B N 1
ATOM 2339 C CA . PHE B 1 80 ? 4.457 5.387 -1.726 1 98.94 80 PHE B CA 1
ATOM 2340 C C . PHE B 1 80 ? 4.496 3.934 -1.266 1 98.94 80 PHE B C 1
ATOM 2342 O O . PHE B 1 80 ? 4.184 3.635 -0.111 1 98.94 80 PHE B O 1
ATOM 2349 N N . CYS B 1 81 ? 4.949 2.988 -2.08 1 98.81 81 CYS B N 1
ATOM 2350 C CA . CYS B 1 81 ? 4.984 1.56 -1.792 1 98.81 81 CYS B CA 1
ATOM 2351 C C . CYS B 1 81 ? 6.219 1.198 -0.976 1 98.81 81 CYS B C 1
ATOM 2353 O O . CYS B 1 81 ? 6.285 0.118 -0.386 1 98.81 81 CYS B O 1
ATOM 2355 N N . HIS B 1 82 ? 7.211 2.096 -0.984 1 98.81 82 HIS B N 1
ATOM 2356 C CA . HIS B 1 82 ? 8.492 1.823 -0.341 1 98.81 82 HIS B CA 1
ATOM 2357 C C . HIS B 1 82 ? 8.922 2.988 0.543 1 98.81 82 HIS B C 1
ATOM 2359 O O . HIS B 1 82 ? 10.086 3.395 0.518 1 98.81 82 HIS B O 1
ATOM 2365 N N . SER B 1 83 ? 7.914 3.547 1.261 1 98.69 83 SER B N 1
ATOM 2366 C CA . SER B 1 83 ? 8.227 4.656 2.152 1 98.69 83 SER B CA 1
ATOM 2367 C C . SER B 1 83 ? 9.344 4.289 3.125 1 98.69 83 SER B C 1
ATOM 2369 O O . SER B 1 83 ? 9.508 3.115 3.471 1 98.69 83 SER B O 1
ATOM 2371 N N . LYS B 1 84 ? 10.141 5.254 3.486 1 97.56 84 LYS B N 1
ATOM 2372 C CA . LYS B 1 84 ? 11.195 5.051 4.473 1 97.56 84 LYS B CA 1
ATOM 2373 C C . LYS B 1 84 ? 10.641 5.105 5.895 1 97.56 84 LYS B C 1
ATOM 2375 O O . LYS B 1 84 ? 9.664 5.816 6.156 1 97.56 84 LYS B O 1
ATOM 2380 N N . LYS B 1 85 ? 11.258 4.309 6.773 1 97.38 85 LYS B N 1
ATOM 2381 C CA . LYS B 1 85 ? 10.914 4.426 8.188 1 97.38 85 LYS B CA 1
ATOM 2382 C C . LYS B 1 85 ? 11.328 5.781 8.75 1 97.38 85 LYS B C 1
ATOM 2384 O O . LYS B 1 85 ? 12.469 6.211 8.562 1 97.38 85 LYS B O 1
ATOM 2389 N N . LEU B 1 86 ? 10.367 6.445 9.359 1 96.62 86 LEU B N 1
ATOM 2390 C CA . LEU B 1 86 ? 10.625 7.789 9.867 1 96.62 86 LEU B CA 1
ATOM 2391 C C . LEU B 1 86 ? 11.875 7.809 10.742 1 96.62 86 LEU B C 1
ATOM 2393 O O . LEU B 1 86 ? 12.703 8.719 10.625 1 96.62 86 LEU B O 1
ATOM 2397 N N . GLU B 1 87 ? 12.078 6.77 11.547 1 94.88 87 GLU B N 1
ATOM 2398 C CA . GLU B 1 87 ? 13.188 6.695 12.484 1 94.88 87 GLU B CA 1
ATOM 2399 C C . GLU B 1 87 ? 14.523 6.641 11.758 1 94.88 87 GLU B C 1
ATOM 2401 O O . GLU B 1 87 ? 15.555 7.023 12.312 1 94.88 87 GLU B O 1
ATOM 2406 N N . ASP B 1 88 ? 14.492 6.219 10.516 1 93.81 88 ASP B N 1
ATOM 2407 C CA . ASP B 1 88 ? 15.727 6.016 9.758 1 93.81 88 ASP B CA 1
ATOM 2408 C C . ASP B 1 88 ? 16.141 7.289 9.031 1 93.81 88 ASP B C 1
ATOM 2410 O O . ASP B 1 88 ? 17.25 7.371 8.492 1 93.81 88 ASP B O 1
ATOM 2414 N N . VAL B 1 89 ? 15.25 8.281 8.922 1 89.31 89 VAL B N 1
ATOM 2415 C CA . VAL B 1 89 ? 15.57 9.453 8.109 1 89.31 89 VAL B CA 1
ATOM 2416 C C . VAL B 1 89 ? 15.719 10.68 9.008 1 89.31 89 VAL B C 1
ATOM 2418 O O . VAL B 1 89 ? 16.234 11.711 8.578 1 89.31 89 VAL B O 1
ATOM 2421 N N . THR B 1 90 ? 15.109 10.688 10.07 1 66.31 90 THR B N 1
ATOM 2422 C CA . THR B 1 90 ? 14.961 11.906 10.859 1 66.31 90 THR B CA 1
ATOM 2423 C C . THR B 1 90 ? 16.266 12.273 11.547 1 66.31 90 THR B C 1
ATOM 2425 O O . THR B 1 90 ? 16.734 11.555 12.438 1 66.31 90 THR B O 1
ATOM 2428 N N . VAL B 1 91 ? 17.109 12.766 10.625 1 60.84 91 VAL B N 1
ATOM 2429 C CA . VAL B 1 91 ? 18.125 13.555 11.297 1 60.84 91 VAL B CA 1
ATOM 2430 C C . VAL B 1 91 ? 17.719 15.023 11.312 1 60.84 91 VAL B C 1
ATOM 2432 O O . VAL B 1 91 ? 17.297 15.57 10.289 1 60.84 91 VAL B O 1
ATOM 2435 N N . PRO B 1 92 ? 17.609 15.555 12.508 1 58.31 92 PRO B N 1
ATOM 2436 C CA . PRO B 1 92 ? 17.312 16.984 12.641 1 58.31 92 PRO B CA 1
ATOM 2437 C C . PRO B 1 92 ? 18.078 17.844 11.641 1 58.31 92 PRO B C 1
ATOM 2439 O O . PRO B 1 92 ? 19.281 17.625 11.438 1 58.31 92 PRO B O 1
ATOM 2442 N N . GLY B 1 93 ? 17.312 18.5 10.789 1 70 93 GLY B N 1
ATOM 2443 C CA . GLY B 1 93 ? 17.969 19.469 9.938 1 70 93 GLY B CA 1
ATOM 2444 C C . GLY B 1 93 ? 18.094 19.016 8.492 1 70 93 GLY B C 1
ATOM 2445 O O . GLY B 1 93 ? 18.438 19.812 7.609 1 70 93 GLY B O 1
ATOM 2446 N N . ASP B 1 94 ? 17.703 17.875 8.227 1 85.5 94 ASP B N 1
ATOM 2447 C CA . ASP B 1 94 ? 17.922 17.375 6.871 1 85.5 94 ASP B CA 1
ATOM 2448 C C . ASP B 1 94 ? 16.797 17.812 5.934 1 85.5 94 ASP B C 1
ATOM 2450 O O . ASP B 1 94 ? 16.969 17.797 4.711 1 85.5 94 ASP B O 1
ATOM 2454 N N . PHE B 1 95 ? 15.711 18.297 6.535 1 95.62 95 PHE B N 1
ATOM 2455 C CA . PHE B 1 95 ? 14.57 18.688 5.723 1 95.62 95 PHE B CA 1
ATOM 2456 C C . PHE B 1 95 ? 14.164 20.125 6.027 1 95.62 95 PHE B C 1
ATOM 2458 O O . PHE B 1 95 ? 14.352 20.609 7.145 1 95.62 95 PHE B O 1
ATOM 2465 N N . ASP B 1 96 ? 13.68 20.766 5.047 1 97.06 96 ASP B N 1
ATOM 2466 C CA . ASP B 1 96 ? 13.203 22.141 5.195 1 97.06 96 ASP B CA 1
ATOM 2467 C C . ASP B 1 96 ? 11.758 22.172 5.68 1 97.06 96 ASP B C 1
ATOM 2469 O O . ASP B 1 96 ? 11.297 23.203 6.195 1 97.06 96 ASP B O 1
ATOM 2473 N N . CYS B 1 97 ? 11.07 21.047 5.527 1 97.56 97 CYS B N 1
ATOM 2474 C CA . CYS B 1 97 ? 9.68 20.938 5.957 1 97.56 97 CYS B CA 1
ATOM 2475 C C . CYS B 1 97 ? 9.297 19.484 6.23 1 97.56 97 CYS B C 1
ATOM 2477 O O . CYS B 1 97 ? 9.641 18.594 5.449 1 97.56 97 CYS B O 1
ATOM 2479 N N . LEU B 1 98 ? 8.711 19.297 7.363 1 97.62 98 LEU B N 1
ATOM 2480 C CA . LEU B 1 98 ? 7.941 18.078 7.617 1 97.62 98 LEU B CA 1
ATOM 2481 C C . LEU B 1 98 ? 6.469 18.297 7.285 1 97.62 98 LEU B C 1
ATOM 2483 O O . LEU B 1 98 ? 5.82 19.172 7.855 1 97.62 98 LEU B O 1
ATOM 2487 N N . TYR B 1 99 ? 5.969 17.562 6.344 1 98.62 99 TYR B N 1
ATOM 2488 C CA . TYR B 1 99 ? 4.574 17.688 5.941 1 98.62 99 TYR B CA 1
ATOM 2489 C C . TYR B 1 99 ? 3.785 16.438 6.332 1 98.62 99 TYR B C 1
ATOM 2491 O O . TYR B 1 99 ? 4.09 15.336 5.879 1 98.62 99 TYR B O 1
ATOM 2499 N N . LEU B 1 100 ? 2.746 16.562 7.16 1 98.81 100 LEU B N 1
ATOM 2500 C CA . LEU B 1 100 ? 1.951 15.453 7.664 1 98.81 100 LEU B CA 1
ATOM 2501 C C . LEU B 1 100 ? 0.548 15.469 7.07 1 98.81 100 LEU B C 1
ATOM 2503 O O . LEU B 1 100 ? -0.339 16.156 7.578 1 98.81 100 LEU B O 1
ATOM 2507 N N . PRO B 1 101 ? 0.308 14.688 5.957 1 98.94 101 PRO B N 1
ATOM 2508 C CA . PRO B 1 101 ? -1.069 14.523 5.488 1 98.94 101 PRO B CA 1
ATOM 2509 C C . PRO B 1 101 ? -1.937 13.742 6.477 1 98.94 101 PRO B C 1
ATOM 2511 O O . PRO B 1 101 ? -1.411 13.023 7.332 1 98.94 101 PRO B O 1
ATOM 2514 N N . GLY B 1 102 ? -3.225 13.906 6.34 1 98.88 102 GLY B N 1
ATOM 2515 C CA . GLY B 1 102 ? -4.129 13.297 7.301 1 98.88 102 GLY B CA 1
ATOM 2516 C C . GLY B 1 102 ? -4.734 11.992 6.801 1 98.88 102 GLY B C 1
ATOM 2517 O O . GLY B 1 102 ? -4.164 11.336 5.93 1 98.88 102 GLY B O 1
ATOM 2518 N N . GLY B 1 103 ? -5.859 11.703 7.258 1 98.88 103 GLY B N 1
ATOM 2519 C CA . GLY B 1 103 ? -6.559 10.43 7.281 1 98.88 103 GLY B CA 1
ATOM 2520 C C . GLY B 1 103 ? -6.73 9.867 8.68 1 98.88 103 GLY B C 1
ATOM 2521 O O . GLY B 1 103 ? -5.891 10.094 9.555 1 98.88 103 GLY B O 1
ATOM 2522 N N . HIS B 1 104 ? -7.75 9.062 8.82 1 98.94 104 HIS B N 1
ATOM 2523 C CA . HIS B 1 104 ? -8.047 8.578 10.164 1 98.94 104 HIS B CA 1
ATOM 2524 C C . HIS B 1 104 ? -6.953 7.637 10.664 1 98.94 104 HIS B C 1
ATOM 2526 O O . HIS B 1 104 ? -6.867 7.352 11.859 1 98.94 104 HIS B O 1
ATOM 2532 N N . GLY B 1 105 ? -6.105 7.141 9.766 1 98.88 105 GLY B N 1
ATOM 2533 C CA . GLY B 1 105 ? -4.949 6.383 10.211 1 98.88 105 GLY B CA 1
ATOM 2534 C C . GLY B 1 105 ? -4.082 7.141 11.195 1 98.88 105 GLY B C 1
ATOM 2535 O O . GLY B 1 105 ? -3.473 6.543 12.086 1 98.88 105 GLY B O 1
ATOM 2536 N N . CYS B 1 106 ? -4.039 8.469 11.094 1 98.88 106 CYS B N 1
ATOM 2537 C CA . CYS B 1 106 ? -3.248 9.32 11.977 1 98.88 106 CYS B CA 1
ATOM 2538 C C . CYS B 1 106 ? -3.705 9.172 13.422 1 98.88 106 CYS B C 1
ATOM 2540 O O . CYS B 1 106 ? -2.914 9.359 14.352 1 98.88 106 CYS B O 1
ATOM 2542 N N . CYS B 1 107 ? -4.949 8.812 13.586 1 98.88 107 CYS B N 1
ATOM 2543 C CA . CYS B 1 107 ? -5.512 8.68 14.922 1 98.88 107 CYS B CA 1
ATOM 2544 C C . CYS B 1 107 ? -5.027 7.395 15.594 1 98.88 107 CYS B C 1
ATOM 2546 O O . CYS B 1 107 ? -5.207 7.211 16.797 1 98.88 107 CYS B O 1
ATOM 2548 N N . THR B 1 108 ? -4.43 6.484 14.867 1 98.81 108 THR B N 1
ATOM 2549 C CA . THR B 1 108 ? -3.887 5.238 15.398 1 98.81 108 THR B CA 1
ATOM 2550 C C . THR B 1 108 ? -2.398 5.383 15.703 1 98.81 108 THR B C 1
ATOM 2552 O O . THR B 1 108 ? -1.949 5.055 16.797 1 98.81 108 THR B O 1
ATOM 2555 N N . ASP B 1 109 ? -1.63 5.988 14.82 1 98.75 109 ASP B N 1
ATOM 2556 C CA . ASP B 1 109 ? -0.185 5.926 15.016 1 98.75 109 ASP B CA 1
ATOM 2557 C C . ASP B 1 109 ? 0.425 7.324 15.062 1 98.75 109 ASP B C 1
ATOM 2559 O O . ASP B 1 109 ? 1.645 7.473 15.164 1 98.75 109 ASP B O 1
ATOM 2563 N N . GLY B 1 110 ? -0.446 8.359 14.992 1 98.12 110 GLY B N 1
ATOM 2564 C CA . GLY B 1 110 ? 0.018 9.734 15.141 1 98.12 110 GLY B CA 1
ATOM 2565 C C . GLY B 1 110 ? 0.098 10.188 16.578 1 98.12 110 GLY B C 1
ATOM 2566 O O . GLY B 1 110 ? 0.665 11.242 16.875 1 98.12 110 GLY B O 1
ATOM 2567 N N . ILE B 1 111 ? -0.509 9.398 17.438 1 97.62 111 ILE B N 1
ATOM 2568 C CA . ILE B 1 111 ? -0.48 9.68 18.875 1 97.62 111 ILE B CA 1
ATOM 2569 C C . ILE B 1 111 ? 0.334 8.602 19.594 1 97.62 111 ILE B C 1
ATOM 2571 O O . ILE B 1 111 ? 0.482 7.488 19.094 1 97.62 111 ILE B O 1
ATOM 2575 N N . ASN B 1 112 ? 0.923 8.883 20.781 1 97.81 112 ASN B N 1
ATOM 2576 C CA . ASN B 1 112 ? 1.771 7.973 21.547 1 97.81 112 ASN B CA 1
ATOM 2577 C C . ASN B 1 112 ? 2.902 7.406 20.688 1 97.81 112 ASN B C 1
ATOM 2579 O O . ASN B 1 112 ? 3.168 6.203 20.719 1 97.81 112 ASN B O 1
ATOM 2583 N N . ASN B 1 113 ? 3.457 8.273 19.812 1 97.38 113 ASN B N 1
ATOM 2584 C CA . ASN B 1 113 ? 4.555 7.949 18.922 1 97.38 113 ASN B CA 1
ATOM 2585 C C . ASN B 1 113 ? 5.785 8.812 19.188 1 97.38 113 ASN B C 1
ATOM 2587 O O . ASN B 1 113 ? 5.922 9.898 18.625 1 97.38 113 ASN B O 1
ATOM 2591 N N . PRO B 1 114 ? 6.68 8.25 20 1 96.56 114 PRO B N 1
ATOM 2592 C CA . PRO B 1 114 ? 7.801 9.078 20.453 1 96.56 114 PRO B CA 1
ATOM 2593 C C . PRO B 1 114 ? 8.695 9.539 19.297 1 96.56 114 PRO B C 1
ATOM 2595 O O . PRO B 1 114 ? 9.266 10.633 19.359 1 96.56 114 PRO B O 1
ATOM 2598 N N . VAL B 1 115 ? 8.867 8.742 18.25 1 96.06 115 VAL B N 1
ATOM 2599 C CA . VAL B 1 115 ? 9.711 9.109 17.125 1 96.06 115 VAL B CA 1
ATOM 2600 C C . VAL B 1 115 ? 9.086 10.289 16.375 1 96.06 115 VAL B C 1
ATOM 2602 O O . VAL B 1 115 ? 9.781 11.242 16.016 1 96.06 115 VAL B O 1
ATOM 2605 N N . LEU B 1 116 ? 7.785 10.18 16.141 1 96.81 116 LEU B N 1
ATOM 2606 C CA . LEU B 1 116 ? 7.078 11.258 15.461 1 96.81 116 LEU B CA 1
ATOM 2607 C C . LEU B 1 116 ? 7.129 12.547 16.281 1 96.81 116 LEU B C 1
ATOM 2609 O O . LEU B 1 116 ? 7.43 13.617 15.742 1 96.81 116 LEU B O 1
ATOM 2613 N N . LYS B 1 117 ? 6.836 12.445 17.562 1 96.62 117 LYS B N 1
ATOM 2614 C CA . LYS B 1 117 ? 6.898 13.594 18.469 1 96.62 117 LYS B CA 1
ATOM 2615 C C . LYS B 1 117 ? 8.266 14.266 18.391 1 96.62 117 LYS B C 1
ATOM 2617 O O . LYS B 1 117 ? 8.359 15.484 18.203 1 96.62 117 LYS B O 1
ATOM 2622 N N . LYS B 1 118 ? 9.266 13.453 18.516 1 95.62 118 LYS B N 1
ATOM 2623 C CA . LYS B 1 118 ? 10.633 13.977 18.5 1 95.62 118 LYS B CA 1
ATOM 2624 C C . LYS B 1 118 ? 10.945 14.656 17.172 1 95.62 118 LYS B C 1
ATOM 2626 O O . LYS B 1 118 ? 11.586 15.703 17.141 1 95.62 118 LYS B O 1
ATOM 2631 N N . SER B 1 119 ? 10.547 14.062 16.062 1 96 119 SER B N 1
ATOM 2632 C CA . SER B 1 119 ? 10.805 14.609 14.742 1 96 119 SER B CA 1
ATOM 2633 C C . SER B 1 119 ? 10.125 15.961 14.555 1 96 119 SER B C 1
ATOM 2635 O O . SER B 1 119 ? 10.727 16.906 14.039 1 96 119 SER B O 1
ATOM 2637 N N . ILE B 1 120 ? 8.875 16.047 14.992 1 96.94 120 ILE B N 1
ATOM 2638 C CA . ILE B 1 120 ? 8.117 17.297 14.875 1 96.94 120 ILE B CA 1
ATOM 2639 C C . ILE B 1 120 ? 8.766 18.375 15.734 1 96.94 120 ILE B C 1
ATOM 2641 O O . ILE B 1 120 ? 9.023 19.484 15.266 1 96.94 120 ILE B O 1
ATOM 2645 N N . GLU B 1 121 ? 9.062 18.031 16.984 1 96.44 121 GLU B N 1
ATOM 2646 C CA . GLU B 1 121 ? 9.641 19 17.906 1 96.44 121 GLU B CA 1
ATOM 2647 C C . GLU B 1 121 ? 11 19.484 17.422 1 96.44 121 GLU B C 1
ATOM 2649 O O . GLU B 1 121 ? 11.281 20.688 17.453 1 96.44 121 GLU B O 1
ATOM 2654 N N . ALA B 1 122 ? 11.812 18.562 16.984 1 94.94 122 ALA B N 1
ATOM 2655 C CA . ALA B 1 122 ? 13.141 18.938 16.5 1 94.94 122 ALA B CA 1
ATOM 2656 C C . ALA B 1 122 ? 13.055 19.859 15.289 1 94.94 122 ALA B C 1
ATOM 2658 O O . ALA B 1 122 ? 13.789 20.844 15.195 1 94.94 122 ALA B O 1
ATOM 2659 N N . THR B 1 123 ? 12.195 19.531 14.367 1 95.44 123 THR B N 1
ATOM 2660 C CA . THR B 1 123 ? 12.016 20.344 13.164 1 95.44 123 THR B CA 1
ATOM 2661 C C . THR B 1 123 ? 11.508 21.734 13.523 1 95.44 123 THR B C 1
ATOM 2663 O O . THR B 1 123 ? 12.078 22.734 13.094 1 95.44 123 THR B O 1
ATOM 2666 N N . TYR B 1 124 ? 10.484 21.766 14.336 1 95.56 124 TYR B N 1
ATOM 2667 C CA . TYR B 1 124 ? 9.875 23.016 14.75 1 95.56 124 TYR B CA 1
ATOM 2668 C C . TYR B 1 124 ? 10.875 23.891 15.508 1 95.56 124 TYR B C 1
ATOM 2670 O O . TYR B 1 124 ? 11 25.094 15.219 1 95.56 124 TYR B O 1
ATOM 2678 N N . ASN B 1 125 ? 11.602 23.281 16.422 1 92.62 125 ASN B N 1
ATOM 2679 C CA . ASN B 1 125 ? 12.523 24.016 17.281 1 92.62 125 ASN B CA 1
ATOM 2680 C C . ASN B 1 125 ? 13.742 24.5 16.484 1 92.62 125 ASN B C 1
ATOM 2682 O O . ASN B 1 125 ? 14.406 25.453 16.891 1 92.62 125 ASN B O 1
ATOM 2686 N N . ALA B 1 126 ? 14.031 23.875 15.43 1 92.56 126 ALA B N 1
ATOM 2687 C CA . ALA B 1 126 ? 15.133 24.281 14.562 1 92.56 126 ALA B CA 1
ATOM 2688 C C . ALA B 1 126 ? 14.719 25.422 13.633 1 92.56 126 ALA B C 1
ATOM 2690 O O . ALA B 1 126 ? 15.516 25.875 12.812 1 92.56 126 ALA B O 1
ATOM 2691 N N . GLY B 1 127 ? 13.469 25.781 13.688 1 94.12 127 GLY B N 1
ATOM 2692 C CA . GLY B 1 127 ? 12.969 26.875 12.867 1 94.12 127 GLY B CA 1
ATOM 2693 C C . GLY B 1 127 ? 12.547 26.422 11.477 1 94.12 127 GLY B C 1
ATOM 2694 O O . GLY B 1 127 ? 12.328 27.25 10.594 1 94.12 127 GLY B O 1
ATOM 2695 N N . LYS B 1 128 ? 12.539 25.125 11.266 1 95.69 128 LYS B N 1
ATOM 2696 C CA . LYS B 1 128 ? 12.078 24.562 10 1 95.69 128 LYS B CA 1
ATOM 2697 C C . LYS B 1 128 ? 10.562 24.406 9.984 1 95.69 128 LYS B C 1
ATOM 2699 O O . LYS B 1 128 ? 9.922 24.422 11.039 1 95.69 128 LYS B O 1
ATOM 2704 N N . LEU B 1 129 ? 9.992 24.234 8.82 1 97.69 129 LEU B N 1
ATOM 2705 C CA . LEU B 1 129 ? 8.539 24.219 8.688 1 97.69 129 LEU B CA 1
ATOM 2706 C C . LEU B 1 129 ? 7.957 22.875 9.094 1 97.69 129 LEU B C 1
ATOM 2708 O O . LEU B 1 129 ? 8.523 21.828 8.773 1 97.69 129 LEU B O 1
ATOM 2712 N N . VAL B 1 130 ? 6.949 22.938 9.859 1 98.12 130 VAL B N 1
ATOM 2713 C CA . VAL B 1 130 ? 6.039 21.812 10.062 1 98.12 130 VAL B CA 1
ATOM 2714 C C . VAL B 1 130 ? 4.672 22.141 9.469 1 98.12 130 VAL B C 1
ATOM 2716 O O . VAL B 1 130 ? 4.062 23.156 9.812 1 98.12 130 VAL B O 1
ATOM 2719 N N . ALA B 1 131 ? 4.23 21.344 8.562 1 98.88 131 ALA B N 1
ATOM 2720 C CA . ALA B 1 131 ? 2.936 21.516 7.91 1 98.88 131 ALA B CA 1
ATOM 2721 C C . ALA B 1 131 ? 2.08 20.266 8.031 1 98.88 131 ALA B C 1
ATOM 2723 O O . ALA B 1 131 ? 2.59 19.141 7.922 1 98.88 131 ALA B O 1
ATOM 2724 N N . THR B 1 132 ? 0.805 20.422 8.344 1 98.88 132 THR B N 1
ATOM 2725 C CA . THR B 1 132 ? -0.066 19.266 8.562 1 98.88 132 THR B CA 1
ATOM 2726 C C . THR B 1 132 ? -1.514 19.625 8.227 1 98.88 132 THR B C 1
ATOM 2728 O O . THR B 1 132 ? -1.906 20.781 8.281 1 98.88 132 THR B O 1
ATOM 2731 N N . VAL B 1 133 ? -2.328 18.641 7.801 1 98.94 133 VAL B N 1
ATOM 2732 C CA . VAL B 1 133 ? -3.691 18.891 7.352 1 98.94 133 VAL B CA 1
ATOM 2733 C C . VAL B 1 133 ? -4.629 17.828 7.91 1 98.94 133 VAL B C 1
ATOM 2735 O O . VAL B 1 133 ? -4.199 16.719 8.242 1 98.94 133 VAL B O 1
ATOM 2738 N N . CYS B 1 134 ? -5.926 18.188 8.062 1 98.88 134 CYS B N 1
ATOM 2739 C CA . CYS B 1 134 ? -7.012 17.266 8.398 1 98.88 134 CYS B CA 1
ATOM 2740 C C . CYS B 1 134 ? -6.738 16.562 9.711 1 98.88 134 CYS B C 1
ATOM 2742 O O . CYS B 1 134 ? -6.684 17.203 10.766 1 98.88 134 CYS B O 1
ATOM 2744 N N . HIS B 1 135 ? -6.547 15.219 9.703 1 98.94 135 HIS B N 1
ATOM 2745 C CA . HIS B 1 135 ? -6.277 14.484 10.938 1 98.94 135 HIS B CA 1
ATOM 2746 C C . HIS B 1 135 ? -4.789 14.484 11.266 1 98.94 135 HIS B C 1
ATOM 2748 O O . HIS B 1 135 ? -4.395 14.117 12.375 1 98.94 135 HIS B O 1
ATOM 2754 N N . GLY B 1 136 ? -3.912 14.984 10.383 1 98.88 136 GLY B N 1
ATOM 2755 C CA . GLY B 1 136 ? -2.482 15.086 10.641 1 98.88 136 GLY B CA 1
ATOM 2756 C C . GLY B 1 136 ? -2.15 15.867 11.891 1 98.88 136 GLY B C 1
ATOM 2757 O O . GLY B 1 136 ? -1.319 15.438 12.695 1 98.88 136 GLY B O 1
ATOM 2758 N N . PRO B 1 137 ? -2.818 16.984 12.164 1 98.88 137 PRO B N 1
ATOM 2759 C CA . PRO B 1 137 ? -2.545 17.844 13.312 1 98.88 137 PRO B CA 1
ATOM 2760 C C . PRO B 1 137 ? -2.707 17.109 14.648 1 98.88 137 PRO B C 1
ATOM 2762 O O . PRO B 1 137 ? -2.299 17.641 15.695 1 98.88 137 PRO B O 1
ATOM 2765 N N . ILE B 1 138 ? -3.299 15.898 14.664 1 98.88 138 ILE B N 1
ATOM 2766 C CA . ILE B 1 138 ? -3.475 15.164 15.914 1 98.88 138 ILE B CA 1
ATOM 2767 C C . ILE B 1 138 ? -2.113 14.914 16.562 1 98.88 138 ILE B C 1
ATOM 2769 O O . ILE B 1 138 ? -2.002 14.859 17.781 1 98.88 138 ILE B O 1
ATOM 2773 N N . ALA B 1 139 ? -1.098 14.82 15.758 1 98.56 139 ALA B N 1
ATOM 2774 C CA . ALA B 1 139 ? 0.257 14.547 16.234 1 98.56 139 ALA B CA 1
ATOM 2775 C C . ALA B 1 139 ? 0.805 15.734 17.031 1 98.56 139 ALA B C 1
ATOM 2777 O O . ALA B 1 139 ? 1.67 15.562 17.891 1 98.56 139 ALA B O 1
ATOM 2778 N N . LEU B 1 140 ? 0.34 16.953 16.766 1 98.75 140 LEU B N 1
ATOM 2779 C CA . LEU B 1 140 ? 0.827 18.156 17.438 1 98.75 140 LEU B CA 1
ATOM 2780 C C . LEU B 1 140 ? 0.389 18.188 18.891 1 98.75 140 LEU B C 1
ATOM 2782 O O . LEU B 1 140 ? 1.021 18.844 19.719 1 98.75 140 LEU B O 1
ATOM 2786 N N . ALA B 1 141 ? -0.69 17.453 19.188 1 98.31 141 ALA B N 1
ATOM 2787 C CA . ALA B 1 141 ? -1.299 17.5 20.516 1 98.31 141 ALA B CA 1
ATOM 2788 C C . ALA B 1 141 ? -0.346 16.969 21.578 1 98.31 141 ALA B C 1
ATOM 2790 O O . ALA B 1 141 ? -0.483 17.297 22.75 1 98.31 141 ALA B O 1
ATOM 2791 N N . GLU B 1 142 ? 0.634 16.188 21.188 1 96.88 142 GLU B N 1
ATOM 2792 C CA . GLU B 1 142 ? 1.559 15.625 22.156 1 96.88 142 GLU B CA 1
ATOM 2793 C C . GLU B 1 142 ? 2.918 16.312 22.109 1 96.88 142 GLU B C 1
ATOM 2795 O O . GLU B 1 142 ? 3.826 15.977 22.859 1 96.88 142 GLU B O 1
ATOM 2800 N N . CYS B 1 143 ? 3.059 17.234 21.219 1 98.25 143 CYS B N 1
ATOM 2801 C CA . CYS B 1 143 ? 4.34 17.891 21.016 1 98.25 143 CYS B CA 1
ATOM 2802 C C . CYS B 1 143 ? 4.457 19.141 21.891 1 98.25 143 CYS B C 1
ATOM 2804 O O . CYS B 1 143 ? 3.453 19.766 22.219 1 98.25 143 CYS B O 1
ATOM 2806 N N . ASN B 1 144 ? 5.652 19.453 22.234 1 98 144 ASN B N 1
ATOM 2807 C CA . ASN B 1 144 ? 5.938 20.609 23.078 1 98 144 ASN B CA 1
ATOM 2808 C C . ASN B 1 144 ? 6.945 21.547 22.422 1 98 144 ASN B C 1
ATOM 2810 O O . ASN B 1 144 ? 7.754 21.109 21.594 1 98 144 ASN B O 1
ATOM 2814 N N . LYS B 1 145 ? 6.832 22.797 22.859 1 96.81 145 LYS B N 1
ATOM 2815 C CA . LYS B 1 145 ? 7.91 23.75 22.562 1 96.81 145 LYS B CA 1
ATOM 2816 C C . LYS B 1 145 ? 9.133 23.469 23.438 1 96.81 145 LYS B C 1
ATOM 2818 O O . LYS B 1 145 ? 9.102 22.578 24.297 1 96.81 145 LYS B O 1
ATOM 2823 N N . SER B 1 146 ? 10.203 24.188 23.156 1 95.56 146 SER B N 1
ATOM 2824 C CA . SER B 1 146 ? 11.461 23.969 23.859 1 95.56 146 SER B CA 1
ATOM 2825 C C . SER B 1 146 ? 11.312 24.266 25.344 1 95.56 146 SER B C 1
ATOM 2827 O O . SER B 1 146 ? 12.031 23.703 26.172 1 95.56 146 SER B O 1
ATOM 2829 N N . ASP B 1 147 ? 10.312 25.062 25.75 1 96 147 ASP B N 1
ATOM 2830 C CA . ASP B 1 147 ? 10.141 25.453 27.156 1 96 147 ASP B CA 1
ATOM 2831 C C . ASP B 1 147 ? 9.195 24.484 27.875 1 96 147 ASP B C 1
ATOM 2833 O O . ASP B 1 147 ? 8.875 24.688 29.047 1 96 147 ASP B O 1
ATOM 2837 N N . GLY B 1 148 ? 8.672 23.484 27.109 1 96.25 148 GLY B N 1
ATOM 2838 C CA . GLY B 1 148 ? 7.863 22.438 27.734 1 96.25 148 GLY B CA 1
ATOM 2839 C C . GLY B 1 148 ? 6.371 22.672 27.594 1 96.25 148 GLY B C 1
ATOM 2840 O O . GLY B 1 148 ? 5.562 21.797 27.875 1 96.25 148 GLY B O 1
ATOM 2841 N N . THR B 1 149 ? 6.027 23.891 27.109 1 97.69 149 THR B N 1
ATOM 2842 C CA . THR B 1 149 ? 4.609 24.156 26.906 1 97.69 149 THR B CA 1
ATOM 2843 C C . THR B 1 149 ? 4.102 23.469 25.641 1 97.69 149 THR B C 1
ATOM 2845 O O . THR B 1 149 ? 4.887 23.141 24.75 1 97.69 149 THR B O 1
ATOM 2848 N N . PRO B 1 150 ? 2.814 23.219 25.578 1 98.62 150 PRO B N 1
ATOM 2849 C CA . PRO B 1 150 ? 2.275 22.594 24.375 1 98.62 150 PRO B CA 1
ATOM 2850 C C . PRO B 1 150 ? 2.66 23.344 23.094 1 98.62 150 PRO B C 1
ATOM 2852 O O . PRO B 1 150 ? 2.676 24.578 23.078 1 98.62 150 PRO B O 1
ATOM 2855 N N . LEU B 1 151 ? 2.947 22.625 22.094 1 98.69 151 LEU B N 1
ATOM 2856 C CA . LEU B 1 151 ? 3.432 23.219 20.844 1 98.69 151 LEU B CA 1
ATOM 2857 C C . LEU B 1 151 ? 2.424 24.219 20.297 1 98.69 151 LEU B C 1
ATOM 2859 O O . LEU B 1 151 ? 2.805 25.297 19.828 1 98.69 151 LEU B O 1
ATOM 2863 N N . VAL B 1 152 ? 1.115 23.922 20.5 1 98.81 152 VAL B N 1
ATOM 2864 C CA . VAL B 1 152 ? 0.083 24.703 19.812 1 98.81 152 VAL B CA 1
ATOM 2865 C C . VAL B 1 152 ? -0.354 25.875 20.688 1 98.81 152 VAL B C 1
ATOM 2867 O O . VAL B 1 152 ? -1.169 26.703 20.281 1 98.81 152 VAL B O 1
ATOM 2870 N N . GLN B 1 153 ? 0.154 25.906 21.953 1 98.75 153 GLN B N 1
ATOM 2871 C CA . GLN B 1 153 ? -0.279 26.953 22.875 1 98.75 153 GLN B CA 1
ATOM 2872 C C . GLN B 1 153 ? -0.033 28.344 22.297 1 98.75 153 GLN B C 1
ATOM 2874 O O . GLN B 1 153 ? 1.078 28.641 21.859 1 98.75 153 GLN B O 1
ATOM 2879 N N . ASP B 1 154 ? -1.048 29.125 22.219 1 98.69 154 ASP B N 1
ATOM 2880 C CA . ASP B 1 154 ? -1.063 30.531 21.828 1 98.69 154 ASP B CA 1
ATOM 2881 C C . ASP B 1 154 ? -0.812 30.688 20.328 1 98.69 154 ASP B C 1
ATOM 2883 O O . ASP B 1 154 ? -0.6 31.797 19.844 1 98.69 154 ASP B O 1
ATOM 2887 N N . LEU B 1 155 ? -0.816 29.625 19.562 1 98.88 155 LEU B N 1
ATOM 2888 C CA . LEU B 1 155 ? -0.627 29.672 18.109 1 98.88 155 LEU B CA 1
ATOM 2889 C C . LEU B 1 155 ? -1.966 29.594 17.391 1 98.88 155 LEU B C 1
ATOM 2891 O O . LEU B 1 155 ? -2.9 28.953 17.875 1 98.88 155 LEU B O 1
ATOM 2895 N N . ILE B 1 156 ? -2.057 30.281 16.281 1 98.94 156 ILE B N 1
ATOM 2896 C CA . ILE B 1 156 ? -3.205 30.141 15.391 1 98.94 156 ILE B CA 1
ATOM 2897 C C . ILE B 1 156 ? -3.092 28.844 14.594 1 98.94 156 ILE B C 1
ATOM 2899 O O . ILE B 1 156 ? -2.205 28.703 13.75 1 98.94 156 ILE B O 1
ATOM 2903 N N . VAL B 1 157 ? -3.98 27.906 14.875 1 98.94 157 VAL B N 1
ATOM 2904 C CA . VAL B 1 157 ? -3.904 26.594 14.25 1 98.94 157 VAL B CA 1
ATOM 2905 C C . VAL B 1 157 ? -5.297 26.156 13.805 1 98.94 157 VAL B C 1
ATOM 2907 O O . VAL B 1 157 ? -6.305 26.719 14.234 1 98.94 157 VAL B O 1
ATOM 2910 N N . THR B 1 158 ? -5.352 25.266 12.883 1 98.94 158 THR B N 1
ATOM 2911 C CA . THR B 1 158 ? -6.566 24.547 12.516 1 98.94 158 THR B CA 1
ATOM 2912 C C . THR B 1 158 ? -6.305 23.047 12.438 1 98.94 158 THR B C 1
ATOM 2914 O O . THR B 1 158 ? -5.266 22.562 12.891 1 98.94 158 THR B O 1
ATOM 2917 N N . GLY B 1 159 ? -7.195 22.25 12.102 1 98.88 159 GLY B N 1
ATOM 2918 C CA . GLY B 1 159 ? -7.309 20.797 11.984 1 98.88 159 GLY B CA 1
ATOM 2919 C C . GLY B 1 159 ? -8.734 20.328 11.789 1 98.88 159 GLY B C 1
ATOM 2920 O O . GLY B 1 159 ? -9.664 21.141 11.766 1 98.88 159 GLY B O 1
ATOM 2921 N N . PHE B 1 160 ? -8.852 19.109 11.594 1 98.94 160 PHE B N 1
ATOM 2922 C CA . PHE B 1 160 ? -10.203 18.609 11.359 1 98.94 160 PHE B CA 1
ATOM 2923 C C . PHE B 1 160 ? -11.133 19.016 12.5 1 98.94 160 PHE B C 1
ATOM 2925 O O . PHE B 1 160 ? -10.891 18.672 13.656 1 98.94 160 PHE B O 1
ATOM 2932 N N . SER B 1 161 ? -12.188 19.734 12.188 1 98.88 161 SER B N 1
ATOM 2933 C CA . SER B 1 161 ? -13.031 20.344 13.211 1 98.88 161 SER B CA 1
ATOM 2934 C C . SER B 1 161 ? -13.922 19.312 13.891 1 98.88 161 SER B C 1
ATOM 2936 O O . SER B 1 161 ? -14.188 18.25 13.328 1 98.88 161 SER B O 1
ATOM 2938 N N . ASP B 1 162 ? -14.32 19.641 15.117 1 98.81 162 ASP B N 1
ATOM 2939 C CA . ASP B 1 162 ? -15.258 18.781 15.828 1 98.81 162 ASP B CA 1
ATOM 2940 C C . ASP B 1 162 ? -16.531 18.562 15.016 1 98.81 162 ASP B C 1
ATOM 2942 O O . ASP B 1 162 ? -17.078 17.469 14.992 1 98.81 162 ASP B O 1
ATOM 2946 N N . ALA B 1 163 ? -16.984 19.609 14.359 1 98.75 163 ALA B N 1
ATOM 2947 C CA . ALA B 1 163 ? -18.188 19.531 13.547 1 98.75 163 ALA B CA 1
ATOM 2948 C C . ALA B 1 163 ? -18 18.578 12.367 1 98.75 163 ALA B C 1
ATOM 2950 O O . ALA B 1 163 ? -18.891 17.797 12.055 1 98.75 163 ALA B O 1
ATOM 2951 N N . GLU B 1 164 ? -16.906 18.625 11.688 1 98.81 164 GLU B N 1
ATOM 2952 C CA . GLU B 1 164 ? -16.625 17.734 10.562 1 98.81 164 GLU B CA 1
ATOM 2953 C C . GLU B 1 164 ? -16.484 16.281 11.023 1 98.81 164 GLU B C 1
ATOM 2955 O O . GLU B 1 164 ? -16.969 15.367 10.352 1 98.81 164 GLU B O 1
ATOM 2960 N N . GLU B 1 165 ? -15.836 16.094 12.195 1 98.81 165 GLU B N 1
ATOM 2961 C CA . GLU B 1 165 ? -15.727 14.742 12.742 1 98.81 165 GLU B CA 1
ATOM 2962 C C . GLU B 1 165 ? -17.094 14.156 13.039 1 98.81 165 GLU B C 1
ATOM 2964 O O . GLU B 1 165 ? -17.344 12.977 12.766 1 98.81 165 GLU B O 1
ATOM 2969 N N . ALA B 1 166 ? -17.938 14.969 13.625 1 98.69 166 ALA B N 1
ATOM 2970 C CA . ALA B 1 166 ? -19.312 14.539 13.898 1 98.69 166 ALA B CA 1
ATOM 2971 C C . ALA B 1 166 ? -20.047 14.195 12.609 1 98.69 166 ALA B C 1
ATOM 2973 O O . ALA B 1 166 ? -20.812 13.234 12.555 1 98.69 166 ALA B O 1
ATOM 2974 N N . ALA B 1 167 ? -19.844 14.992 11.562 1 98.25 167 ALA B N 1
ATOM 2975 C CA . ALA B 1 167 ? -20.531 14.805 10.281 1 98.25 167 ALA B CA 1
ATOM 2976 C C . ALA B 1 167 ? -20.156 13.461 9.656 1 98.25 167 ALA B C 1
ATOM 2978 O O . ALA B 1 167 ? -20.984 12.844 8.977 1 98.25 167 ALA B O 1
ATOM 2979 N N . VAL B 1 168 ? -18.875 13.008 9.93 1 97.31 168 VAL B N 1
ATOM 2980 C CA . VAL B 1 168 ? -18.469 11.727 9.352 1 97.31 168 VAL B CA 1
ATOM 2981 C C . VAL B 1 168 ? -18.719 10.602 10.359 1 97.31 168 VAL B C 1
ATOM 2983 O O . VAL B 1 168 ? -18.312 9.461 10.133 1 97.31 168 VAL B O 1
ATOM 2986 N N . GLN B 1 169 ? -19.312 10.922 11.508 1 97.75 169 GLN B N 1
ATOM 2987 C CA . GLN B 1 169 ? -19.797 9.992 12.523 1 97.75 169 GLN B CA 1
ATOM 2988 C C . GLN B 1 169 ? -18.656 9.188 13.125 1 97.75 169 GLN B C 1
ATOM 2990 O O . GLN B 1 169 ? -18.781 7.973 13.328 1 97.75 169 GLN B O 1
ATOM 2995 N N . GLN B 1 170 ? -17.438 9.922 13.438 1 97.88 170 GLN B N 1
ATOM 2996 C CA . GLN B 1 170 ? -16.297 9.211 13.992 1 97.88 170 GLN B CA 1
ATOM 2997 C C . GLN B 1 170 ? -15.859 9.828 15.32 1 97.88 170 GLN B C 1
ATOM 2999 O O . GLN B 1 170 ? -14.742 9.578 15.781 1 97.88 170 GLN B O 1
ATOM 3004 N N . THR B 1 171 ? -16.75 10.578 15.969 1 98.12 171 THR B N 1
ATOM 3005 C CA . THR B 1 171 ? -16.422 11.289 17.203 1 98.12 171 THR B CA 1
ATOM 3006 C C . THR B 1 171 ? -16.016 10.312 18.297 1 98.12 171 THR B C 1
ATOM 3008 O O . THR B 1 171 ? -15.141 10.609 19.109 1 98.12 171 THR B O 1
ATOM 3011 N N . GLU B 1 172 ? -16.641 9.102 18.297 1 97.5 172 GLU B N 1
ATOM 3012 C CA . GLU B 1 172 ? -16.359 8.133 19.359 1 97.5 172 GLU B CA 1
ATOM 3013 C C . GLU B 1 172 ? -15.188 7.234 18.984 1 97.5 172 GLU B C 1
ATOM 3015 O O . GLU B 1 172 ? -14.633 6.551 19.844 1 97.5 172 GLU B O 1
ATOM 3020 N N . ALA B 1 173 ? -14.836 7.266 17.734 1 97.88 173 ALA B N 1
ATOM 3021 C CA . ALA B 1 173 ? -13.781 6.375 17.266 1 97.88 173 ALA B CA 1
ATOM 3022 C C . ALA B 1 173 ? -12.406 6.992 17.484 1 97.88 173 ALA B C 1
ATOM 3024 O O . ALA B 1 173 ? -11.438 6.289 17.781 1 97.88 173 ALA B O 1
ATOM 3025 N N . VAL B 1 174 ? -12.336 8.297 17.359 1 98.69 174 VAL B N 1
ATOM 3026 C CA . VAL B 1 174 ? -11.039 8.961 17.453 1 98.69 174 VAL B CA 1
ATOM 3027 C C . VAL B 1 174 ? -10.617 9.07 18.922 1 98.69 174 VAL B C 1
ATOM 3029 O O . VAL B 1 174 ? -11.469 9.086 19.812 1 98.69 174 VAL B O 1
ATOM 3032 N N . PRO B 1 175 ? -9.305 9.086 19.188 1 98.62 175 PRO B N 1
ATOM 3033 C CA . PRO B 1 175 ? -8.852 9.133 20.578 1 98.62 175 PRO B CA 1
ATOM 3034 C C . PRO B 1 175 ? -9.227 10.438 21.281 1 98.62 175 PRO B C 1
ATOM 3036 O O . PRO B 1 175 ? -9.383 10.469 22.5 1 98.62 175 PRO B O 1
ATOM 3039 N N . PHE B 1 176 ? -9.305 11.531 20.594 1 98.75 176 PHE B N 1
ATOM 3040 C CA . PHE B 1 176 ? -9.82 12.82 21.047 1 98.75 176 PHE B CA 1
ATOM 3041 C C . PHE B 1 176 ? -10.164 13.703 19.844 1 98.75 176 PHE B C 1
ATOM 3043 O O . PHE B 1 176 ? -9.781 13.398 18.719 1 98.75 176 PHE B O 1
ATOM 3050 N N . LEU B 1 177 ? -10.938 14.695 20.062 1 98.88 177 LEU B N 1
ATOM 3051 C CA . LEU B 1 177 ? -11.281 15.68 19.031 1 98.88 177 LEU B CA 1
ATOM 3052 C C . LEU B 1 177 ? -10.219 16.766 18.938 1 98.88 177 LEU B C 1
ATOM 3054 O O . LEU B 1 177 ? -9.891 17.422 19.938 1 98.88 177 LEU B O 1
ATOM 3058 N N . ILE B 1 178 ? -9.695 17.031 17.75 1 98.88 178 ILE B N 1
ATOM 3059 C CA . ILE B 1 178 ? -8.531 17.891 17.531 1 98.88 178 ILE B CA 1
ATOM 3060 C C . ILE B 1 178 ? -8.852 19.312 17.953 1 98.88 178 ILE B C 1
ATOM 3062 O O . ILE B 1 178 ? -8.102 19.922 18.719 1 98.88 178 ILE B O 1
ATOM 3066 N N . GLU B 1 179 ? -9.992 19.859 17.453 1 98.94 179 GLU B N 1
ATOM 3067 C CA . GLU B 1 179 ? -10.391 21.203 17.812 1 98.94 179 GLU B CA 1
ATOM 3068 C C . GLU B 1 179 ? -10.484 21.375 19.328 1 98.94 179 GLU B C 1
ATOM 3070 O O . GLU B 1 179 ? -9.898 22.312 19.891 1 98.94 179 GLU B O 1
ATOM 3075 N N . THR B 1 180 ? -11.156 20.438 19.969 1 98.94 180 THR B N 1
ATOM 3076 C CA . THR B 1 180 ? -11.344 20.5 21.406 1 98.94 180 THR B CA 1
ATOM 3077 C C . THR B 1 180 ? -10.008 20.422 22.141 1 98.94 180 THR B C 1
ATOM 3079 O O . THR B 1 180 ? -9.734 21.203 23.047 1 98.94 180 THR B O 1
ATOM 3082 N N . ARG B 1 181 ? -9.18 19.484 21.75 1 98.88 181 ARG B N 1
ATOM 3083 C CA . ARG B 1 181 ? -7.883 19.281 22.406 1 98.88 181 ARG B CA 1
ATOM 3084 C C . ARG B 1 181 ? -6.992 20.5 22.219 1 98.88 181 ARG B C 1
ATOM 3086 O O . ARG B 1 181 ? -6.316 20.938 23.156 1 98.88 181 ARG B O 1
ATOM 3093 N N . PHE B 1 182 ? -6.973 21.047 21 1 98.94 182 PHE B N 1
ATOM 3094 C CA . PHE B 1 182 ? -6.164 22.234 20.734 1 98.94 182 PHE B CA 1
ATOM 3095 C C . PHE B 1 182 ? -6.609 23.406 21.609 1 98.94 182 PHE B C 1
ATOM 3097 O O . PHE B 1 182 ? -5.781 24.094 22.188 1 98.94 182 PHE B O 1
ATOM 3104 N N . LYS B 1 183 ? -7.883 23.625 21.719 1 98.88 183 LYS B N 1
ATOM 3105 C CA . LYS B 1 183 ? -8.414 24.688 22.547 1 98.88 183 LYS B CA 1
ATOM 3106 C C . LYS B 1 183 ? -8.055 24.469 24.016 1 98.88 183 LYS B C 1
ATOM 3108 O O . LYS B 1 183 ? -7.66 25.406 24.719 1 98.88 183 LYS B O 1
ATOM 3113 N N . GLU B 1 184 ? -8.148 23.219 24.484 1 98.81 184 GLU B N 1
ATOM 3114 C CA . GLU B 1 184 ? -7.777 22.875 25.844 1 98.81 184 GLU B CA 1
ATOM 3115 C C . GLU B 1 184 ? -6.309 23.188 26.125 1 98.81 184 GLU B C 1
ATOM 3117 O O . GLU B 1 184 ? -5.934 23.531 27.234 1 98.81 184 GLU B O 1
ATOM 3122 N N . GLN B 1 185 ? -5.516 23.125 25.094 1 98.81 185 GLN B N 1
ATOM 3123 C CA . GLN B 1 185 ? -4.074 23.312 25.219 1 98.81 185 GLN B CA 1
ATOM 3124 C C . GLN B 1 185 ? -3.691 24.766 25.031 1 98.81 185 GLN B C 1
ATOM 3126 O O . GLN B 1 185 ? -2.506 25.109 25.016 1 98.81 185 GLN B O 1
ATOM 3131 N N . GLY B 1 186 ? -4.684 25.609 24.781 1 98.75 186 GLY B N 1
ATOM 3132 C CA . GLY B 1 186 ? -4.438 27.047 24.75 1 98.75 186 GLY B CA 1
ATOM 3133 C C . GLY B 1 186 ? -4.188 27.562 23.344 1 98.75 186 GLY B C 1
ATOM 3134 O O . GLY B 1 186 ? -3.762 28.703 23.156 1 98.75 186 GLY B O 1
ATOM 3135 N N . ALA B 1 187 ? -4.484 26.781 22.344 1 98.88 187 ALA B N 1
ATOM 3136 C CA . ALA B 1 187 ? -4.328 27.234 20.953 1 98.88 187 ALA B CA 1
ATOM 3137 C C . ALA B 1 187 ? -5.418 28.219 20.578 1 98.88 187 ALA B C 1
ATOM 3139 O O . ALA B 1 187 ? -6.504 28.219 21.156 1 98.88 187 ALA B O 1
ATOM 3140 N N . LYS B 1 188 ? -5.078 29.109 19.625 1 98.88 188 LYS B N 1
ATOM 3141 C CA . LYS B 1 188 ? -6.082 29.922 18.938 1 98.88 188 LYS B CA 1
ATOM 3142 C C . LYS B 1 188 ? -6.613 29.188 17.703 1 98.88 188 LYS B C 1
ATOM 3144 O O . LYS B 1 188 ? -6.254 29.531 16.578 1 98.88 188 LYS B O 1
ATOM 3149 N N . TYR B 1 189 ? -7.531 28.297 17.953 1 98.88 189 TYR B N 1
ATOM 3150 C CA . TYR B 1 189 ? -8.062 27.438 16.891 1 98.88 189 TYR B CA 1
ATOM 3151 C C . TYR B 1 189 ? -9.016 28.219 15.992 1 98.88 189 TYR B C 1
ATOM 3153 O O . TYR B 1 189 ? -9.883 28.953 16.469 1 98.88 189 TYR B O 1
ATOM 3161 N N . GLU B 1 190 ? -8.805 28.094 14.688 1 98.88 190 GLU B N 1
ATOM 3162 C CA . GLU B 1 190 ? -9.703 28.672 13.688 1 98.88 190 GLU B CA 1
ATOM 3163 C C . GLU B 1 190 ? -10.234 27.594 12.742 1 98.88 190 GLU B C 1
ATOM 3165 O O . GLU B 1 190 ? -9.617 26.531 12.586 1 98.88 190 GLU B O 1
ATOM 3170 N N . LYS B 1 191 ? -11.414 27.812 12.227 1 98.5 191 LYS B N 1
ATOM 3171 C CA . LYS B 1 191 ? -11.953 26.922 11.188 1 98.5 191 LYS B CA 1
ATOM 3172 C C . LYS B 1 191 ? -12.727 27.719 10.141 1 98.5 191 LYS B C 1
ATOM 3174 O O . LYS B 1 191 ? -13.055 28.891 10.359 1 98.5 191 LYS B O 1
ATOM 3179 N N . ALA B 1 192 ? -12.93 27.125 9 1 98.56 192 ALA B N 1
ATOM 3180 C CA . ALA B 1 192 ? -13.711 27.75 7.938 1 98.56 192 ALA B CA 1
ATOM 3181 C C . ALA B 1 192 ? -15.141 28 8.391 1 98.56 192 ALA B C 1
ATOM 3183 O O . ALA B 1 192 ? -15.641 27.344 9.305 1 98.56 192 ALA B O 1
ATOM 3184 N N . GLU B 1 193 ? -15.711 29 7.75 1 97.62 193 GLU B N 1
ATOM 3185 C CA . GLU B 1 193 ? -17.094 29.344 8.07 1 97.62 193 GLU B CA 1
ATOM 3186 C C . GLU B 1 193 ? -18.016 28.141 7.848 1 97.62 193 GLU B C 1
ATOM 3188 O O . GLU B 1 193 ? -18.922 27.891 8.648 1 97.62 193 GLU B O 1
ATOM 3193 N N . ASN B 1 194 ? -17.781 27.5 6.715 1 97.69 194 ASN B N 1
ATOM 3194 C CA . ASN B 1 194 ? -18.562 26.312 6.383 1 97.69 194 ASN B CA 1
ATOM 3195 C C . ASN B 1 194 ? -17.703 25.047 6.43 1 97.69 194 ASN B C 1
ATOM 3197 O O . ASN B 1 194 ? -16.562 25.047 5.992 1 97.69 194 ASN B O 1
ATOM 3201 N N . ASP B 1 195 ? -18.359 24.016 6.949 1 96.88 195 ASP B N 1
ATOM 3202 C CA . ASP B 1 195 ? -17.672 22.734 6.941 1 96.88 195 ASP B CA 1
ATOM 3203 C C . ASP B 1 195 ? -17.203 22.375 5.535 1 96.88 195 ASP B C 1
ATOM 3205 O O . ASP B 1 195 ? -17.875 22.703 4.551 1 96.88 195 ASP B O 1
ATOM 3209 N N . TRP B 1 196 ? -16.062 21.781 5.445 1 97.44 196 TRP B N 1
ATOM 3210 C CA . TRP B 1 196 ? -15.492 21.203 4.234 1 97.44 196 TRP B CA 1
ATOM 3211 C C . TRP B 1 196 ? -14.883 22.281 3.346 1 97.44 196 TRP B C 1
ATOM 3213 O O . TRP B 1 196 ? -14.188 21.969 2.371 1 97.44 196 TRP B O 1
ATOM 3223 N N . ALA B 1 197 ? -15.125 23.594 3.641 1 98.44 197 ALA B N 1
ATOM 3224 C CA . ALA B 1 197 ? -14.398 24.656 2.947 1 98.44 197 ALA B CA 1
ATOM 3225 C C . ALA B 1 197 ? -12.93 24.688 3.377 1 98.44 197 ALA B C 1
ATOM 3227 O O . ALA B 1 197 ? -12.609 24.391 4.527 1 98.44 197 ALA B O 1
ATOM 3228 N N . PRO B 1 198 ? -12.07 25.062 2.484 1 98.81 198 PRO B N 1
ATOM 3229 C CA . PRO B 1 198 ? -10.648 25.094 2.84 1 98.81 198 PRO B CA 1
ATOM 3230 C C . PRO B 1 198 ? -10.328 26.156 3.893 1 98.81 198 PRO B C 1
ATOM 3232 O O . PRO B 1 198 ? -10.938 27.234 3.9 1 98.81 198 PRO B O 1
ATOM 3235 N N . LYS B 1 199 ? -9.43 25.875 4.789 1 98.94 199 LYS B N 1
ATOM 3236 C CA . LYS B 1 199 ? -8.867 26.781 5.797 1 98.94 199 LYS B CA 1
ATOM 3237 C C . LYS B 1 199 ? -7.418 26.422 6.109 1 98.94 199 LYS B C 1
ATOM 3239 O O . LYS B 1 199 ? -7.113 25.266 6.438 1 98.94 199 LYS B O 1
ATOM 3244 N N . VAL B 1 200 ? -6.535 27.344 5.867 1 98.94 200 VAL B N 1
ATOM 3245 C CA . VAL B 1 200 ? -5.133 27.188 6.23 1 98.94 200 VAL B CA 1
ATOM 3246 C C . VAL B 1 200 ? -4.746 28.234 7.277 1 98.94 200 VAL B C 1
ATOM 3248 O O . VAL B 1 200 ? -5.09 29.406 7.141 1 98.94 200 VAL B O 1
ATOM 3251 N N . CYS B 1 201 ? -4.156 27.828 8.344 1 98.94 201 CYS B N 1
ATOM 3252 C CA . CYS B 1 201 ? -3.592 28.719 9.359 1 98.94 201 CYS B CA 1
ATOM 3253 C C . CYS B 1 201 ? -2.07 28.641 9.359 1 98.94 201 CYS B C 1
ATOM 3255 O O . CYS B 1 201 ? -1.497 27.547 9.227 1 98.94 201 CYS B O 1
ATOM 3257 N N . VAL B 1 202 ? -1.462 29.797 9.406 1 98.88 202 VAL B N 1
ATOM 3258 C CA . VAL B 1 202 ? -0.01 29.906 9.508 1 98.88 202 VAL B CA 1
ATOM 3259 C C . VAL B 1 202 ? 0.372 30.703 10.75 1 98.88 202 VAL B C 1
ATOM 3261 O O . VAL B 1 202 ? -0.134 31.812 10.953 1 98.88 202 VAL B O 1
ATOM 3264 N N . ASP B 1 203 ? 1.185 30.141 11.578 1 98.81 203 ASP B N 1
ATOM 3265 C CA . ASP B 1 203 ? 1.779 30.844 12.711 1 98.81 203 ASP B CA 1
ATOM 3266 C C . ASP B 1 203 ? 3.264 30.5 12.844 1 98.81 203 ASP B C 1
ATOM 3268 O O . ASP B 1 203 ? 3.621 29.438 13.328 1 98.81 203 ASP B O 1
ATOM 3272 N N . GLY B 1 204 ? 4.121 31.438 12.414 1 97.38 204 GLY B N 1
ATOM 3273 C CA . GLY B 1 204 ? 5.547 31.141 12.336 1 97.38 204 GLY B CA 1
ATOM 3274 C C . GLY B 1 204 ? 5.875 30.016 11.383 1 97.38 204 GLY B C 1
ATOM 3275 O O . GLY B 1 204 ? 5.508 30.062 10.211 1 97.38 204 GLY B O 1
ATOM 3276 N N . ASN B 1 205 ? 6.535 28.969 11.984 1 96.75 205 ASN B N 1
ATOM 3277 C CA . ASN B 1 205 ? 6.949 27.859 11.133 1 96.75 205 ASN B CA 1
ATOM 3278 C C . ASN B 1 205 ? 5.973 26.688 11.211 1 96.75 205 ASN B C 1
ATOM 3280 O O . ASN B 1 205 ? 6.336 25.547 10.914 1 96.75 205 ASN B O 1
ATOM 3284 N N . LEU B 1 206 ? 4.742 26.953 11.617 1 98.81 206 LEU B N 1
ATOM 3285 C CA . LEU B 1 206 ? 3.693 25.938 11.648 1 98.81 206 LEU B CA 1
ATOM 3286 C C . LEU B 1 206 ? 2.582 26.281 10.664 1 98.81 206 LEU B C 1
ATOM 3288 O O . LEU B 1 206 ? 2.01 27.375 10.703 1 98.81 206 LEU B O 1
ATOM 3292 N N . VAL B 1 207 ? 2.348 25.406 9.711 1 98.94 207 VAL B N 1
ATOM 3293 C CA . VAL B 1 207 ? 1.251 25.484 8.758 1 98.94 207 VAL B CA 1
ATOM 3294 C C . VAL B 1 207 ? 0.243 24.375 9.016 1 98.94 207 VAL B C 1
ATOM 3296 O O . VAL B 1 207 ? 0.605 23.203 9.039 1 98.94 207 VAL B O 1
ATOM 3299 N N . THR B 1 208 ? -1.013 24.688 9.281 1 98.94 208 THR B N 1
ATOM 3300 C CA . THR B 1 208 ? -2.041 23.672 9.5 1 98.94 208 THR B CA 1
ATOM 3301 C C . THR B 1 208 ? -3.209 23.875 8.539 1 98.94 208 THR B C 1
ATOM 3303 O O . THR B 1 208 ? -3.588 25 8.234 1 98.94 208 THR B O 1
ATOM 3306 N N . GLY B 1 209 ? -3.719 22.828 7.992 1 98.94 209 GLY B N 1
ATOM 3307 C CA . GLY B 1 209 ? -4.918 22.812 7.172 1 98.94 209 GLY B CA 1
ATOM 3308 C C . GLY B 1 209 ? -6.051 22.016 7.797 1 98.94 209 GLY B C 1
ATOM 3309 O O . GLY B 1 209 ? -5.82 20.984 8.422 1 98.94 209 GLY B O 1
ATOM 3310 N N . GLN B 1 210 ? -7.219 22.406 7.57 1 98.94 210 GLN B N 1
ATOM 3311 C CA . GLN B 1 210 ? -8.367 21.938 8.336 1 98.94 210 GLN B CA 1
ATOM 3312 C C . GLN B 1 210 ? -8.859 20.594 7.82 1 98.94 210 GLN B C 1
ATOM 3314 O O . GLN B 1 210 ? -9.242 19.719 8.609 1 98.94 210 GLN B O 1
ATOM 3319 N N . ASN B 1 211 ? -8.945 20.422 6.543 1 98.81 211 ASN B N 1
ATOM 3320 C CA . ASN B 1 211 ? -9.656 19.312 5.902 1 98.81 211 ASN B CA 1
ATOM 3321 C C . ASN B 1 211 ? -9.086 19.016 4.52 1 98.81 211 ASN B C 1
ATOM 3323 O O . ASN B 1 211 ? -8.117 19.656 4.09 1 98.81 211 ASN B O 1
ATOM 3327 N N . PRO B 1 212 ? -9.562 18 3.83 1 98.81 212 PRO B N 1
ATOM 3328 C CA . PRO B 1 212 ? -8.984 17.609 2.543 1 98.81 212 PRO B CA 1
ATOM 3329 C C . PRO B 1 212 ? -8.914 18.766 1.551 1 98.81 212 PRO B C 1
ATOM 3331 O O . PRO B 1 212 ? -7.93 18.891 0.816 1 98.81 212 PRO B O 1
ATOM 3334 N N . ALA B 1 213 ? -9.883 19.625 1.541 1 98.69 213 ALA B N 1
ATOM 3335 C CA . ALA B 1 213 ? -9.906 20.766 0.629 1 98.69 213 ALA B CA 1
ATOM 3336 C C . ALA B 1 213 ? -8.758 21.734 0.936 1 98.69 213 ALA B C 1
ATOM 3338 O O . ALA B 1 213 ? -8.445 22.609 0.125 1 98.69 213 ALA B O 1
ATOM 3339 N N . SER B 1 214 ? -8.078 21.594 2.08 1 98.88 214 SER B N 1
ATOM 3340 C CA . SER B 1 214 ? -7.043 22.5 2.539 1 98.88 214 SER B CA 1
ATOM 3341 C C . SER B 1 214 ? -5.652 22 2.162 1 98.88 214 SER B C 1
ATOM 3343 O O . SER B 1 214 ? -4.66 22.703 2.359 1 98.88 214 SER B O 1
ATOM 3345 N N . SER B 1 215 ? -5.539 20.766 1.586 1 98.81 215 SER B N 1
ATOM 3346 C CA . SER B 1 215 ? -4.234 20.141 1.371 1 98.81 215 SER B CA 1
ATOM 3347 C C . SER B 1 215 ? -3.418 20.922 0.344 1 98.81 215 SER B C 1
ATOM 3349 O O . SER B 1 215 ? -2.246 21.219 0.578 1 98.81 215 SER B O 1
ATOM 3351 N N . GLU B 1 216 ? -4.039 21.25 -0.815 1 98.88 216 GLU B N 1
ATOM 3352 C CA . GLU B 1 216 ? -3.311 21.984 -1.843 1 98.88 216 GLU B CA 1
ATOM 3353 C C . GLU B 1 216 ? -2.971 23.391 -1.376 1 98.88 216 GLU B C 1
ATOM 3355 O O . GLU B 1 216 ? -1.821 23.828 -1.477 1 98.88 216 GLU B O 1
ATOM 3360 N N . PRO B 1 217 ? -3.959 24.156 -0.778 1 98.94 217 PRO B N 1
ATOM 3361 C CA . PRO B 1 217 ? -3.617 25.484 -0.267 1 98.94 217 PRO B CA 1
ATOM 3362 C C . PRO B 1 217 ? -2.521 25.438 0.795 1 98.94 217 PRO B C 1
ATOM 3364 O O . PRO B 1 217 ? -1.677 26.344 0.849 1 98.94 217 PRO B O 1
ATOM 3367 N N . ALA B 1 218 ? -2.508 24.438 1.688 1 98.94 218 ALA B N 1
ATOM 3368 C CA . ALA B 1 218 ? -1.465 24.328 2.703 1 98.94 218 ALA B CA 1
ATOM 3369 C C . ALA B 1 218 ? -0.097 24.109 2.062 1 98.94 218 ALA B C 1
ATOM 3371 O O . ALA B 1 218 ? 0.894 24.703 2.482 1 98.94 218 ALA B O 1
ATOM 3372 N N . ALA B 1 219 ? -0.053 23.234 1.054 1 98.94 219 ALA B N 1
ATOM 3373 C CA . ALA B 1 219 ? 1.201 22.984 0.349 1 98.94 219 ALA B CA 1
ATOM 3374 C C . ALA B 1 219 ? 1.702 24.25 -0.344 1 98.94 219 ALA B C 1
ATOM 3376 O O . ALA B 1 219 ? 2.9 24.547 -0.321 1 98.94 219 ALA B O 1
ATOM 3377 N N . LYS B 1 220 ? 0.797 24.969 -0.97 1 98.94 220 LYS B N 1
ATOM 3378 C CA . LYS B 1 220 ? 1.175 26.219 -1.628 1 98.94 220 LYS B CA 1
ATOM 3379 C C . LYS B 1 220 ? 1.73 27.219 -0.623 1 98.94 220 LYS B C 1
ATOM 3381 O O . LYS B 1 220 ? 2.664 27.969 -0.932 1 98.94 220 LYS B O 1
ATOM 3386 N N . LYS B 1 221 ? 1.135 27.25 0.577 1 98.88 221 LYS B N 1
ATOM 3387 C CA . LYS B 1 221 ? 1.656 28.125 1.625 1 98.88 221 LYS B CA 1
ATOM 3388 C C . LYS B 1 221 ? 3.074 27.719 2.02 1 98.88 221 LYS B C 1
ATOM 3390 O O . LYS B 1 221 ? 3.922 28.578 2.271 1 98.88 221 LYS B O 1
ATOM 3395 N N . VAL B 1 222 ? 3.348 26.406 2.084 1 98.94 222 VAL B N 1
ATOM 3396 C CA . VAL B 1 222 ? 4.688 25.922 2.385 1 98.94 222 VAL B CA 1
ATOM 3397 C C . VAL B 1 222 ? 5.672 26.422 1.332 1 98.94 222 VAL B C 1
ATOM 3399 O O . VAL B 1 222 ? 6.754 26.906 1.668 1 98.94 222 VAL B O 1
ATOM 3402 N N . VAL B 1 223 ? 5.273 26.328 0.055 1 98.88 223 VAL B N 1
ATOM 3403 C CA . VAL B 1 223 ? 6.145 26.781 -1.023 1 98.88 223 VAL B CA 1
ATOM 3404 C C . VAL B 1 223 ? 6.414 28.281 -0.875 1 98.88 223 VAL B C 1
ATOM 3406 O O . VAL B 1 223 ? 7.547 28.734 -1.041 1 98.88 223 VAL B O 1
ATOM 3409 N N . GLU B 1 224 ? 5.34 29.062 -0.546 1 98.62 224 GLU B N 1
ATOM 3410 C CA . GLU B 1 224 ? 5.488 30.5 -0.336 1 98.62 224 GLU B CA 1
ATOM 3411 C C . GLU B 1 224 ? 6.496 30.797 0.771 1 98.62 224 GLU B C 1
ATOM 3413 O O . GLU B 1 224 ? 7.367 31.656 0.612 1 98.62 224 GLU B O 1
ATOM 3418 N N . LEU B 1 225 ? 6.449 30.031 1.863 1 98.56 225 LEU B N 1
ATOM 3419 C CA . LEU B 1 225 ? 7.289 30.266 3.031 1 98.56 225 LEU B CA 1
ATOM 3420 C C . LEU B 1 225 ? 8.727 29.859 2.764 1 98.56 225 LEU B C 1
ATOM 3422 O O . LEU B 1 225 ? 9.664 30.484 3.26 1 98.56 225 LEU B O 1
ATOM 3426 N N . LEU B 1 226 ? 8.93 28.797 1.963 1 97.94 226 LEU B N 1
ATOM 3427 C CA . LEU B 1 226 ? 10.273 28.297 1.69 1 97.94 226 LEU B CA 1
ATOM 3428 C C . LEU B 1 226 ? 10.953 29.125 0.611 1 97.94 226 LEU B C 1
ATOM 3430 O O . LEU B 1 226 ? 12.18 29.062 0.454 1 97.94 226 LEU B O 1
ATOM 3434 N N . SER B 1 227 ? 10.148 29.859 -0.131 1 94.5 227 SER B N 1
ATOM 3435 C CA . SER B 1 227 ? 10.703 30.719 -1.175 1 94.5 227 SER B CA 1
ATOM 3436 C C . SER B 1 227 ? 11.008 32.125 -0.643 1 94.5 227 SER B C 1
ATOM 3438 O O . SER B 1 227 ? 11.625 32.938 -1.335 1 94.5 227 SER B O 1
ATOM 3440 N N . ALA B 1 228 ? 10.445 32.438 0.466 1 85 228 ALA B N 1
ATOM 3441 C CA . ALA B 1 228 ? 10.688 33.75 1.068 1 85 228 ALA B CA 1
ATOM 3442 C C . ALA B 1 228 ? 12.086 33.812 1.669 1 85 228 ALA B C 1
ATOM 3444 O O . ALA B 1 228 ? 12.664 32.812 2.047 1 85 228 ALA B O 1
#